Protein AF-A0A933X1C7-F1 (afdb_monomer)

Radius of gyration: 27.73 Å; Cα contacts (8 Å, |Δi|>4): 577; chains: 1; bounding box: 72×44×83 Å

Foldseek 3Di:
DDDDDDDDDDPDDDDDDDDPDDPPPDDPAFDEDDWQPLQCCVQFPVVCQCQPPDPCNLVLVVCLQPPCNLVVSLVVSVVSCVVSVDPDQRSVQWDWDWDDDQQKIKIKIADGDTRYWFGFRIKIKIWDRDPDPVPDPSVPTDIKMKTWTQHPPQWIFIWIQDPVTTDTDGTADGPPPDPVRRVVVVCCVVVNLPFDDLLLLLLLLVLLLLLLVLLVVLVVLQVLLPDPPRDPVVNVCSLCVRLVVSCVVCVVLVSNVSQAPVRNVVSNDRSNRDDPVNSVLSNLCLLLSQLSCVQQVVDPDRDDLQDGRDPCSCVVVVVDDSVVSSVSGDGDDLVVLVLLLVLLLLLLVQLVLVVCVVVPPDDDDDPVCVVVVNHGSLSVQLVVQCVCVVVVSAPRAAPSHGQHPNHHLNPDDPVSSVSSNSSSQSNNLSSQLNNSCQVVSRSVRRDSDD

Mean predicted aligned error: 9.55 Å

Solvent-accessible surface area (backbone atoms only — not comparable to full-atom values): 25430 Å² total; per-residue (Å²): 140,83,82,90,79,91,77,85,87,74,84,80,80,88,74,78,84,77,74,87,76,73,77,76,78,76,75,79,78,72,63,88,56,77,41,56,64,44,61,40,46,44,67,70,44,50,48,47,35,47,59,70,74,35,97,55,18,42,65,46,59,69,35,56,78,40,82,63,42,46,57,53,52,29,53,52,49,52,52,42,37,62,74,60,73,57,84,87,71,62,42,85,46,47,43,66,50,52,49,78,53,93,46,27,41,39,35,43,35,40,44,49,86,68,70,25,41,64,23,51,46,33,39,41,39,42,38,38,75,45,96,48,83,89,79,58,61,60,81,72,45,47,67,47,44,35,34,37,26,32,38,70,96,66,40,29,31,28,30,33,63,47,100,91,44,74,42,85,71,45,78,39,64,62,76,90,60,64,74,62,56,53,53,51,57,49,49,35,68,72,72,48,52,47,42,58,49,36,44,52,46,39,50,47,38,56,51,50,51,54,48,36,52,47,41,59,50,37,57,56,50,37,55,52,62,68,37,85,87,51,52,69,69,58,51,66,42,45,34,60,52,52,37,42,47,56,55,47,52,34,47,77,69,68,45,48,88,74,51,44,73,72,53,49,51,57,46,69,46,47,49,83,70,58,47,68,70,56,42,52,57,43,52,50,44,44,33,32,42,49,49,42,40,30,41,44,61,76,38,98,65,78,78,58,74,70,51,83,62,60,80,70,75,47,59,83,56,64,91,51,59,66,69,57,51,30,73,69,40,43,61,56,59,64,70,60,52,49,52,53,26,56,46,23,43,52,50,33,35,52,45,52,51,52,51,39,55,76,72,64,55,81,69,80,66,53,75,69,38,47,76,72,69,31,75,45,66,65,45,50,44,26,52,50,26,51,50,38,27,74,72,67,70,41,65,73,52,30,92,59,19,51,52,44,84,91,36,26,54,89,75,49,51,73,67,56,44,54,49,36,41,52,45,23,46,34,36,23,29,44,33,28,34,58,65,17,62,6,65,93,54,32,74,90,61,32,56,73,86,114

Nearest PDB structures (foldseek):
  4b9q-assembly2_B  TM=1.887E-01  e=2.417E-01  Escherichia coli
  7ko2-assembly4_D  TM=1.635E-01  e=5.589E-01  Escherichia coli K-12
  8t5j-assembly1_A  TM=3.427E-01  e=7.243E+00  Francisella philomiragia
  4r5l-assembly1_A  TM=1.956E-01  e=8.330E+00  Escherichia coli K-12

Structure (mmCIF, N/CA/C/O backbone):
data_AF-A0A933X1C7-F1
#
_entry.id   AF-A0A933X1C7-F1
#
loop_
_atom_site.group_PDB
_atom_site.id
_atom_site.type_symbol
_atom_site.label_atom_id
_atom_site.label_alt_id
_atom_site.label_comp_id
_atom_site.label_asym_id
_atom_site.label_entity_id
_atom_site.label_seq_id
_atom_site.pdbx_PDB_ins_code
_atom_site.Cartn_x
_atom_site.Cartn_y
_atom_site.Cartn_z
_atom_site.occupancy
_atom_site.B_iso_or_equiv
_atom_site.auth_seq_id
_atom_site.auth_comp_id
_atom_site.auth_asym_id
_atom_site.auth_atom_id
_atom_site.pdbx_PDB_model_num
ATOM 1 N N . MET A 1 1 ? -30.137 -25.053 -16.869 1.00 32.75 1 MET A N 1
ATOM 2 C CA . MET A 1 1 ? -31.485 -25.380 -16.352 1.00 32.75 1 MET A CA 1
ATOM 3 C C . MET A 1 1 ? -31.722 -24.363 -15.245 1.00 32.75 1 MET A C 1
ATOM 5 O O . MET A 1 1 ? -31.117 -24.515 -14.204 1.00 32.75 1 MET A O 1
ATOM 9 N N . PHE A 1 2 ? -32.234 -23.156 -15.465 1.00 25.05 2 PHE A N 1
ATOM 10 C CA . PHE A 1 2 ? -33.471 -22.640 -16.073 1.00 25.05 2 PHE A CA 1
ATOM 11 C C . PHE A 1 2 ? -33.096 -21.479 -17.034 1.00 25.05 2 PHE A C 1
ATOM 13 O O . PHE A 1 2 ? -31.974 -21.001 -16.960 1.00 25.05 2 PHE A O 1
ATOM 20 N N . GLY A 1 3 ? -33.857 -20.976 -18.003 1.00 23.92 3 GLY A N 1
ATOM 21 C CA . GLY A 1 3 ? -35.293 -20.949 -18.268 1.00 23.92 3 GLY A CA 1
ATOM 22 C C . GLY A 1 3 ? -35.610 -19.523 -18.754 1.00 23.92 3 GLY A C 1
ATOM 23 O O . GLY A 1 3 ? -35.578 -18.591 -17.962 1.00 23.92 3 GLY A O 1
ATOM 24 N N . MET A 1 4 ? -35.803 -19.360 -20.066 1.00 27.77 4 MET A N 1
ATOM 25 C CA . MET A 1 4 ? -36.015 -18.099 -20.793 1.00 27.77 4 MET A CA 1
ATOM 26 C C . MET A 1 4 ? -37.122 -17.200 -20.216 1.00 27.77 4 MET A C 1
ATOM 28 O O . MET A 1 4 ? -38.214 -17.691 -19.958 1.00 27.77 4 MET A O 1
ATOM 32 N N . PHE A 1 5 ? -36.907 -15.876 -20.223 1.00 26.16 5 PHE A N 1
ATOM 33 C CA . PHE A 1 5 ? -37.969 -14.884 -20.444 1.00 26.16 5 PHE A CA 1
ATOM 34 C C . PHE A 1 5 ? -37.442 -13.703 -21.275 1.00 26.16 5 PHE A C 1
ATOM 36 O O . PHE A 1 5 ? -36.566 -12.960 -20.840 1.00 26.16 5 PHE A O 1
ATOM 43 N N . LYS A 1 6 ? -38.006 -13.523 -22.476 1.00 32.53 6 LYS A N 1
ATOM 44 C CA . LYS A 1 6 ? -37.988 -12.247 -23.203 1.00 32.53 6 LYS A CA 1
ATOM 45 C C . LYS A 1 6 ? -38.954 -11.291 -22.496 1.00 32.53 6 LYS A C 1
ATOM 47 O O . LYS A 1 6 ? -40.088 -11.682 -22.228 1.00 32.53 6 LYS A O 1
ATOM 52 N N . ARG A 1 7 ? -38.540 -10.049 -22.243 1.00 27.34 7 ARG A N 1
ATOM 53 C CA . ARG A 1 7 ? -39.458 -8.938 -21.955 1.00 27.34 7 ARG A CA 1
ATOM 54 C C . ARG A 1 7 ? -39.226 -7.811 -22.949 1.00 27.34 7 ARG A C 1
ATOM 56 O O . ARG A 1 7 ? -38.091 -7.410 -23.185 1.00 27.34 7 ARG A O 1
ATOM 63 N N . GLU A 1 8 ? -40.329 -7.358 -23.529 1.00 30.61 8 GLU A N 1
ATOM 64 C CA . GLU A 1 8 ? -40.441 -6.167 -24.362 1.00 30.61 8 GLU A CA 1
ATOM 65 C C . GLU A 1 8 ? -40.229 -4.911 -23.508 1.00 30.61 8 GLU A C 1
ATOM 67 O O . GLU A 1 8 ? -40.692 -4.823 -22.369 1.00 30.61 8 GLU A O 1
ATOM 72 N N . SER A 1 9 ? -39.499 -3.947 -24.061 1.00 29.02 9 SER A N 1
ATOM 73 C CA . SER A 1 9 ? -39.193 -2.662 -23.442 1.00 29.02 9 SER A CA 1
ATOM 74 C C . SER A 1 9 ? -40.288 -1.636 -23.746 1.00 29.02 9 SER A C 1
ATOM 76 O O . SER A 1 9 ? -40.385 -1.152 -24.873 1.00 29.02 9 SER A O 1
ATOM 78 N N . THR A 1 10 ? -41.067 -1.247 -22.738 1.00 35.34 10 THR A N 1
ATOM 79 C CA . THR A 1 10 ? -41.773 0.046 -22.717 1.00 35.34 10 THR A CA 1
ATOM 80 C C . THR A 1 10 ? -40.932 1.079 -21.963 1.00 35.34 10 THR A C 1
ATOM 82 O O . THR A 1 10 ? -40.374 0.736 -20.917 1.00 35.34 10 THR A O 1
ATOM 85 N N . PRO A 1 11 ? -40.838 2.332 -22.442 1.00 37.31 11 PRO A N 1
ATOM 86 C CA . PRO A 1 11 ? -40.130 3.387 -21.725 1.00 37.31 11 PRO A CA 1
ATOM 87 C C . PRO A 1 11 ? -40.858 3.726 -20.412 1.00 37.31 11 PRO A C 1
ATOM 89 O O . PRO A 1 11 ? -42.092 3.685 -20.372 1.00 37.31 11 PRO A O 1
ATOM 92 N N . PRO A 1 12 ? -40.127 4.049 -19.329 1.00 43.31 12 PRO A N 1
ATOM 93 C CA . PRO A 1 12 ? -40.744 4.378 -18.055 1.00 43.31 12 PRO A CA 1
ATOM 94 C C . PRO A 1 12 ? -41.442 5.747 -18.124 1.00 43.31 12 PRO A C 1
ATOM 96 O O . PRO A 1 12 ? -41.005 6.630 -18.868 1.00 43.31 12 PRO A O 1
ATOM 99 N N . PRO A 1 13 ? -42.520 5.949 -17.348 1.00 48.59 13 PRO A N 1
ATOM 100 C CA . PRO A 1 13 ? -43.176 7.243 -17.251 1.00 48.59 13 PRO A CA 1
ATOM 101 C C . PRO A 1 13 ? -42.263 8.257 -16.553 1.00 48.59 13 PRO A C 1
ATOM 103 O O . PRO A 1 13 ? -41.566 7.935 -15.589 1.00 48.59 13 PRO A O 1
ATOM 106 N N . VAL A 1 14 ? -42.300 9.498 -17.035 1.00 49.34 14 VAL A N 1
ATOM 107 C CA . VAL A 1 14 ? -41.632 10.644 -16.411 1.00 49.34 14 VAL A CA 1
ATOM 108 C C . VAL A 1 14 ? -42.246 10.861 -15.028 1.00 49.34 14 VAL A C 1
ATOM 110 O O . VAL A 1 14 ? -43.424 11.203 -14.913 1.00 49.34 14 VAL A O 1
ATOM 113 N N . LEU A 1 15 ? -41.460 10.625 -13.976 1.00 51.56 15 LEU A N 1
ATOM 114 C CA . LEU A 1 15 ? -41.883 10.882 -12.602 1.00 51.56 15 LEU A CA 1
ATOM 115 C C . LEU A 1 15 ? -41.860 12.394 -12.313 1.00 51.56 15 LEU A C 1
ATOM 117 O O . LEU A 1 15 ? -40.947 13.088 -12.767 1.00 51.56 15 LEU A O 1
ATOM 121 N N . PRO A 1 16 ? -42.842 12.919 -11.556 1.00 61.53 16 PRO A N 1
ATOM 122 C CA . PRO A 1 16 ? -42.833 14.305 -11.104 1.00 61.53 16 PRO A CA 1
ATOM 123 C C . PRO A 1 16 ? -41.651 14.571 -10.152 1.00 61.53 16 PRO A C 1
ATOM 125 O O . PRO A 1 16 ? -41.147 13.637 -9.521 1.00 61.53 16 PRO A O 1
ATOM 128 N N . PRO A 1 17 ? -41.207 15.836 -10.027 1.00 50.06 17 PRO A N 1
ATOM 129 C CA . PRO A 1 17 ? -40.099 16.205 -9.154 1.00 50.06 17 PRO A CA 1
ATOM 130 C C . PRO A 1 17 ? -40.384 15.779 -7.711 1.00 50.06 17 PRO A C 1
ATOM 132 O O . PRO A 1 17 ? -41.453 16.059 -7.163 1.00 50.06 17 PRO A O 1
ATOM 135 N N . LEU A 1 18 ? -39.415 15.087 -7.106 1.00 50.12 18 LEU A N 1
ATOM 136 C CA . LEU A 1 18 ? -39.477 14.705 -5.700 1.00 50.12 18 LEU A CA 1
ATOM 137 C C . LEU A 1 18 ? -39.570 15.974 -4.832 1.00 50.12 18 LEU A C 1
ATOM 139 O O . LEU A 1 18 ? -38.841 16.937 -5.089 1.00 50.12 18 LEU A O 1
ATOM 143 N N . PRO A 1 19 ? -40.445 15.999 -3.810 1.00 61.22 19 PRO A N 1
ATOM 144 C CA . PRO A 1 19 ? -40.465 17.089 -2.844 1.00 61.22 19 PRO A CA 1
ATOM 145 C C . PRO A 1 19 ? -39.096 17.193 -2.150 1.00 61.22 19 PRO A C 1
ATOM 147 O O . PRO A 1 19 ? -38.398 16.181 -2.038 1.00 61.22 19 PRO A O 1
ATOM 150 N N . PRO A 1 20 ? -38.700 18.389 -1.675 1.00 56.06 20 PRO A N 1
ATOM 151 C CA . PRO A 1 20 ? -37.431 18.575 -0.983 1.00 56.06 20 PRO A CA 1
ATOM 152 C C . PRO A 1 20 ? -37.345 17.586 0.181 1.00 56.06 20 PRO A C 1
ATOM 154 O O . PRO A 1 20 ? -38.153 17.627 1.111 1.00 56.06 20 PRO A O 1
ATOM 157 N N . SER A 1 21 ? -36.393 16.658 0.092 1.00 57.25 21 SER A N 1
ATOM 158 C CA . SER A 1 21 ? -36.139 15.670 1.132 1.00 57.25 21 SER A CA 1
ATOM 159 C C . SER A 1 21 ? -35.829 16.406 2.428 1.00 57.25 21 SER A C 1
ATOM 161 O O . SER A 1 21 ? -34.900 17.216 2.470 1.00 57.25 21 SER A O 1
ATOM 163 N N . SER A 1 22 ? -36.605 16.141 3.480 1.00 53.72 22 SER A N 1
ATOM 164 C CA . SER A 1 22 ? -36.272 16.615 4.820 1.00 53.72 22 SER A CA 1
ATOM 165 C C . SER A 1 22 ? -34.840 16.179 5.148 1.00 53.72 22 SER A C 1
ATOM 167 O O . SER A 1 22 ? -34.491 15.033 4.844 1.00 53.72 22 SER A O 1
ATOM 169 N N . PRO A 1 23 ? -33.996 17.061 5.716 1.00 62.38 23 PRO A N 1
ATOM 170 C CA . PRO A 1 23 ? -32.641 16.682 6.082 1.00 62.38 23 PRO A CA 1
ATOM 171 C C . PRO A 1 23 ? -32.702 15.436 6.977 1.00 62.38 23 PRO A C 1
ATOM 173 O O . PRO A 1 23 ? -33.598 15.348 7.826 1.00 62.38 23 PRO A O 1
ATOM 176 N N . PRO A 1 24 ? -31.808 14.453 6.769 1.00 60.78 24 PRO A N 1
ATOM 177 C CA . PRO A 1 24 ? -31.799 13.247 7.580 1.00 60.78 24 PRO A CA 1
ATOM 178 C C . PRO A 1 24 ? -31.727 13.636 9.064 1.00 60.78 24 PRO A C 1
ATOM 180 O O . PRO A 1 24 ? -31.034 14.600 9.406 1.00 60.78 24 PRO A O 1
ATOM 183 N N . PRO A 1 25 ? -32.456 12.934 9.950 1.00 61.84 25 PRO A N 1
ATOM 184 C CA . PRO A 1 25 ? -32.434 13.239 11.371 1.00 61.84 25 PRO A CA 1
ATOM 185 C C . PRO A 1 25 ? -30.988 13.214 11.866 1.00 61.84 25 PRO A C 1
ATOM 187 O O . PRO A 1 25 ? -30.257 12.255 11.608 1.00 61.84 25 PRO A O 1
ATOM 190 N N . LEU A 1 26 ? -30.584 14.289 12.551 1.00 55.59 26 LEU A N 1
ATOM 191 C CA . LEU A 1 26 ? -29.269 14.382 13.175 1.00 55.59 26 LEU A CA 1
ATOM 192 C C . LEU A 1 26 ? -29.031 13.114 14.011 1.00 55.59 26 LEU A C 1
ATOM 194 O O . LEU A 1 26 ? -29.935 12.711 14.756 1.00 55.59 26 LEU A O 1
ATOM 198 N N . PRO A 1 27 ? -27.855 12.467 13.895 1.00 61.12 27 PRO A N 1
ATOM 199 C CA . PRO A 1 27 ? -27.512 11.337 14.741 1.00 61.12 27 PRO A CA 1
ATOM 200 C C . PRO A 1 27 ? -27.762 11.703 16.208 1.00 61.12 27 PRO A C 1
ATOM 202 O O . PRO A 1 27 ? -27.453 12.832 16.602 1.00 61.12 27 PRO A O 1
ATOM 205 N N . PRO A 1 28 ? -28.330 10.795 17.022 1.00 65.44 28 PRO A N 1
ATOM 206 C CA . PRO A 1 28 ? -28.591 11.092 18.420 1.00 65.44 28 PRO A CA 1
ATOM 207 C C . PRO A 1 28 ? -27.295 11.558 19.085 1.00 65.44 28 PRO A C 1
ATOM 209 O O . PRO A 1 28 ? -26.276 10.862 19.021 1.00 65.44 28 PRO A O 1
ATOM 212 N N . LEU A 1 29 ? -27.352 12.748 19.691 1.00 67.38 29 LEU A N 1
ATOM 213 C CA . LEU A 1 29 ? -26.251 13.304 20.466 1.00 67.38 29 LEU A CA 1
ATOM 214 C C . LEU A 1 29 ? -25.805 12.261 21.486 1.00 67.38 29 LEU A C 1
ATOM 216 O O . LEU A 1 29 ? -26.619 11.654 22.189 1.00 67.38 29 LEU A O 1
ATOM 220 N N . LEU A 1 30 ? -24.500 12.021 21.520 1.00 68.44 30 LEU A N 1
ATOM 221 C CA . LEU A 1 30 ? -23.931 11.045 22.430 1.00 68.44 30 LEU A CA 1
ATOM 222 C C . LEU A 1 30 ? -24.132 11.513 23.869 1.00 68.44 30 LEU A C 1
ATOM 224 O O . LEU A 1 30 ? -24.029 12.712 24.139 1.00 68.44 30 LEU A O 1
ATOM 228 N N . PRO A 1 31 ? -24.405 10.588 24.800 1.00 77.94 31 PRO A N 1
ATOM 229 C CA . PRO A 1 31 ? -24.526 10.955 26.196 1.00 77.94 31 PRO A CA 1
ATOM 230 C C . PRO A 1 31 ? -23.195 11.543 26.680 1.00 77.94 31 PRO A C 1
ATOM 232 O O . PRO A 1 31 ? -22.145 10.908 26.588 1.00 77.94 31 PRO A O 1
ATOM 235 N N . SER A 1 32 ? -23.241 12.769 27.201 1.00 80.44 32 SER A N 1
ATOM 236 C CA . SER A 1 32 ? -22.112 13.384 27.892 1.00 80.44 32 SER A CA 1
ATOM 237 C C . SER A 1 32 ? -21.969 12.734 29.266 1.00 80.44 32 SER A C 1
ATOM 239 O O . SER A 1 32 ? -22.870 12.831 30.099 1.00 80.44 32 SER A O 1
ATOM 241 N N . GLY A 1 33 ? -20.855 12.056 29.509 1.00 86.25 33 GLY A N 1
ATOM 242 C CA . GLY A 1 33 ? -20.566 11.417 30.786 1.00 86.25 33 GLY A CA 1
ATOM 243 C C . GLY A 1 33 ? -19.140 10.877 30.812 1.00 86.25 33 GLY A C 1
ATOM 244 O O . GLY A 1 33 ? -18.539 10.724 29.746 1.00 86.25 33 GLY A O 1
ATOM 245 N N . PRO A 1 34 ? -18.581 10.623 32.005 1.00 90.00 34 PRO A N 1
ATOM 246 C CA . PRO A 1 34 ? -17.289 9.962 32.119 1.00 90.00 34 PRO A CA 1
ATOM 247 C C . PRO A 1 34 ? -17.365 8.525 31.569 1.00 90.00 34 PRO A C 1
ATOM 249 O O . PRO A 1 34 ? -18.448 7.927 31.574 1.00 90.00 34 PRO A O 1
ATOM 252 N N . PRO A 1 35 ? -16.233 7.947 31.129 1.00 89.81 35 PRO A N 1
ATOM 253 C CA . PRO A 1 35 ? -16.173 6.540 30.749 1.00 89.81 35 PRO A CA 1
ATOM 254 C C . PRO A 1 35 ? -16.593 5.647 31.916 1.00 89.81 35 PRO A C 1
ATOM 256 O O . PRO A 1 35 ? -16.361 5.966 33.087 1.00 89.81 35 PRO A O 1
ATOM 259 N N . ARG A 1 36 ? -17.222 4.512 31.604 1.00 92.12 36 ARG A N 1
ATOM 260 C CA . ARG A 1 36 ? -17.620 3.535 32.620 1.00 92.12 36 ARG A CA 1
ATOM 261 C C . ARG A 1 36 ? -16.391 3.008 33.358 1.00 92.12 36 ARG A C 1
ATOM 263 O O . ARG A 1 36 ? -15.430 2.587 32.720 1.00 92.12 36 ARG A O 1
ATOM 270 N N . ALA A 1 37 ? -16.457 2.991 34.691 1.00 90.44 37 ALA A N 1
ATOM 271 C CA . ALA A 1 37 ? -15.336 2.601 35.545 1.00 90.44 37 ALA A CA 1
ATOM 272 C C . ALA A 1 37 ? -14.800 1.205 35.193 1.00 90.44 37 ALA A C 1
ATOM 274 O O . ALA A 1 37 ? -13.633 1.101 34.843 1.00 90.44 37 ALA A O 1
ATOM 275 N N . HIS A 1 38 ? -15.662 0.175 35.124 1.00 89.12 38 HIS A N 1
ATOM 276 C CA . HIS A 1 38 ? -15.227 -1.181 34.744 1.00 89.12 38 HIS A CA 1
ATOM 277 C C . HIS A 1 38 ? -14.546 -1.223 33.379 1.00 89.12 38 HIS A C 1
ATOM 279 O O . HIS A 1 38 ? -13.590 -1.963 33.192 1.00 89.12 38 HIS A O 1
ATOM 285 N N . HIS A 1 39 ? -15.036 -0.440 32.415 1.00 92.06 39 HIS A N 1
ATOM 286 C CA . HIS A 1 39 ? -14.490 -0.432 31.067 1.00 92.06 39 HIS A CA 1
ATOM 287 C C . HIS A 1 39 ? -13.072 0.136 31.105 1.00 92.06 39 HIS A C 1
ATOM 289 O O . HIS A 1 39 ? -12.135 -0.464 30.577 1.00 92.06 39 HIS A O 1
ATOM 295 N N . ARG A 1 40 ? -12.908 1.284 31.766 1.00 92.88 40 ARG A N 1
ATOM 296 C CA . ARG A 1 40 ? -11.615 1.946 31.890 1.00 92.88 40 ARG A CA 1
ATOM 297 C C . ARG A 1 40 ? -10.636 1.116 32.715 1.00 92.88 40 ARG A C 1
ATOM 299 O O . ARG A 1 40 ? -9.551 0.856 32.225 1.00 92.88 40 ARG A O 1
ATOM 306 N N . GLU A 1 41 ? -11.024 0.639 33.893 1.00 93.38 41 GLU A N 1
ATOM 307 C CA . GLU A 1 41 ? -10.184 -0.208 34.755 1.00 93.38 41 GLU A CA 1
ATOM 308 C C . GLU A 1 41 ? -9.746 -1.482 34.024 1.00 93.38 41 GLU A C 1
ATOM 310 O O . GLU A 1 41 ? -8.560 -1.808 33.990 1.00 93.38 41 GLU A O 1
ATOM 315 N N . PHE A 1 42 ? -10.668 -2.175 33.346 1.00 94.12 42 PHE A N 1
ATOM 316 C CA . PHE A 1 42 ? -10.326 -3.388 32.602 1.00 94.12 42 PHE A CA 1
ATOM 317 C C . PHE A 1 42 ? -9.281 -3.128 31.519 1.00 94.12 42 PHE A C 1
ATOM 319 O O . PHE A 1 42 ? -8.298 -3.857 31.390 1.00 94.12 42 PHE A O 1
ATOM 326 N N . THR A 1 43 ? -9.491 -2.065 30.751 1.00 94.94 43 THR A N 1
ATOM 327 C CA . THR A 1 43 ? -8.664 -1.750 29.586 1.00 94.94 43 THR A CA 1
ATOM 328 C C . THR A 1 43 ? -7.349 -1.084 29.959 1.00 94.94 43 THR A C 1
ATOM 330 O O . THR A 1 43 ? -6.368 -1.311 29.262 1.00 94.94 43 THR A O 1
ATOM 333 N N . HIS A 1 44 ? -7.305 -0.300 31.038 1.00 95.31 44 HIS A N 1
ATOM 334 C CA . HIS A 1 44 ? -6.151 0.521 31.408 1.00 95.31 44 HIS A CA 1
ATOM 335 C C . HIS A 1 44 ? -5.340 -0.010 32.588 1.00 95.31 44 HIS A C 1
ATOM 337 O O . HIS A 1 44 ? -4.185 0.382 32.746 1.00 95.31 44 HIS A O 1
ATOM 343 N N . GLU A 1 45 ? -5.914 -0.882 33.409 1.00 93.94 45 GLU A N 1
ATOM 344 C CA . GLU A 1 45 ? -5.250 -1.403 34.603 1.00 93.94 45 GLU A CA 1
ATOM 345 C C . GLU A 1 45 ? -5.081 -2.914 34.495 1.00 93.94 45 GLU A C 1
ATOM 347 O O . GLU A 1 45 ? -3.956 -3.404 34.488 1.00 93.94 45 GLU A O 1
ATOM 352 N N . ILE A 1 46 ? -6.175 -3.656 34.305 1.00 94.12 46 ILE A N 1
ATOM 353 C CA . ILE A 1 46 ? -6.144 -5.125 34.356 1.00 94.12 46 ILE A CA 1
ATOM 354 C C . ILE A 1 46 ? -5.377 -5.729 33.183 1.00 94.12 46 ILE A C 1
ATOM 356 O O . ILE A 1 46 ? -4.537 -6.593 33.405 1.00 94.12 46 ILE A O 1
ATOM 360 N N . ILE A 1 47 ? -5.627 -5.306 31.940 1.00 95.00 47 ILE A N 1
ATOM 361 C CA . ILE A 1 47 ? -4.884 -5.857 30.794 1.00 95.00 47 ILE A CA 1
ATOM 362 C C . ILE A 1 47 ? -3.374 -5.569 30.922 1.00 95.00 47 ILE A C 1
ATOM 364 O O . ILE A 1 47 ? -2.591 -6.521 30.846 1.00 95.00 47 ILE A O 1
ATOM 368 N N . PRO A 1 48 ? -2.923 -4.323 31.165 1.00 95.06 48 PRO A N 1
ATOM 369 C CA . PRO A 1 48 ? -1.504 -4.069 31.394 1.00 95.06 48 PRO A CA 1
ATOM 370 C C . PRO A 1 48 ? -0.916 -4.841 32.577 1.00 95.06 48 PRO A C 1
ATOM 372 O O . PRO A 1 48 ? 0.183 -5.381 32.453 1.00 95.06 48 PRO A O 1
ATOM 375 N N . ASP A 1 49 ? -1.651 -4.961 33.685 1.00 94.00 49 ASP A N 1
ATOM 376 C CA . ASP A 1 49 ? -1.192 -5.735 34.836 1.00 94.00 49 ASP A CA 1
ATOM 377 C C . ASP A 1 49 ? -1.004 -7.211 34.476 1.00 94.00 49 ASP A C 1
ATOM 379 O O . ASP A 1 49 ? 0.064 -7.780 34.665 1.00 94.00 49 ASP A O 1
ATOM 383 N N . VAL A 1 50 ? -1.990 -7.825 33.832 1.00 93.62 50 VAL A N 1
ATOM 384 C CA . VAL A 1 50 ? -1.958 -9.247 33.474 1.00 93.62 50 VAL A CA 1
ATOM 385 C C . VAL A 1 50 ? -0.853 -9.576 32.461 1.00 93.62 50 VAL A C 1
ATOM 387 O O . VAL A 1 50 ? -0.230 -10.635 32.565 1.00 93.62 50 VAL A O 1
ATOM 390 N N . PHE A 1 51 ? -0.595 -8.703 31.480 1.00 93.88 51 PHE A N 1
ATOM 391 C CA . PHE A 1 51 ? 0.277 -9.021 30.337 1.00 93.88 51 PHE A CA 1
ATOM 392 C C . PHE A 1 51 ? 1.633 -8.309 30.326 1.00 93.88 51 PHE A C 1
ATOM 394 O O . PHE A 1 51 ? 2.518 -8.706 29.559 1.00 93.88 51 PHE A O 1
ATOM 401 N N . ILE A 1 52 ? 1.824 -7.270 31.140 1.00 91.75 52 ILE A N 1
ATOM 402 C CA . ILE A 1 52 ? 3.026 -6.428 31.090 1.00 91.75 52 ILE A CA 1
ATOM 403 C C . ILE A 1 52 ? 3.754 -6.397 32.431 1.00 91.75 52 ILE A C 1
ATOM 405 O O . ILE A 1 52 ? 4.962 -6.636 32.442 1.00 91.75 52 ILE A O 1
ATOM 409 N N . THR A 1 53 ? 3.059 -6.159 33.545 1.00 90.88 53 THR A N 1
ATOM 410 C CA . THR A 1 53 ? 3.721 -5.948 34.850 1.00 90.88 53 THR A CA 1
ATOM 411 C C . THR A 1 53 ? 3.555 -7.079 35.858 1.00 90.88 53 THR A C 1
ATOM 413 O O . THR A 1 53 ? 4.351 -7.164 36.787 1.00 90.88 53 THR A O 1
ATOM 416 N N . GLY A 1 54 ? 2.554 -7.939 35.699 1.00 89.31 54 GLY A N 1
ATOM 417 C CA . GLY A 1 54 ? 2.131 -8.884 36.727 1.00 89.31 54 GLY A CA 1
ATOM 418 C C . GLY A 1 54 ? 2.964 -10.161 36.811 1.00 89.31 54 GLY A C 1
ATOM 419 O O . GLY A 1 54 ? 3.531 -10.648 35.831 1.00 89.31 54 GLY A O 1
ATOM 420 N N . ASP A 1 55 ? 2.948 -10.774 37.994 1.00 90.00 55 ASP A N 1
ATOM 421 C CA . ASP A 1 55 ? 3.737 -11.971 38.330 1.00 90.00 55 ASP A CA 1
ATOM 422 C C . ASP A 1 55 ? 3.365 -13.222 37.514 1.00 90.00 55 ASP A C 1
ATOM 424 O O . ASP A 1 55 ? 4.116 -14.193 37.478 1.00 90.00 55 ASP A O 1
ATOM 428 N N . LYS A 1 56 ? 2.191 -13.221 36.869 1.00 91.00 56 LYS A N 1
ATOM 429 C CA . LYS A 1 56 ? 1.690 -14.322 36.023 1.00 91.00 56 LYS A CA 1
ATOM 430 C C . LYS A 1 56 ? 1.818 -14.039 34.529 1.00 91.00 56 LYS A C 1
ATOM 432 O O . LYS A 1 56 ? 1.203 -14.731 33.713 1.00 91.00 56 LYS A O 1
ATOM 437 N N . ARG A 1 57 ? 2.571 -13.005 34.164 1.00 93.81 57 ARG A N 1
ATOM 438 C CA . ARG A 1 57 ? 2.696 -12.533 32.789 1.00 93.81 57 ARG A CA 1
ATOM 439 C C . ARG A 1 57 ? 3.104 -13.631 31.812 1.00 93.81 57 ARG A C 1
ATOM 441 O O . ARG A 1 57 ? 2.485 -13.775 30.767 1.00 93.81 57 ARG A O 1
ATOM 448 N N . ASP A 1 58 ? 4.116 -14.422 32.139 1.00 92.75 58 ASP A N 1
ATOM 449 C CA . ASP A 1 58 ? 4.601 -15.522 31.300 1.00 92.75 58 ASP A CA 1
ATOM 450 C C . ASP A 1 58 ? 3.507 -16.568 31.017 1.00 92.75 58 ASP A C 1
ATOM 452 O O . ASP A 1 58 ? 3.268 -16.926 29.861 1.00 92.75 58 ASP A O 1
ATOM 456 N N . GLN A 1 59 ? 2.773 -16.984 32.053 1.00 93.06 59 GLN A N 1
ATOM 457 C CA . GLN A 1 59 ? 1.652 -17.921 31.945 1.00 93.06 59 GLN A CA 1
ATOM 458 C C . GLN A 1 59 ? 0.539 -17.361 31.055 1.00 93.06 59 GLN A C 1
ATOM 460 O O . GLN A 1 59 ? -0.053 -18.093 30.258 1.00 93.06 59 GLN A O 1
ATOM 465 N N . MET A 1 60 ? 0.262 -16.062 31.173 1.00 94.12 60 MET A N 1
ATOM 466 C CA . MET A 1 60 ? -0.771 -15.386 30.390 1.00 94.12 60 MET A CA 1
ATOM 467 C C . MET A 1 60 ? -0.357 -15.214 28.929 1.00 94.12 60 MET A C 1
ATOM 469 O O . MET A 1 60 ? -1.152 -15.490 28.032 1.00 94.12 60 MET A O 1
ATOM 473 N N . LEU A 1 61 ? 0.900 -14.862 28.657 1.00 93.62 61 LEU A N 1
ATOM 474 C CA . LEU A 1 61 ? 1.417 -14.778 27.289 1.00 93.62 61 LEU A CA 1
ATOM 475 C C . LEU A 1 61 ? 1.411 -16.146 26.589 1.00 93.62 61 LEU A C 1
ATOM 477 O O . LEU A 1 61 ? 1.038 -16.234 25.421 1.00 93.62 61 LEU A O 1
ATOM 481 N N . MET A 1 62 ? 1.726 -17.229 27.307 1.00 91.31 62 MET A N 1
ATOM 482 C CA . MET A 1 62 ? 1.627 -18.596 26.774 1.00 91.31 62 MET A CA 1
ATOM 483 C C . MET A 1 62 ? 0.194 -19.004 26.409 1.00 91.31 62 MET A C 1
ATOM 485 O O . MET A 1 62 ? -0.014 -19.798 25.485 1.00 91.31 62 MET A O 1
ATOM 489 N N . LYS A 1 63 ? -0.795 -18.482 27.140 1.00 94.06 63 LYS A N 1
ATOM 490 C CA . LYS A 1 63 ? -2.219 -18.726 26.891 1.00 94.06 63 LYS A CA 1
ATOM 491 C C . LYS A 1 63 ? -2.792 -17.862 25.778 1.00 94.06 63 LYS A C 1
ATOM 493 O O . LYS A 1 63 ? -3.842 -18.203 25.262 1.00 94.06 63 LYS A O 1
ATOM 498 N N . LEU A 1 64 ? -2.117 -16.791 25.360 1.00 92.38 64 LEU A N 1
ATOM 499 C CA . LEU A 1 64 ? -2.663 -15.806 24.417 1.00 92.38 64 LEU A CA 1
ATOM 500 C C . LEU A 1 64 ? -3.167 -16.423 23.098 1.00 92.38 64 LEU A C 1
ATOM 502 O O . LEU A 1 64 ? -4.117 -15.926 22.508 1.00 92.38 64 LEU A O 1
ATOM 506 N N . VAL A 1 65 ? -2.538 -17.513 22.645 1.00 85.88 65 VAL A N 1
ATOM 507 C CA . VAL A 1 65 ? -2.901 -18.246 21.417 1.00 85.88 65 VAL A CA 1
ATOM 508 C C . VAL A 1 65 ? -3.764 -19.489 21.672 1.00 85.88 65 VAL A C 1
ATOM 510 O O . VAL A 1 65 ? -4.041 -20.248 20.745 1.00 85.88 65 VAL A O 1
ATOM 513 N N . GLN A 1 66 ? -4.148 -19.741 22.923 1.00 92.62 66 GLN A N 1
ATOM 514 C CA . GLN A 1 66 ? -4.978 -20.877 23.308 1.00 92.62 66 GLN A CA 1
ATOM 515 C C . GLN A 1 66 ? -6.468 -20.491 23.255 1.00 92.62 66 GLN A C 1
ATOM 517 O O . GLN A 1 66 ? -6.821 -19.365 23.615 1.00 92.62 66 GLN A O 1
ATOM 522 N N . PRO A 1 67 ? -7.365 -21.407 22.838 1.00 87.88 67 PRO A N 1
ATOM 523 C CA . PRO A 1 67 ? -8.800 -21.115 22.748 1.00 87.88 67 PRO A CA 1
ATOM 524 C C . PRO A 1 67 ? -9.454 -20.708 24.079 1.00 87.88 67 PRO A C 1
ATOM 526 O O . PRO A 1 67 ? -10.425 -19.956 24.080 1.00 87.88 67 PRO A O 1
ATOM 529 N N . ASP A 1 68 ? -8.925 -21.177 25.214 1.00 93.12 68 ASP A N 1
ATOM 530 C CA . ASP A 1 68 ? -9.456 -20.892 26.555 1.00 93.12 68 ASP A CA 1
ATOM 531 C C . ASP A 1 68 ? -9.230 -19.437 26.995 1.00 93.12 68 ASP A C 1
ATOM 533 O O . ASP A 1 68 ? -9.918 -18.949 27.895 1.00 93.12 68 ASP A O 1
ATOM 537 N N . MET A 1 69 ? -8.309 -18.712 26.352 1.00 93.25 69 MET A N 1
ATOM 538 C CA . MET A 1 69 ? -8.024 -17.321 26.699 1.00 93.25 69 MET A CA 1
ATOM 539 C C . MET A 1 69 ? -9.243 -16.420 26.500 1.00 93.25 69 MET A C 1
ATOM 541 O O . MET A 1 69 ? -9.509 -15.547 27.323 1.00 93.25 69 MET A O 1
ATOM 545 N N . GLN A 1 70 ? -10.032 -16.654 25.451 1.00 93.44 70 GLN A N 1
ATOM 546 C CA . GLN A 1 70 ? -11.242 -15.872 25.214 1.00 93.44 70 GLN A CA 1
ATOM 547 C C . GLN A 1 70 ? -12.259 -16.048 26.351 1.00 93.44 70 GLN A C 1
ATOM 549 O O . GLN A 1 70 ? -12.839 -15.070 26.824 1.00 93.44 70 GLN A O 1
ATOM 554 N N . GLU A 1 71 ? -12.458 -17.279 26.827 1.00 94.12 71 GLU A N 1
ATOM 555 C CA . GLU A 1 71 ? -13.355 -17.562 27.953 1.00 94.12 71 GLU A CA 1
ATOM 556 C C . GLU A 1 71 ? -12.834 -16.953 29.258 1.00 94.12 71 GLU A C 1
ATOM 558 O O . GLU A 1 71 ? -13.608 -16.362 30.014 1.00 94.12 71 GLU A O 1
ATOM 563 N N . LEU A 1 72 ? -11.520 -17.022 29.489 1.00 93.88 72 LEU A N 1
ATOM 564 C CA . LEU A 1 72 ? -10.874 -16.409 30.647 1.00 93.88 72 LEU A CA 1
ATOM 565 C C . LEU A 1 72 ? -11.071 -14.885 30.669 1.00 93.88 72 LEU A C 1
ATOM 567 O O . LEU A 1 72 ? -11.433 -14.321 31.707 1.00 93.88 72 LEU A O 1
ATOM 571 N N . MET A 1 73 ? -10.876 -14.216 29.530 1.00 93.75 73 MET A N 1
ATOM 572 C CA . MET A 1 73 ? -11.041 -12.764 29.430 1.00 93.75 73 MET A CA 1
ATOM 573 C C . MET A 1 73 ? -12.505 -12.340 29.564 1.00 93.75 73 MET A C 1
ATOM 575 O O . MET A 1 73 ? -12.790 -11.358 30.249 1.00 93.75 73 MET A O 1
ATOM 579 N N . ARG A 1 74 ? -13.446 -13.111 29.005 1.00 93.94 74 ARG A N 1
ATOM 580 C CA . ARG A 1 74 ? -14.890 -12.894 29.207 1.00 93.94 74 ARG A CA 1
ATOM 581 C C . ARG A 1 74 ? -15.298 -13.051 30.667 1.00 93.94 74 ARG A C 1
ATOM 583 O O . ARG A 1 74 ? -15.992 -12.187 31.194 1.00 93.94 74 ARG A O 1
ATOM 590 N N . GLY A 1 75 ? -14.828 -14.105 31.335 1.00 93.31 75 GLY A N 1
ATOM 591 C CA . GLY A 1 75 ? -15.091 -14.320 32.758 1.00 93.31 75 GLY A CA 1
ATOM 592 C C . GLY A 1 75 ? -14.519 -13.201 33.630 1.00 93.31 75 GLY A C 1
ATOM 593 O O . GLY A 1 75 ? -15.169 -12.762 34.578 1.00 93.31 75 GLY A O 1
ATOM 594 N N . SER A 1 76 ? -13.339 -12.690 33.268 1.00 91.12 76 SER A N 1
ATOM 595 C CA . SER A 1 76 ? -12.719 -11.5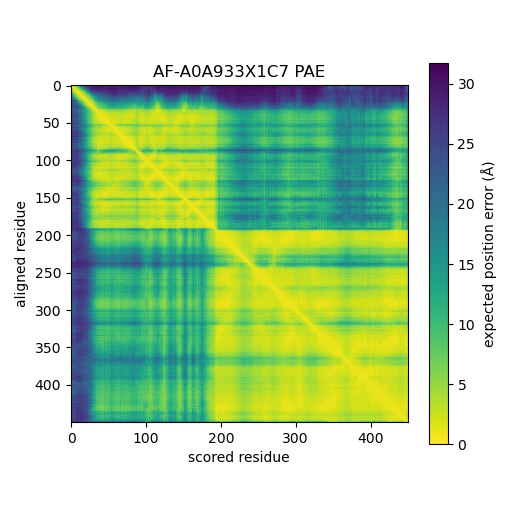42 33.937 1.00 91.12 76 SER A CA 1
ATOM 596 C C . SER A 1 76 ? -13.536 -10.262 33.735 1.00 91.12 76 SER A C 1
ATOM 598 O O . SER A 1 76 ? -13.789 -9.548 34.702 1.00 91.12 76 SER A O 1
ATOM 600 N N . TRP A 1 77 ? -14.011 -9.997 32.513 1.00 91.94 77 TRP A N 1
ATOM 601 C CA . TRP A 1 77 ? -14.896 -8.863 32.221 1.00 91.94 77 TRP A CA 1
ATOM 602 C C . TRP A 1 77 ? -16.197 -8.930 33.032 1.00 91.94 77 TRP A C 1
ATOM 604 O O . TRP A 1 77 ? -16.560 -7.965 33.703 1.00 91.94 77 TRP A O 1
ATOM 614 N N . ASP A 1 78 ? -16.860 -10.091 33.043 1.00 90.88 78 ASP A N 1
ATOM 615 C CA . ASP A 1 78 ? -18.098 -10.315 33.802 1.00 90.88 78 ASP A CA 1
ATOM 616 C C . ASP A 1 78 ? -17.911 -10.129 35.312 1.00 90.88 78 ASP A C 1
ATOM 618 O O . ASP A 1 78 ? -18.818 -9.658 36.004 1.00 90.88 78 ASP A O 1
ATOM 622 N N . ALA A 1 79 ? -16.759 -10.535 35.852 1.00 90.50 79 ALA A N 1
ATOM 623 C CA . ALA A 1 79 ? -16.446 -10.346 37.263 1.00 90.50 79 ALA A CA 1
ATOM 624 C C . ALA A 1 79 ? -16.313 -8.853 37.604 1.00 90.50 79 ALA A C 1
ATOM 626 O O . ALA A 1 79 ? -16.905 -8.391 38.581 1.00 90.50 79 ALA A O 1
ATOM 627 N N . TRP A 1 80 ? -15.603 -8.091 36.771 1.00 87.69 80 TRP A N 1
ATOM 628 C CA . TRP A 1 80 ? -15.401 -6.655 36.970 1.00 87.69 80 TRP A CA 1
ATOM 629 C C . TRP A 1 80 ? -16.666 -5.833 36.793 1.00 87.69 80 TRP A C 1
ATOM 631 O O . TRP A 1 80 ? -16.936 -4.915 37.569 1.00 87.69 80 TRP A O 1
ATOM 641 N N . GLU A 1 81 ? -17.497 -6.203 35.828 1.00 86.44 81 GLU A N 1
ATOM 642 C CA . GLU A 1 81 ? -18.793 -5.573 35.647 1.00 86.44 81 GLU A CA 1
ATOM 643 C C . GLU A 1 81 ? -19.654 -5.678 36.916 1.00 86.44 81 GLU A C 1
ATOM 645 O O . GLU A 1 81 ? -20.172 -4.661 37.389 1.00 86.44 81 GLU A O 1
ATOM 650 N N . ARG A 1 82 ? -19.720 -6.871 37.531 1.00 88.88 82 ARG A N 1
ATOM 651 C CA . ARG A 1 82 ? -20.449 -7.091 38.794 1.00 88.88 82 ARG A CA 1
ATOM 652 C C . ARG A 1 82 ? -19.891 -6.261 39.943 1.00 88.88 82 ARG A C 1
ATOM 654 O O . ARG A 1 82 ? -20.673 -5.727 40.725 1.00 88.88 82 ARG A O 1
ATOM 661 N N . LEU A 1 83 ? -18.567 -6.147 40.042 1.00 89.12 83 LEU A N 1
ATOM 662 C CA . LEU A 1 83 ? -17.915 -5.352 41.085 1.00 89.12 83 LEU A CA 1
ATOM 663 C C . LEU A 1 83 ? -18.197 -3.852 40.927 1.00 89.12 83 LEU A C 1
ATOM 665 O O . LEU A 1 83 ? -18.373 -3.159 41.924 1.00 89.12 83 LEU A O 1
ATOM 669 N N . SER A 1 84 ? -18.316 -3.360 39.691 1.00 87.06 84 SER A N 1
ATOM 670 C CA . SER A 1 84 ? -18.574 -1.939 39.417 1.00 87.06 84 SER A CA 1
ATOM 671 C C . SER A 1 84 ? -20.021 -1.488 39.660 1.00 87.06 84 SER A C 1
ATOM 673 O O . SER A 1 84 ? -20.303 -0.289 39.629 1.00 87.06 84 SER A O 1
ATOM 675 N N . GLY A 1 85 ? -20.959 -2.425 39.850 1.00 87.38 85 GLY A N 1
ATOM 676 C CA . GLY A 1 85 ? -22.382 -2.125 40.041 1.00 87.38 85 GLY A CA 1
ATOM 677 C C . GLY A 1 85 ? -23.075 -1.499 38.822 1.00 87.38 85 GLY A C 1
ATOM 678 O O . GLY A 1 85 ? -24.160 -0.932 38.955 1.00 87.38 85 GLY A O 1
ATOM 679 N N . GLN A 1 86 ? -22.463 -1.566 37.636 1.00 79.94 86 GLN A N 1
ATOM 680 C CA . GLN A 1 86 ? -23.005 -0.986 36.408 1.00 79.94 86 GLN A CA 1
ATOM 681 C C . GLN A 1 86 ? -23.886 -1.976 35.624 1.00 79.94 86 GLN A C 1
ATOM 683 O O . GLN A 1 86 ? -23.708 -3.188 35.735 1.00 79.94 86 GLN A O 1
ATOM 688 N N . PRO A 1 87 ? -24.865 -1.486 34.836 1.00 74.00 87 PRO A N 1
ATOM 689 C CA . PRO A 1 87 ? -25.766 -2.348 34.077 1.00 74.00 87 PRO A CA 1
ATOM 690 C C . PRO A 1 87 ? -25.015 -3.186 33.040 1.00 74.00 87 PRO A C 1
ATOM 692 O O . PRO A 1 87 ? -24.188 -2.655 32.298 1.00 74.00 87 PRO A O 1
ATOM 695 N N . ALA A 1 88 ? -25.396 -4.464 32.959 1.00 62.75 88 ALA A N 1
ATOM 696 C CA . ALA A 1 88 ? -24.709 -5.473 32.168 1.00 62.75 88 ALA A CA 1
ATOM 697 C C . ALA A 1 88 ? -24.574 -5.098 30.681 1.00 62.75 88 ALA A C 1
ATOM 699 O O . ALA A 1 88 ? -25.550 -5.003 29.929 1.00 62.75 88 ALA A O 1
ATOM 700 N N . SER A 1 89 ? -23.337 -4.920 30.250 1.00 70.50 89 SER A N 1
ATOM 701 C CA . SER A 1 89 ? -22.865 -5.041 28.887 1.00 70.50 89 SER A CA 1
ATOM 702 C C . SER A 1 89 ? -22.464 -6.495 28.675 1.00 70.50 89 SER A C 1
ATOM 704 O O . SER A 1 89 ? -21.585 -7.015 29.342 1.00 70.50 89 SER A O 1
ATOM 706 N N . SER A 1 90 ? -23.152 -7.186 27.764 1.00 80.06 90 SER A N 1
ATOM 707 C CA . SER A 1 90 ? -22.923 -8.619 27.562 1.00 80.06 90 SER A CA 1
ATOM 708 C C . SER A 1 90 ? -21.445 -8.902 27.269 1.00 80.06 90 SER A C 1
ATOM 710 O O . SER A 1 90 ? -20.942 -8.454 26.240 1.00 80.06 90 SER A O 1
ATOM 712 N N . SER A 1 91 ? -20.779 -9.698 28.112 1.00 82.50 91 SER A N 1
ATOM 713 C CA . SER A 1 91 ? -19.415 -10.197 27.866 1.00 82.50 91 SER A CA 1
ATOM 714 C C . SER A 1 91 ? -19.275 -10.974 2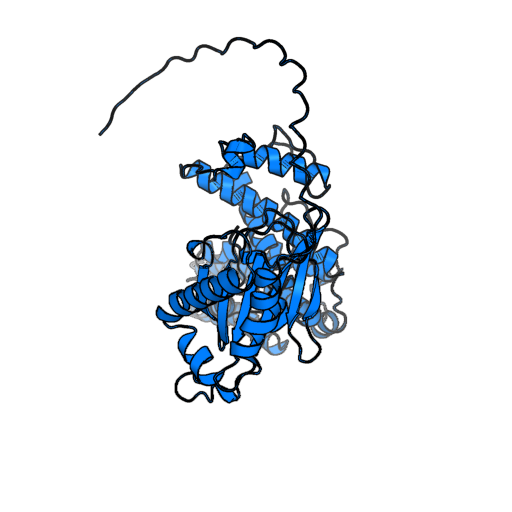6.563 1.00 82.50 91 SER A C 1
ATOM 716 O O . SER A 1 91 ? -18.178 -11.085 26.026 1.00 82.50 91 SER A O 1
ATOM 718 N N . LYS A 1 92 ? -20.387 -11.451 25.985 1.00 86.38 92 LYS A N 1
ATOM 719 C CA . LYS A 1 92 ? -20.411 -12.018 24.629 1.00 86.38 92 LYS A CA 1
ATOM 720 C C . LYS A 1 92 ? -19.938 -11.029 23.563 1.00 86.38 92 LYS A C 1
ATOM 722 O O . LYS A 1 92 ? -19.558 -11.470 22.493 1.00 86.38 92 LYS A O 1
ATOM 727 N N . ALA A 1 93 ? -19.973 -9.727 23.844 1.00 87.19 93 ALA A N 1
ATOM 728 C CA . ALA A 1 93 ? -19.462 -8.691 22.955 1.00 87.19 93 ALA A CA 1
ATOM 729 C C . ALA A 1 93 ? -17.952 -8.440 23.110 1.00 87.19 93 ALA A C 1
ATOM 731 O O . ALA A 1 93 ? -17.410 -7.683 22.316 1.00 87.19 93 ALA A O 1
ATOM 732 N N . LEU A 1 94 ? -17.289 -9.034 24.114 1.00 93.06 94 LEU A N 1
ATOM 733 C CA . LEU A 1 94 ? -15.831 -9.066 24.176 1.00 93.06 94 LEU A CA 1
ATOM 734 C C . LEU A 1 94 ? -15.344 -10.195 23.264 1.00 93.06 94 LEU A C 1
ATOM 736 O O . LEU A 1 94 ? -15.575 -11.380 23.548 1.00 93.06 94 LEU A O 1
ATOM 740 N N . GLU A 1 95 ? -14.693 -9.824 22.171 1.00 94.88 95 GLU A N 1
ATOM 741 C CA . GLU A 1 95 ? -14.063 -10.754 21.235 1.00 94.88 95 GLU A CA 1
ATOM 742 C C . GLU A 1 95 ? -12.546 -10.635 21.342 1.00 94.88 95 GLU A C 1
ATOM 744 O O . GLU A 1 95 ? -11.992 -9.541 21.459 1.00 94.88 95 GLU A O 1
ATOM 749 N N . LEU A 1 96 ? -11.880 -11.786 21.326 1.00 94.69 96 LEU A N 1
ATOM 750 C CA . LEU A 1 96 ? -10.433 -11.896 21.401 1.00 94.69 96 LEU A CA 1
ATOM 751 C C . LEU A 1 96 ? -9.967 -12.781 20.256 1.00 94.69 96 LEU A C 1
ATOM 753 O O . LEU A 1 96 ? -10.436 -13.906 20.107 1.00 94.69 96 LEU A O 1
ATOM 757 N N . SER A 1 97 ? -9.000 -12.298 19.493 1.00 93.69 97 SER A N 1
ATOM 758 C CA . SER A 1 97 ? -8.285 -13.103 18.510 1.00 93.69 97 SER A CA 1
ATOM 759 C C . SER A 1 97 ? -6.786 -12.946 18.711 1.00 93.69 97 SER A C 1
ATOM 761 O O . SER A 1 97 ? -6.311 -11.927 19.211 1.00 93.69 97 SER A O 1
ATOM 763 N N . ALA A 1 98 ? -6.021 -13.974 18.361 1.00 94.12 98 ALA A N 1
ATOM 764 C CA . ALA A 1 98 ? -4.570 -13.908 18.385 1.00 94.12 98 ALA A CA 1
ATOM 765 C C . ALA A 1 98 ? -3.992 -14.657 17.189 1.00 94.12 98 ALA A C 1
ATOM 767 O O . ALA A 1 98 ? -4.472 -15.726 16.814 1.00 94.12 98 ALA A O 1
ATOM 768 N N . PHE A 1 99 ? -2.952 -14.093 16.588 1.00 91.88 99 PHE A N 1
ATOM 769 C CA . PHE A 1 99 ? -2.271 -14.667 15.437 1.00 91.88 99 PHE A CA 1
ATOM 770 C C . PHE A 1 99 ? -0.778 -14.341 15.479 1.00 91.88 99 PHE A C 1
ATOM 772 O O . PHE A 1 99 ? -0.324 -13.465 16.214 1.00 91.88 99 PHE A O 1
ATOM 779 N N . ARG A 1 100 ? 0.011 -15.084 14.702 1.00 90.06 100 ARG A N 1
ATOM 780 C CA . ARG A 1 100 ? 1.441 -14.811 14.528 1.00 90.06 100 ARG A CA 1
ATOM 781 C C . ARG A 1 100 ? 1.648 -13.908 13.321 1.00 90.06 100 ARG A C 1
ATOM 783 O O . ARG A 1 100 ? 1.063 -14.157 12.270 1.00 90.06 100 ARG A O 1
ATOM 790 N N . HIS A 1 101 ? 2.505 -12.908 13.470 1.00 84.31 101 HIS A N 1
ATOM 791 C CA . HIS A 1 101 ? 2.929 -12.019 12.396 1.00 84.31 101 HIS A CA 1
ATOM 792 C C . HIS A 1 101 ? 4.438 -11.826 12.488 1.00 84.31 101 HIS A C 1
ATOM 794 O O . HIS A 1 101 ? 4.939 -11.316 13.490 1.00 84.31 101 HIS A O 1
ATOM 800 N N . GLU A 1 102 ? 5.154 -12.287 11.463 1.00 84.56 102 GLU A N 1
ATOM 801 C CA . GLU A 1 102 ? 6.616 -12.377 11.472 1.00 84.56 102 GLU A CA 1
ATOM 802 C C . GLU A 1 102 ? 7.127 -13.072 12.751 1.00 84.56 102 GLU A C 1
ATOM 804 O O . GLU A 1 102 ? 6.730 -14.196 13.070 1.00 84.56 102 GLU A O 1
ATOM 809 N N . ASN A 1 103 ? 7.976 -12.384 13.509 1.00 89.81 103 ASN A N 1
ATOM 810 C CA . ASN A 1 103 ? 8.548 -12.850 14.762 1.00 89.81 103 ASN A CA 1
ATOM 811 C C . ASN A 1 103 ? 7.729 -12.404 15.982 1.00 89.81 103 ASN A C 1
ATOM 813 O O . ASN A 1 103 ? 8.239 -12.459 17.094 1.00 89.81 103 ASN A O 1
ATOM 817 N N . CYS A 1 104 ? 6.480 -11.963 15.811 1.00 93.75 104 CYS A N 1
ATOM 818 C CA . CYS A 1 104 ? 5.612 -11.495 16.893 1.00 93.75 104 CYS A CA 1
ATOM 819 C C . CYS A 1 104 ? 4.320 -12.316 17.002 1.00 93.75 104 CYS A C 1
ATOM 821 O O . CYS A 1 104 ? 3.843 -12.917 16.037 1.00 93.75 104 CYS A O 1
ATOM 823 N N . ILE A 1 105 ? 3.730 -12.317 18.195 1.00 95.25 105 ILE A N 1
ATOM 824 C CA . ILE A 1 105 ? 2.327 -12.674 18.405 1.00 95.25 105 ILE A CA 1
ATOM 825 C C . ILE A 1 105 ? 1.554 -11.372 18.573 1.00 95.25 105 ILE A C 1
ATOM 827 O O . ILE A 1 105 ? 1.934 -10.513 19.367 1.00 95.25 105 ILE A O 1
ATOM 831 N N . ILE A 1 106 ? 0.462 -11.246 17.831 1.00 95.62 106 ILE A N 1
ATOM 832 C CA . ILE A 1 106 ? -0.464 -10.126 17.919 1.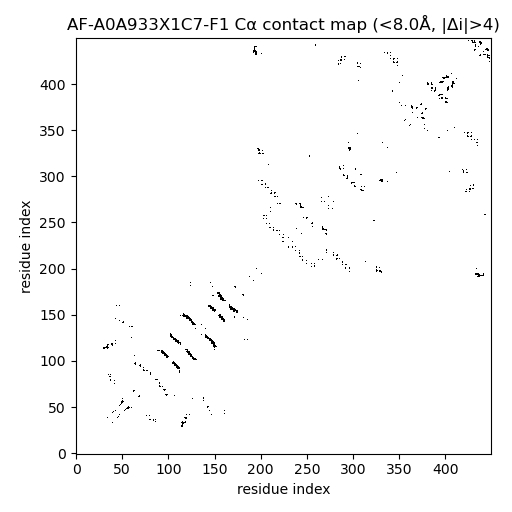00 95.62 106 ILE A CA 1
ATOM 833 C C . ILE A 1 106 ? -1.765 -10.663 18.494 1.00 95.62 106 ILE A C 1
ATOM 835 O O . ILE A 1 106 ? -2.301 -11.652 17.995 1.00 95.62 106 ILE A O 1
ATOM 839 N N . SER A 1 107 ? -2.271 -10.014 19.537 1.00 96.50 107 SER A N 1
ATOM 840 C CA . SER A 1 107 ? -3.601 -10.272 20.074 1.00 96.50 107 SER A CA 1
ATOM 841 C C . SER A 1 107 ? -4.468 -9.033 19.945 1.00 96.50 107 SER A C 1
ATOM 843 O O . SER A 1 107 ? -4.070 -7.933 20.318 1.00 96.50 107 SER A O 1
ATOM 845 N N . PHE A 1 108 ? -5.651 -9.236 19.390 1.00 95.25 108 PHE A N 1
ATOM 846 C CA . PHE A 1 108 ? -6.606 -8.214 19.024 1.00 95.25 108 PHE A CA 1
ATOM 847 C C . PHE A 1 108 ? -7.903 -8.386 19.814 1.00 95.25 108 PHE A C 1
ATOM 849 O O . PHE A 1 108 ? -8.419 -9.499 19.935 1.00 95.25 108 PHE A O 1
ATOM 856 N N . TRP A 1 109 ? -8.400 -7.275 20.350 1.00 95.88 109 TRP A N 1
ATOM 857 C CA . TRP A 1 109 ? -9.484 -7.221 21.320 1.00 95.88 109 TRP A CA 1
ATOM 858 C C . TRP A 1 109 ? -10.561 -6.271 20.807 1.00 95.88 109 TRP A C 1
ATOM 860 O O . TRP A 1 109 ? -10.277 -5.096 20.574 1.00 95.88 109 TRP A O 1
ATOM 870 N N . GLU A 1 110 ? -11.795 -6.751 20.678 1.00 95.50 110 GLU A N 1
ATOM 871 C CA . GLU A 1 110 ? -12.963 -5.897 20.454 1.00 95.50 110 GLU A CA 1
ATOM 872 C C . GLU A 1 110 ? -13.734 -5.767 21.760 1.00 95.50 110 GLU A C 1
ATOM 874 O O . GLU A 1 110 ? -14.228 -6.762 22.295 1.00 95.50 110 GLU A O 1
ATOM 879 N N . PHE A 1 111 ? -13.826 -4.549 22.293 1.00 95.31 111 PHE A N 1
ATOM 880 C CA . PHE A 1 111 ? -14.506 -4.313 23.561 1.00 95.31 111 PHE A CA 1
ATOM 881 C C . PHE A 1 111 ? -16.017 -4.113 23.367 1.00 95.31 111 PHE A C 1
ATOM 883 O O . PHE A 1 111 ? -16.470 -3.652 22.312 1.00 95.31 111 PHE A O 1
ATOM 890 N N . PRO A 1 112 ? -16.836 -4.393 24.401 1.00 93.44 112 PRO A N 1
ATOM 891 C CA . PRO A 1 112 ? -18.267 -4.131 24.345 1.00 93.44 112 PRO A CA 1
ATOM 892 C C . PRO A 1 112 ? -18.588 -2.675 23.996 1.00 93.44 112 PRO A C 1
ATOM 894 O O . PRO A 1 112 ? -17.927 -1.742 24.451 1.00 93.44 112 PRO A O 1
ATOM 897 N N . ARG A 1 113 ? -19.673 -2.486 23.234 1.00 90.75 113 ARG A N 1
ATOM 898 C CA . ARG A 1 113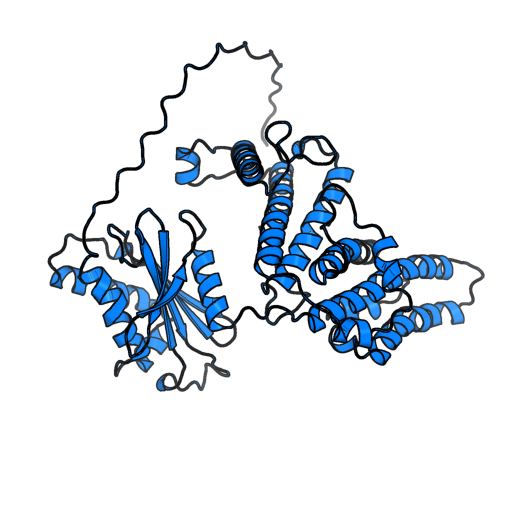 ? -20.092 -1.203 22.643 1.00 90.75 113 ARG A CA 1
ATOM 899 C C . ARG A 1 113 ? -19.854 0.008 23.557 1.00 90.75 113 ARG A C 1
ATOM 901 O O . ARG A 1 113 ? -20.468 0.130 24.622 1.00 90.75 113 ARG A O 1
ATOM 908 N N . VAL A 1 114 ? -19.045 0.939 23.057 1.00 90.69 114 VAL A N 1
ATOM 909 C CA . VAL A 1 114 ? -18.714 2.201 23.724 1.00 90.69 114 VAL A CA 1
ATOM 910 C C . VAL A 1 114 ? -19.903 3.167 23.782 1.00 90.69 114 VAL A C 1
ATOM 912 O O . VAL A 1 114 ? -20.642 3.343 22.806 1.00 90.69 114 VAL A O 1
ATOM 915 N N . ARG A 1 115 ? -20.083 3.831 24.924 1.00 90.19 115 ARG A N 1
ATOM 916 C CA . ARG A 1 115 ? -21.145 4.820 25.186 1.00 90.19 115 ARG A CA 1
ATOM 917 C C . ARG A 1 115 ? -20.602 6.226 25.392 1.00 90.19 115 ARG A C 1
ATOM 919 O O . ARG A 1 115 ? -21.226 7.172 24.923 1.00 90.19 115 ARG A O 1
ATOM 926 N N . TYR A 1 116 ? -19.450 6.335 26.039 1.00 92.75 116 TYR A N 1
ATOM 927 C CA . TYR A 1 116 ? -18.859 7.601 26.459 1.00 92.75 116 TYR A CA 1
ATOM 928 C C . TYR A 1 116 ? -17.495 7.816 25.794 1.00 92.75 116 TYR A C 1
ATOM 930 O O . TYR A 1 116 ? -16.898 6.874 25.268 1.00 92.75 116 TYR A O 1
ATOM 938 N N . ALA A 1 117 ? -17.025 9.063 25.776 1.00 93.62 117 ALA A N 1
ATOM 939 C CA . ALA A 1 117 ? -15.654 9.368 25.376 1.00 93.62 117 ALA A CA 1
ATOM 940 C C . ALA A 1 117 ? -14.665 8.808 26.418 1.00 93.62 117 ALA A C 1
ATOM 942 O O . ALA A 1 117 ? -14.983 8.759 27.607 1.00 93.62 117 ALA A O 1
ATOM 943 N N . GLY A 1 118 ? -13.488 8.375 25.966 1.00 94.19 118 GLY A N 1
ATOM 944 C CA . GLY A 1 118 ? -12.484 7.686 26.781 1.00 94.19 118 GLY A CA 1
ATOM 945 C C . GLY A 1 118 ? -12.800 6.213 27.060 1.00 94.19 118 GLY A C 1
ATOM 946 O O . GLY A 1 118 ? -12.157 5.601 27.904 1.00 94.19 118 GLY A O 1
ATOM 947 N N . GLU A 1 119 ? -13.818 5.632 26.415 1.00 95.50 119 GLU A N 1
ATOM 948 C CA . GLU A 1 119 ? -13.993 4.175 26.414 1.00 95.50 119 GLU A CA 1
ATOM 949 C C . GLU A 1 119 ? -13.216 3.557 25.251 1.00 95.50 119 GLU A C 1
ATOM 951 O O . GLU A 1 119 ? -13.229 4.080 24.128 1.00 95.50 119 GLU A O 1
ATOM 956 N N . ALA A 1 120 ? -12.571 2.425 25.525 1.00 96.38 120 ALA A N 1
ATOM 957 C CA . ALA A 1 120 ? -11.837 1.668 24.532 1.00 96.38 120 ALA A CA 1
ATOM 958 C C . ALA A 1 120 ? -12.804 1.022 23.537 1.00 96.38 120 ALA A C 1
ATOM 960 O O . ALA A 1 120 ? -13.768 0.348 23.888 1.00 96.38 120 ALA A O 1
ATOM 961 N N . ILE A 1 121 ? -12.532 1.219 22.260 1.00 95.50 121 ILE A N 1
ATOM 962 C CA . ILE A 1 121 ? -13.205 0.522 21.173 1.00 95.50 121 ILE A CA 1
ATOM 963 C C . ILE A 1 121 ? -12.476 -0.799 20.942 1.00 95.50 121 ILE A C 1
ATOM 965 O O . ILE A 1 121 ? -13.107 -1.852 20.942 1.00 95.50 121 ILE A O 1
ATOM 969 N N . LEU A 1 122 ? -11.146 -0.729 20.798 1.00 96.94 122 LEU A N 1
ATOM 970 C CA . LEU A 1 122 ? -10.276 -1.853 20.453 1.00 96.94 122 LEU A CA 1
ATOM 971 C C . LEU A 1 122 ? -9.015 -1.863 21.314 1.00 96.94 122 LEU A C 1
ATOM 973 O O . LEU A 1 122 ? -8.556 -0.807 21.755 1.00 96.94 122 LEU A O 1
ATOM 977 N N . GLY A 1 123 ? -8.431 -3.045 21.489 1.00 97.44 123 GLY A N 1
ATOM 978 C CA . GLY A 1 123 ? -7.121 -3.243 22.103 1.00 97.44 123 GLY A CA 1
ATOM 979 C C . GLY A 1 123 ? -6.209 -4.068 21.197 1.00 97.44 123 GLY A C 1
ATOM 980 O O . GLY A 1 123 ? -6.664 -5.009 20.546 1.00 97.44 123 GLY A O 1
ATOM 981 N N . LEU A 1 124 ? -4.922 -3.729 21.154 1.00 97.62 124 LEU A N 1
ATOM 982 C CA . LEU A 1 124 ? -3.903 -4.514 20.459 1.00 97.62 124 LEU A CA 1
ATOM 983 C C . LEU A 1 124 ? -2.716 -4.776 21.382 1.00 97.62 124 LEU A C 1
ATOM 985 O O . LEU A 1 124 ? -2.073 -3.844 21.858 1.00 97.62 124 LEU A O 1
ATOM 989 N N . LEU A 1 125 ? -2.403 -6.048 21.602 1.00 97.56 125 LEU A N 1
ATOM 990 C CA . LEU A 1 125 ? -1.214 -6.497 22.315 1.00 97.56 125 LEU A CA 1
ATOM 991 C C . LEU A 1 125 ? -0.215 -7.062 21.304 1.00 97.56 125 LEU A C 1
ATOM 993 O O . LEU A 1 125 ? -0.551 -7.983 20.559 1.00 97.56 125 LEU A O 1
ATOM 997 N N . VAL A 1 126 ? 1.014 -6.551 21.299 1.00 96.69 126 VAL A N 1
ATOM 998 C CA . VAL A 1 126 ? 2.107 -7.070 20.468 1.00 96.69 126 VAL A CA 1
ATOM 999 C C . VAL A 1 126 ? 3.180 -7.664 21.370 1.00 96.69 126 VAL A C 1
ATOM 1001 O O . VAL A 1 126 ? 3.725 -6.973 22.230 1.00 96.69 126 VAL A O 1
ATOM 1004 N N . VAL A 1 127 ? 3.469 -8.950 21.175 1.00 97.19 127 VAL A N 1
ATOM 1005 C CA . VAL A 1 127 ? 4.421 -9.742 21.961 1.00 97.19 127 VAL A CA 1
ATOM 1006 C C . VAL A 1 127 ? 5.565 -10.180 21.051 1.00 97.19 127 VAL A C 1
ATOM 1008 O O . VAL A 1 127 ? 5.341 -10.938 20.107 1.00 97.19 127 VAL A O 1
ATOM 1011 N N . GLY A 1 128 ? 6.790 -9.737 21.330 1.00 94.12 128 GLY A N 1
ATOM 1012 C CA . GLY A 1 128 ? 7.967 -10.053 20.516 1.00 94.12 128 GLY A CA 1
ATOM 1013 C C . GLY A 1 128 ? 8.836 -8.833 20.184 1.00 94.12 128 GLY A C 1
ATOM 1014 O O . GLY A 1 128 ? 8.617 -7.755 20.736 1.00 94.12 128 GLY A O 1
ATOM 1015 N N . PRO A 1 129 ? 9.841 -8.994 19.303 1.00 92.81 129 PRO A N 1
ATOM 1016 C CA . PRO A 1 129 ? 10.070 -10.168 18.455 1.00 92.81 129 PRO A CA 1
ATOM 1017 C C . PRO A 1 129 ? 10.712 -11.366 19.184 1.00 92.81 129 PRO A C 1
ATOM 1019 O O . PRO A 1 129 ? 11.444 -11.197 20.156 1.00 92.81 129 PRO A O 1
ATOM 1022 N N . ALA A 1 130 ? 10.479 -12.580 18.676 1.00 91.00 130 ALA A N 1
ATOM 1023 C CA . ALA A 1 130 ? 11.105 -13.836 19.091 1.00 91.00 130 ALA A CA 1
ATOM 1024 C C . ALA A 1 130 ? 11.676 -14.586 17.874 1.00 91.00 130 ALA A C 1
ATOM 1026 O O . ALA A 1 130 ? 10.968 -14.824 16.899 1.00 91.00 130 ALA A O 1
ATOM 1027 N N . VAL A 1 131 ? 12.950 -14.986 17.939 1.00 87.12 131 VAL A N 1
ATOM 1028 C CA . VAL A 1 131 ? 13.629 -15.707 16.842 1.00 87.12 131 VAL A CA 1
ATOM 1029 C C . VAL A 1 131 ? 13.207 -17.180 16.780 1.00 87.12 131 VAL A C 1
ATOM 1031 O O . VAL A 1 131 ? 13.028 -17.728 15.697 1.00 87.12 131 VAL A O 1
ATOM 1034 N N . ASP A 1 132 ? 13.017 -17.818 17.940 1.00 90.44 132 ASP A N 1
ATOM 1035 C CA . ASP A 1 132 ? 12.519 -19.191 18.049 1.00 90.44 132 ASP A CA 1
ATOM 1036 C C . ASP A 1 132 ? 11.466 -19.298 19.156 1.00 90.44 132 ASP A C 1
ATOM 1038 O O . ASP A 1 132 ? 11.769 -19.257 20.349 1.00 90.44 132 ASP A O 1
ATOM 1042 N N . TRP A 1 133 ? 10.212 -19.485 18.747 1.00 89.81 133 TRP A N 1
ATOM 1043 C CA . TRP A 1 133 ? 9.072 -19.645 19.648 1.00 89.81 133 TRP A CA 1
ATOM 1044 C C . TRP A 1 133 ? 9.107 -20.931 20.486 1.00 89.81 133 TRP A C 1
ATOM 1046 O O . TRP A 1 133 ? 8.346 -21.033 21.445 1.00 89.81 133 TRP A O 1
ATOM 1056 N N . LYS A 1 134 ? 9.942 -21.924 20.144 1.00 90.31 134 LYS A N 1
ATOM 1057 C CA . LYS A 1 134 ? 10.052 -23.179 20.910 1.00 90.31 134 LYS A CA 1
ATOM 1058 C C . LYS A 1 134 ? 10.929 -23.043 22.151 1.00 90.31 134 LYS A C 1
ATOM 1060 O O . LYS A 1 134 ? 10.706 -23.760 23.121 1.00 90.31 134 LYS A O 1
ATOM 1065 N N . ALA A 1 135 ? 11.906 -22.143 22.114 1.00 90.81 135 ALA A N 1
ATOM 1066 C CA . ALA A 1 135 ? 12.883 -21.927 23.180 1.00 90.81 135 ALA A CA 1
ATOM 1067 C C . ALA A 1 135 ? 12.771 -20.520 23.793 1.00 90.81 135 ALA A C 1
ATOM 1069 O O . ALA A 1 135 ? 13.734 -20.001 24.355 1.00 90.81 135 ALA A O 1
ATOM 1070 N N . VAL A 1 136 ? 11.608 -19.878 23.643 1.00 93.69 136 VAL A N 1
ATOM 1071 C CA . VAL A 1 136 ? 11.424 -18.485 24.037 1.00 93.69 136 VAL A CA 1
ATOM 1072 C C . VAL A 1 136 ? 11.293 -18.338 25.553 1.00 93.69 136 VAL A C 1
ATOM 1074 O O . VAL A 1 136 ? 10.513 -19.033 26.204 1.00 93.69 136 VAL A O 1
ATOM 1077 N N . ASP A 1 137 ? 12.044 -17.394 26.112 1.00 94.19 137 ASP A N 1
ATOM 1078 C CA . ASP A 1 137 ? 11.866 -16.941 27.488 1.00 94.19 137 ASP A CA 1
ATOM 1079 C C . ASP A 1 137 ? 10.749 -15.886 27.518 1.00 94.19 137 ASP A C 1
ATOM 1081 O O . ASP A 1 137 ? 10.983 -14.697 27.285 1.00 94.19 137 ASP A O 1
ATOM 1085 N N . TRP A 1 138 ? 9.513 -16.336 27.756 1.00 93.06 138 TRP A N 1
ATOM 1086 C CA . TRP A 1 138 ? 8.310 -15.492 27.756 1.00 93.06 138 TRP A CA 1
ATOM 1087 C C . TRP A 1 138 ? 8.405 -14.303 28.718 1.00 93.06 138 TRP A C 1
ATOM 1089 O O . TRP A 1 138 ? 7.875 -13.233 28.420 1.00 93.06 138 TRP A O 1
ATOM 1099 N N . ALA A 1 139 ? 9.129 -14.450 29.832 1.00 91.19 139 ALA A N 1
ATOM 1100 C CA . ALA A 1 139 ? 9.326 -13.376 30.799 1.00 91.19 139 ALA A CA 1
ATOM 1101 C C . ALA A 1 139 ? 10.185 -12.228 30.239 1.00 91.19 139 ALA A C 1
ATOM 1103 O O . ALA A 1 139 ? 10.048 -11.088 30.680 1.00 91.19 139 ALA A O 1
ATOM 1104 N N . LYS A 1 140 ? 11.029 -12.485 29.233 1.00 93.56 140 LYS A N 1
ATOM 1105 C CA . LYS A 1 140 ? 11.920 -11.478 28.632 1.00 93.56 140 LYS A CA 1
ATOM 1106 C C . LYS A 1 140 ? 11.406 -10.866 27.335 1.00 93.56 140 LYS A C 1
ATOM 1108 O O . LYS A 1 140 ? 12.016 -9.917 26.847 1.00 93.56 140 LYS A O 1
ATOM 1113 N N . LEU A 1 141 ? 10.324 -11.391 26.757 1.00 94.56 141 LEU A N 1
ATOM 1114 C CA . LEU A 1 141 ? 9.793 -10.841 25.510 1.00 94.56 141 LEU A CA 1
ATOM 1115 C C . LEU A 1 141 ? 9.348 -9.387 25.699 1.00 94.56 141 LEU A C 1
ATOM 1117 O O . LEU A 1 141 ? 8.745 -9.086 26.725 1.00 94.56 141 LEU A O 1
ATOM 1121 N N . PRO A 1 142 ? 9.583 -8.478 24.742 1.00 95.50 142 PRO A N 1
ATOM 1122 C CA . PRO A 1 142 ? 8.938 -7.174 24.768 1.00 95.50 142 PRO A CA 1
ATOM 1123 C C . PRO A 1 142 ? 7.427 -7.355 24.606 1.00 95.50 142 PRO A C 1
ATOM 1125 O O . PRO A 1 142 ? 6.977 -8.178 23.805 1.00 95.50 142 PRO A O 1
ATOM 1128 N N . VAL A 1 143 ? 6.644 -6.595 25.369 1.00 96.50 143 VAL A N 1
ATOM 1129 C CA . VAL A 1 143 ? 5.188 -6.528 25.214 1.00 96.50 143 VAL A CA 1
ATOM 1130 C C . VAL A 1 143 ? 4.785 -5.069 25.138 1.00 96.50 143 VAL A C 1
ATOM 1132 O O . VAL A 1 143 ? 5.166 -4.275 25.996 1.00 96.50 143 VAL A O 1
ATOM 1135 N N . ARG A 1 144 ? 4.023 -4.727 24.102 1.00 97.12 144 ARG A N 1
ATOM 1136 C CA . ARG A 1 144 ? 3.454 -3.393 23.897 1.00 97.12 144 ARG A CA 1
ATOM 1137 C C . ARG A 1 144 ? 1.943 -3.525 23.811 1.00 97.12 144 ARG A C 1
ATOM 1139 O O . ARG A 1 144 ? 1.448 -4.456 23.176 1.00 97.12 144 ARG A O 1
ATOM 1146 N N . TYR A 1 145 ? 1.222 -2.619 24.457 1.00 97.94 145 TYR A N 1
ATOM 1147 C CA . TYR A 1 145 ? -0.235 -2.631 24.481 1.00 97.94 145 TYR A CA 1
ATOM 1148 C C . TYR A 1 145 ? -0.786 -1.285 24.041 1.00 97.94 145 TYR A C 1
ATOM 1150 O O . TYR A 1 145 ? -0.379 -0.242 24.552 1.00 97.94 145 TYR A O 1
ATOM 1158 N N . PHE A 1 146 ? -1.721 -1.339 23.103 1.00 98.00 146 PHE A N 1
ATOM 1159 C CA . PHE A 1 146 ? -2.341 -0.189 22.476 1.00 98.00 146 PHE A CA 1
ATOM 1160 C C . PHE A 1 146 ? -3.844 -0.244 22.650 1.00 98.00 146 PHE A C 1
ATOM 1162 O O . PHE A 1 146 ? -4.446 -1.316 22.579 1.00 98.00 146 PHE A O 1
ATOM 1169 N N . VAL A 1 147 ? -4.452 0.923 22.814 1.00 97.81 147 VAL A N 1
ATOM 1170 C CA . VAL A 1 147 ? -5.899 1.070 22.929 1.00 97.81 147 VAL A CA 1
ATOM 1171 C C . VAL A 1 147 ? -6.369 2.128 21.946 1.00 97.81 147 VAL A C 1
ATOM 1173 O O . VAL A 1 147 ? -5.815 3.226 21.893 1.00 97.81 147 VAL A O 1
ATOM 1176 N N . LEU A 1 148 ? -7.402 1.794 21.175 1.00 97.38 148 LEU A N 1
ATOM 1177 C CA . LEU A 1 148 ? -8.158 2.766 20.400 1.00 97.38 148 LEU A CA 1
ATOM 1178 C C . LEU A 1 148 ? -9.306 3.278 21.257 1.00 97.38 148 LEU A C 1
ATOM 1180 O O . LEU A 1 148 ? -10.260 2.544 21.504 1.00 97.38 148 LEU A O 1
ATOM 1184 N N . GLU A 1 149 ? -9.255 4.533 21.669 1.00 96.69 149 GLU A N 1
ATOM 1185 C CA . GLU A 1 149 ? -10.325 5.156 22.435 1.00 96.69 149 GLU A CA 1
ATOM 1186 C C . GLU A 1 149 ? -11.265 5.975 21.565 1.00 96.69 149 GLU A C 1
ATOM 1188 O O . GLU A 1 149 ? -10.887 6.581 20.557 1.00 96.69 149 GLU A O 1
ATOM 1193 N N . ARG A 1 150 ? -12.513 6.050 22.016 1.00 94.19 150 ARG A N 1
ATOM 1194 C CA . ARG A 1 150 ? -13.486 6.998 21.494 1.00 94.19 150 ARG A CA 1
ATOM 1195 C C . ARG A 1 150 ? -13.185 8.409 22.008 1.00 94.19 150 ARG A C 1
ATOM 1197 O O . ARG A 1 150 ? -13.222 8.645 23.210 1.00 94.19 150 ARG A O 1
ATOM 1204 N N . GLY A 1 151 ? -12.996 9.366 21.110 1.00 92.44 151 GLY A N 1
ATOM 1205 C CA . GLY A 1 151 ? -12.908 10.787 21.437 1.00 92.44 151 GLY A CA 1
ATOM 1206 C C . GLY A 1 151 ? -14.268 11.497 21.455 1.00 92.44 151 GLY A C 1
ATOM 1207 O O . GLY A 1 151 ? -15.337 10.890 21.314 1.00 92.44 151 GLY A O 1
ATOM 1208 N N . THR A 1 152 ? -14.236 12.818 21.626 1.00 87.88 152 THR A N 1
ATOM 1209 C CA . THR A 1 152 ? -15.415 13.682 21.467 1.00 87.88 152 THR A CA 1
ATOM 1210 C C . THR A 1 152 ? -15.791 13.798 19.988 1.00 87.88 152 THR A C 1
ATOM 1212 O O . THR A 1 152 ? -14.938 13.646 19.116 1.00 87.88 152 THR A O 1
ATOM 1215 N N . GLU A 1 153 ? -17.068 14.048 19.686 1.00 83.56 153 GLU A N 1
ATOM 1216 C CA . GLU A 1 153 ? -17.517 14.367 18.313 1.00 83.56 153 GLU A CA 1
ATOM 1217 C C . GLU A 1 153 ? -17.157 13.301 17.261 1.00 83.56 153 GLU A C 1
ATOM 1219 O O . GLU A 1 153 ? -16.825 13.599 16.120 1.00 83.56 153 GLU A O 1
ATOM 1224 N N . HIS A 1 154 ? -17.231 12.027 17.655 1.00 81.06 154 HIS A N 1
ATOM 1225 C CA . HIS A 1 154 ? -16.863 10.881 16.819 1.00 81.06 154 HIS A CA 1
ATOM 1226 C C . HIS A 1 154 ? -15.373 10.802 16.442 1.00 81.06 154 HIS A C 1
ATOM 1228 O O . HIS A 1 154 ? -15.010 9.962 15.635 1.00 81.06 154 HIS A O 1
ATOM 1234 N N . SER A 1 155 ? -14.473 11.586 17.028 1.00 90.62 155 SER A N 1
ATOM 1235 C CA . SER A 1 155 ? -13.039 11.311 16.869 1.00 90.62 155 SER A CA 1
ATOM 1236 C C . SER A 1 155 ? -12.646 9.988 17.544 1.00 90.62 155 SER A C 1
ATOM 1238 O O . SER A 1 155 ? -13.381 9.446 18.376 1.00 90.62 155 SER A O 1
ATOM 1240 N N . THR A 1 156 ? -11.488 9.446 17.177 1.00 95.62 156 THR A N 1
ATOM 1241 C CA . THR A 1 156 ? -10.843 8.352 17.907 1.00 95.62 156 THR A CA 1
ATOM 1242 C C . THR A 1 156 ? -9.375 8.688 18.126 1.00 95.62 156 THR A C 1
ATOM 1244 O O . THR A 1 156 ? -8.813 9.522 17.409 1.00 95.62 156 THR A O 1
ATOM 1247 N N . THR A 1 157 ? -8.760 8.051 19.117 1.00 95.94 157 THR A N 1
ATOM 1248 C CA . THR A 1 157 ? -7.386 8.337 19.534 1.00 95.94 157 THR A CA 1
ATOM 1249 C C . THR A 1 157 ? -6.679 7.044 19.909 1.00 95.94 157 THR A C 1
ATOM 1251 O O . THR A 1 157 ? -7.282 6.184 20.544 1.00 95.94 157 THR A O 1
ATOM 1254 N N . ILE A 1 158 ? -5.414 6.896 19.519 1.00 97.00 158 ILE A N 1
ATOM 1255 C CA . ILE A 1 158 ? -4.602 5.726 19.854 1.00 97.00 158 ILE A CA 1
ATOM 1256 C C . ILE A 1 158 ? -3.677 6.080 21.010 1.00 97.00 158 ILE A C 1
ATOM 1258 O O . ILE A 1 158 ? -2.922 7.055 20.943 1.00 97.00 158 ILE A O 1
ATOM 1262 N N . PHE A 1 159 ? -3.711 5.250 22.044 1.00 97.56 159 PHE A N 1
ATOM 1263 C CA . PHE A 1 159 ? -2.814 5.334 23.184 1.00 97.56 159 PHE A CA 1
ATOM 1264 C C . PHE A 1 159 ? -1.964 4.074 23.302 1.00 97.56 159 PHE A C 1
ATOM 1266 O O . PHE A 1 159 ? -2.419 2.982 22.972 1.00 97.56 159 PHE A O 1
ATOM 1273 N N . GLU A 1 160 ? -0.750 4.229 23.816 1.00 97.81 160 GLU A N 1
ATOM 1274 C CA . GLU A 1 160 ? 0.155 3.138 24.170 1.00 97.81 160 GLU A CA 1
ATOM 1275 C C . GLU A 1 160 ? 0.374 3.124 25.680 1.00 97.81 160 GLU A C 1
ATOM 1277 O O . GLU A 1 160 ? 0.619 4.167 26.288 1.00 97.81 160 GLU A O 1
ATOM 1282 N N . TRP A 1 161 ? 0.303 1.945 26.293 1.00 97.62 161 TRP A N 1
ATOM 1283 C CA . TRP A 1 161 ? 0.637 1.796 27.702 1.00 97.62 161 TRP A CA 1
ATOM 1284 C C . TRP A 1 161 ? 2.142 1.972 27.938 1.00 97.62 161 TRP A C 1
ATOM 1286 O O . TRP A 1 161 ? 2.975 1.405 27.231 1.00 97.62 161 TRP A O 1
ATOM 1296 N N . SER A 1 162 ? 2.487 2.705 28.994 1.00 94.69 162 SER A N 1
ATOM 1297 C CA . SER A 1 162 ? 3.842 2.830 29.528 1.00 94.69 162 SER A CA 1
ATOM 1298 C C . SER A 1 162 ? 3.825 2.679 31.056 1.00 94.69 162 SER A C 1
ATOM 1300 O O . SER A 1 162 ? 2.763 2.819 31.667 1.00 94.69 162 SER A O 1
ATOM 1302 N N . PRO A 1 163 ? 4.987 2.511 31.717 1.00 91.88 163 PRO A N 1
ATOM 1303 C CA . PRO A 1 163 ? 5.058 2.505 33.181 1.00 91.88 163 PRO A CA 1
ATOM 1304 C C . PRO A 1 163 ? 4.518 3.784 33.849 1.00 91.88 163 PRO A C 1
ATOM 1306 O O . PRO A 1 163 ? 4.132 3.754 35.013 1.00 91.88 163 PRO A O 1
ATOM 1309 N N . SER A 1 164 ? 4.479 4.908 33.122 1.00 93.00 164 SER A N 1
ATOM 1310 C CA . SER A 1 164 ? 3.890 6.181 33.570 1.00 93.00 164 SER A CA 1
ATOM 1311 C C . SER A 1 164 ? 2.397 6.336 33.240 1.00 93.00 164 SER A C 1
ATOM 1313 O O . SER A 1 164 ? 1.827 7.397 33.483 1.00 93.00 164 SER A O 1
ATOM 1315 N N . GLY A 1 165 ? 1.761 5.303 32.683 1.00 94.06 165 GLY A N 1
ATOM 1316 C CA . GLY A 1 165 ? 0.385 5.333 32.189 1.00 94.06 165 GLY A CA 1
ATOM 1317 C C . GLY A 1 165 ? 0.300 5.396 30.664 1.00 94.06 165 GLY A C 1
ATOM 1318 O O . GLY A 1 165 ? 1.286 5.185 29.957 1.00 94.06 165 GLY A O 1
ATOM 1319 N N . PHE A 1 166 ? -0.897 5.666 30.146 1.00 96.19 166 PHE A N 1
ATOM 1320 C CA . PHE A 1 166 ? -1.139 5.716 28.705 1.00 96.19 166 PHE A CA 1
ATOM 1321 C C . PHE A 1 166 ? -0.621 7.011 28.086 1.00 96.19 166 PHE A C 1
ATOM 1323 O O . PHE A 1 166 ? -0.935 8.110 28.544 1.00 96.19 166 PHE A O 1
ATOM 1330 N N . VAL A 1 167 ? 0.156 6.863 27.018 1.00 96.56 167 VAL A N 1
ATOM 1331 C CA . VAL A 1 167 ? 0.739 7.955 26.242 1.00 96.56 167 VAL A CA 1
ATOM 1332 C C . VAL A 1 167 ? 0.009 8.054 24.911 1.00 96.56 167 VAL A C 1
ATOM 1334 O O . VAL A 1 167 ? -0.231 7.046 24.249 1.00 96.56 167 VAL A O 1
ATOM 1337 N N . LEU A 1 168 ? -0.353 9.275 24.518 1.00 96.06 168 LEU A N 1
ATOM 1338 C CA . LEU A 1 168 ? -0.938 9.549 23.210 1.00 96.06 168 LEU A CA 1
ATOM 1339 C C . LEU A 1 168 ? 0.064 9.193 22.104 1.00 96.06 168 LEU A C 1
ATOM 1341 O O . LEU A 1 168 ? 1.147 9.774 22.053 1.00 96.06 168 LEU A O 1
ATOM 1345 N N . VAL A 1 169 ? -0.319 8.283 21.210 1.00 92.69 169 VAL A N 1
ATOM 1346 C CA . VAL A 1 169 ? 0.483 7.899 20.040 1.00 92.69 169 VAL A CA 1
ATOM 1347 C C . VAL A 1 169 ? 0.099 8.754 18.840 1.00 92.69 169 VAL A C 1
ATOM 1349 O O . VAL A 1 169 ? 0.936 9.433 18.252 1.00 92.69 169 VAL A O 1
ATOM 1352 N N . SER A 1 170 ? -1.185 8.738 18.481 1.00 91.88 170 SER A N 1
ATOM 1353 C CA . SER A 1 170 ? -1.702 9.450 17.316 1.00 91.88 170 SER A CA 1
ATOM 1354 C C . SER A 1 170 ? -3.219 9.640 17.413 1.00 91.88 170 SER A C 1
ATOM 1356 O O . SER A 1 170 ? -3.890 8.941 18.181 1.00 91.88 170 SER A O 1
ATOM 1358 N N . PRO A 1 171 ? -3.810 10.526 16.591 1.00 93.75 171 PRO A N 1
ATOM 1359 C CA . PRO A 1 171 ? -5.219 10.398 16.233 1.00 93.75 171 PRO A CA 1
ATOM 1360 C C . PRO A 1 171 ? -5.486 8.990 15.686 1.00 93.75 171 PRO A C 1
ATOM 1362 O O . PRO A 1 171 ? -4.623 8.409 15.026 1.00 93.75 171 PRO A O 1
ATOM 1365 N N . GLY A 1 172 ? -6.652 8.430 15.987 1.00 90.94 172 GLY A N 1
ATOM 1366 C CA . GLY A 1 172 ? -7.077 7.132 15.475 1.00 90.94 172 GLY A CA 1
ATOM 1367 C C . GLY A 1 172 ? -7.792 7.231 14.122 1.00 90.94 172 GLY A C 1
ATOM 1368 O O . GLY A 1 172 ? -7.968 8.327 13.575 1.00 90.94 172 GLY A O 1
ATOM 1369 N N . PRO A 1 173 ? -8.220 6.091 13.552 1.00 88.75 173 PRO A N 1
ATOM 1370 C CA . PRO A 1 173 ? -8.983 6.066 12.313 1.00 88.75 173 PRO A CA 1
ATOM 1371 C C . PRO A 1 173 ? -10.299 6.847 12.422 1.00 88.75 173 PRO A C 1
ATOM 1373 O O . PRO A 1 173 ? -11.004 6.814 13.437 1.00 88.75 173 PRO A O 1
ATOM 1376 N N . ARG A 1 174 ? -10.678 7.513 11.324 1.00 83.44 174 ARG A N 1
ATOM 1377 C CA . ARG A 1 174 ? -11.990 8.166 11.214 1.00 83.44 174 ARG A CA 1
ATOM 1378 C C . ARG A 1 174 ? -13.119 7.134 11.417 1.00 83.44 174 ARG A C 1
ATOM 1380 O O . ARG A 1 174 ? -12.976 5.985 10.989 1.00 83.44 174 ARG A O 1
ATOM 1387 N N . PRO A 1 175 ? -14.261 7.523 12.011 1.00 77.06 175 PRO A N 1
ATOM 1388 C CA . PRO A 1 175 ? -15.434 6.662 12.140 1.00 77.06 175 PRO A CA 1
ATOM 1389 C C . PRO A 1 175 ? -15.826 5.978 10.839 1.00 77.06 175 PRO A C 1
ATOM 1391 O O . PRO A 1 175 ? -15.825 6.597 9.779 1.00 77.06 175 PRO A O 1
ATOM 1394 N N . GLY A 1 176 ? -16.213 4.709 10.936 1.00 75.25 176 GLY A N 1
ATOM 1395 C CA . GLY A 1 176 ? -16.668 3.929 9.786 1.00 75.25 176 GLY A CA 1
ATOM 1396 C C . GLY A 1 176 ? -15.543 3.358 8.922 1.00 75.25 176 GLY A C 1
ATOM 1397 O O . GLY A 1 176 ? -15.836 2.576 8.021 1.00 75.25 176 GLY A O 1
ATOM 1398 N N . ARG A 1 177 ? -14.271 3.680 9.202 1.00 78.69 177 ARG A N 1
ATOM 1399 C CA . ARG A 1 177 ? -13.145 2.947 8.613 1.00 78.69 177 ARG A CA 1
ATOM 1400 C C . ARG A 1 177 ? -13.124 1.494 9.120 1.00 78.69 177 ARG A C 1
ATOM 1402 O O . ARG A 1 177 ? -13.538 1.248 10.257 1.00 78.69 177 ARG A O 1
ATOM 1409 N N . PRO A 1 178 ? -12.644 0.537 8.304 1.00 78.50 178 PRO A N 1
ATOM 1410 C CA . PRO A 1 178 ? -12.462 -0.841 8.735 1.00 78.50 178 PRO A CA 1
ATOM 1411 C C . PRO A 1 178 ? -11.578 -0.945 9.976 1.00 78.50 178 PRO A C 1
ATOM 1413 O O . PRO A 1 178 ? -10.628 -0.184 10.158 1.00 78.50 178 PRO A O 1
ATOM 1416 N N . ILE A 1 179 ? -11.876 -1.944 10.798 1.00 77.62 179 ILE A N 1
ATOM 1417 C CA . ILE A 1 179 ? -11.170 -2.242 12.044 1.00 77.62 179 ILE A CA 1
ATOM 1418 C C . ILE A 1 179 ? -9.668 -2.502 11.835 1.00 77.62 179 ILE A C 1
ATOM 1420 O O . ILE A 1 179 ? -8.847 -2.167 12.685 1.00 77.62 179 ILE A O 1
ATOM 1424 N N . THR A 1 180 ? -9.308 -3.023 10.659 1.00 83.00 180 THR A N 1
ATOM 1425 C CA . THR A 1 180 ? -7.930 -3.314 10.251 1.00 83.00 180 THR A CA 1
ATOM 1426 C C . THR A 1 180 ? -7.056 -2.068 10.196 1.00 83.00 180 THR A C 1
ATOM 1428 O O . THR A 1 180 ? -5.870 -2.174 10.469 1.00 83.00 180 THR A O 1
ATOM 1431 N N . VAL A 1 181 ? -7.631 -0.880 9.961 1.00 83.25 181 VAL A N 1
ATOM 1432 C CA . VAL A 1 181 ? -6.864 0.377 9.923 1.00 83.25 181 VAL A CA 1
ATOM 1433 C C . VAL A 1 181 ? -6.207 0.666 11.274 1.00 83.25 181 VAL A C 1
ATOM 1435 O O . VAL A 1 181 ? -5.081 1.147 11.311 1.00 83.25 181 VAL A O 1
ATOM 1438 N N . PHE A 1 182 ? -6.866 0.345 12.394 1.00 91.81 182 PHE A N 1
ATOM 1439 C CA . PHE A 1 182 ? -6.242 0.477 13.714 1.00 91.81 182 PHE A CA 1
ATOM 1440 C C . PHE A 1 182 ? -5.059 -0.482 13.878 1.00 91.81 182 PHE A C 1
ATOM 1442 O O . PHE A 1 182 ? -4.005 -0.059 14.349 1.00 91.81 182 PHE A O 1
ATOM 1449 N N . CYS A 1 183 ? -5.218 -1.746 13.467 1.00 89.88 183 CYS A N 1
ATOM 1450 C CA . CYS A 1 183 ? -4.124 -2.712 13.488 1.00 89.88 183 CYS A CA 1
ATOM 1451 C C . CYS A 1 183 ? -2.947 -2.199 12.662 1.00 89.88 183 CYS A C 1
ATOM 1453 O O . CYS A 1 183 ? -1.853 -2.108 13.202 1.00 89.88 183 CYS A O 1
ATOM 1455 N N . ASP A 1 184 ? -3.181 -1.784 11.416 1.00 84.12 184 ASP A N 1
ATOM 1456 C CA . ASP A 1 184 ? -2.140 -1.262 10.529 1.00 84.12 184 ASP A CA 1
ATOM 1457 C C . ASP A 1 184 ? -1.395 -0.095 11.187 1.00 84.12 184 ASP A C 1
ATOM 1459 O O . ASP A 1 184 ? -0.182 -0.161 11.332 1.00 84.12 184 ASP A O 1
ATOM 1463 N N . MET A 1 185 ? -2.112 0.903 11.721 1.00 88.12 185 MET A N 1
ATOM 1464 C CA . MET A 1 185 ? -1.501 2.051 12.408 1.00 88.12 185 MET A CA 1
ATOM 1465 C C . MET A 1 185 ? -0.627 1.648 13.603 1.00 88.12 185 MET A C 1
ATOM 1467 O O . MET A 1 185 ? 0.425 2.246 13.835 1.00 88.12 185 MET A O 1
ATOM 1471 N N . VAL A 1 186 ? -1.044 0.645 14.379 1.00 91.25 186 VAL A N 1
ATOM 1472 C CA . VAL A 1 186 ? -0.241 0.155 15.503 1.00 91.25 186 VAL A CA 1
ATOM 1473 C C . VAL A 1 186 ? 0.954 -0.653 15.012 1.00 91.25 186 VAL A C 1
ATOM 1475 O O . VAL A 1 186 ? 2.049 -0.459 15.526 1.00 91.25 186 VAL A O 1
ATOM 1478 N N . LEU A 1 187 ? 0.790 -1.539 14.029 1.00 88.06 187 LEU A N 1
ATOM 1479 C CA . LEU A 1 187 ? 1.908 -2.316 13.488 1.00 88.06 187 LEU A CA 1
ATOM 1480 C C . LEU A 1 187 ? 2.934 -1.404 12.808 1.00 88.06 187 LEU A C 1
ATOM 1482 O O . LEU A 1 187 ? 4.132 -1.601 12.988 1.00 88.06 187 LEU A O 1
ATOM 1486 N N . ASP A 1 188 ? 2.477 -0.346 12.147 1.00 84.62 188 ASP A N 1
ATOM 1487 C CA . ASP A 1 188 ? 3.308 0.726 11.606 1.00 84.62 188 ASP A CA 1
ATOM 1488 C C . ASP A 1 188 ? 4.108 1.436 12.700 1.00 84.62 188 ASP A C 1
ATOM 1490 O O . ASP A 1 188 ? 5.286 1.730 12.517 1.00 84.62 188 ASP A O 1
ATOM 1494 N N . HIS A 1 189 ? 3.490 1.707 13.851 1.00 86.81 189 HIS A N 1
ATOM 1495 C CA . HIS A 1 189 ? 4.165 2.306 15.006 1.00 86.81 189 HIS A CA 1
ATOM 1496 C C . HIS A 1 189 ? 5.100 1.320 15.719 1.00 86.81 189 HIS A C 1
ATOM 1498 O O . HIS A 1 189 ? 6.119 1.714 16.292 1.00 86.81 189 HIS A O 1
ATOM 1504 N N . VAL A 1 190 ? 4.772 0.026 15.704 1.00 87.38 190 VAL A N 1
ATOM 1505 C CA . VAL A 1 190 ? 5.544 -1.002 16.406 1.00 87.38 190 VAL A CA 1
ATOM 1506 C C . VAL A 1 190 ? 6.766 -1.442 15.623 1.00 87.38 190 VAL A C 1
ATOM 1508 O O . VAL A 1 190 ? 7.858 -1.508 16.187 1.00 87.38 190 VAL A O 1
ATOM 1511 N N . PHE A 1 191 ? 6.583 -1.734 14.343 1.00 82.50 191 PHE A N 1
ATOM 1512 C CA . PHE A 1 191 ? 7.628 -2.242 13.463 1.00 82.50 191 PHE A CA 1
ATOM 1513 C C . PHE A 1 191 ? 8.294 -1.138 12.644 1.00 82.50 191 PHE A C 1
ATOM 1515 O O . PHE A 1 191 ? 9.374 -1.354 12.094 1.00 82.50 191 PHE A O 1
ATOM 1522 N N . GLY A 1 192 ? 7.684 0.051 12.602 1.00 78.12 192 GLY A N 1
ATOM 1523 C CA . GLY A 1 192 ? 8.029 1.093 11.650 1.00 78.12 192 GLY A CA 1
ATOM 1524 C C . GLY A 1 192 ? 7.517 0.709 10.265 1.00 78.12 192 GLY A C 1
ATOM 1525 O O . GLY A 1 192 ? 7.886 -0.342 9.740 1.00 78.12 192 GLY A O 1
ATOM 1526 N N . LYS A 1 193 ? 6.749 1.583 9.600 1.00 73.88 193 LYS A N 1
ATOM 1527 C CA . LYS A 1 193 ? 6.691 1.495 8.135 1.00 73.88 193 LYS A CA 1
ATOM 1528 C C . LYS A 1 193 ? 8.115 1.637 7.625 1.00 73.88 193 LYS A C 1
ATOM 1530 O O . LYS A 1 193 ? 8.710 2.708 7.762 1.00 73.88 193 LYS A O 1
ATOM 1535 N N . GLN A 1 194 ? 8.661 0.581 7.029 1.00 83.94 194 GLN A N 1
ATOM 1536 C CA . GLN A 1 194 ? 9.943 0.657 6.335 1.00 83.94 194 GLN A CA 1
ATOM 1537 C C . GLN A 1 194 ? 9.733 1.373 5.004 1.00 83.94 194 GLN A C 1
ATOM 1539 O O . GLN A 1 194 ? 9.763 0.775 3.931 1.00 83.94 194 GLN A O 1
ATOM 1544 N N . ARG A 1 195 ? 9.456 2.675 5.098 1.00 91.69 195 ARG A N 1
ATOM 1545 C CA . ARG A 1 195 ? 9.353 3.554 3.945 1.00 91.69 195 ARG A CA 1
ATOM 1546 C C . ARG A 1 195 ? 10.724 3.621 3.276 1.00 91.69 195 ARG A C 1
ATOM 1548 O O . ARG A 1 195 ? 11.725 3.787 3.981 1.00 91.69 195 ARG A O 1
ATOM 1555 N N . PRO A 1 196 ? 10.792 3.502 1.945 1.00 96.06 196 PRO A N 1
ATOM 1556 C CA . PRO A 1 196 ? 12.045 3.676 1.238 1.00 96.06 196 PRO A CA 1
ATOM 1557 C C . PRO A 1 196 ? 12.583 5.088 1.465 1.00 96.06 196 PRO A C 1
ATOM 1559 O O . PRO A 1 196 ? 11.843 6.073 1.458 1.00 96.06 196 PRO A O 1
ATOM 1562 N N . THR A 1 197 ? 13.896 5.197 1.638 1.00 96.56 197 THR A N 1
ATOM 1563 C CA . THR A 1 197 ? 14.565 6.500 1.661 1.00 96.56 197 THR A CA 1
ATOM 1564 C C . THR A 1 197 ? 14.555 7.140 0.266 1.00 96.56 197 THR A C 1
ATOM 1566 O O . THR A 1 197 ? 14.228 6.500 -0.741 1.00 96.56 197 THR A O 1
ATOM 1569 N N . ALA A 1 198 ? 14.970 8.406 0.165 1.00 97.88 198 ALA A N 1
ATOM 1570 C CA . ALA A 1 198 ? 15.161 9.050 -1.135 1.00 97.88 198 ALA A CA 1
ATOM 1571 C C . ALA A 1 198 ? 16.194 8.304 -1.995 1.00 97.88 198 ALA A C 1
ATOM 1573 O O . ALA A 1 198 ? 16.002 8.132 -3.197 1.00 97.88 198 ALA A O 1
ATOM 1574 N N . GLN A 1 199 ? 17.251 7.787 -1.367 1.00 97.88 199 GLN A N 1
ATOM 1575 C CA . GLN A 1 199 ? 18.277 6.994 -2.031 1.00 97.88 199 GLN A CA 1
ATOM 1576 C C . GLN A 1 199 ? 17.722 5.647 -2.507 1.00 97.88 199 GLN A C 1
ATOM 1578 O O . GLN A 1 199 ? 18.011 5.246 -3.631 1.00 97.88 199 GLN A O 1
ATOM 1583 N N . ASP A 1 200 ? 16.902 4.963 -1.703 1.00 97.69 200 ASP A N 1
ATOM 1584 C CA . ASP A 1 200 ? 16.255 3.710 -2.124 1.00 97.69 200 ASP A CA 1
ATOM 1585 C C . ASP A 1 200 ? 15.312 3.947 -3.303 1.00 97.69 200 ASP A C 1
ATOM 1587 O O . ASP A 1 200 ? 15.339 3.200 -4.279 1.00 97.69 200 ASP A O 1
ATOM 1591 N N . THR A 1 201 ? 14.548 5.039 -3.257 1.00 98.38 201 THR A N 1
ATOM 1592 C CA . THR A 1 201 ? 13.652 5.474 -4.337 1.00 98.38 201 THR A CA 1
ATOM 1593 C C . THR A 1 201 ? 14.423 5.760 -5.627 1.00 98.38 201 THR A C 1
ATOM 1595 O O . THR A 1 201 ? 14.032 5.295 -6.697 1.00 98.38 201 THR A O 1
ATOM 1598 N N . ALA A 1 202 ? 15.558 6.460 -5.544 1.00 97.94 202 ALA A N 1
ATOM 1599 C CA . ALA A 1 202 ? 16.413 6.739 -6.697 1.00 97.94 202 ALA A CA 1
ATOM 1600 C C . ALA A 1 202 ? 17.058 5.471 -7.277 1.00 97.94 202 ALA A C 1
ATOM 1602 O O . ALA A 1 202 ? 17.071 5.284 -8.491 1.00 97.94 202 ALA A O 1
ATOM 1603 N N . ARG A 1 203 ? 17.542 4.554 -6.430 1.00 97.81 203 ARG A N 1
ATOM 1604 C CA . ARG A 1 203 ? 18.053 3.252 -6.891 1.00 97.81 203 ARG A CA 1
ATOM 1605 C C . ARG A 1 203 ? 16.967 2.447 -7.589 1.00 97.81 203 ARG A C 1
ATOM 1607 O O . ARG A 1 203 ? 17.219 1.865 -8.640 1.00 97.81 203 ARG A O 1
ATOM 1614 N N . ARG A 1 204 ? 15.755 2.451 -7.031 1.00 98.25 204 ARG A N 1
ATOM 1615 C CA . ARG A 1 204 ? 14.598 1.775 -7.612 1.00 98.25 204 ARG A CA 1
ATOM 1616 C C . ARG A 1 204 ? 14.236 2.342 -8.982 1.00 98.25 204 ARG A C 1
ATOM 1618 O O . ARG A 1 204 ? 14.022 1.566 -9.908 1.00 98.25 204 ARG A O 1
ATOM 1625 N N . LEU A 1 205 ? 14.238 3.669 -9.122 1.00 97.75 205 LEU A N 1
ATOM 1626 C CA . LEU A 1 205 ? 14.042 4.354 -10.400 1.00 97.75 205 LEU A CA 1
ATOM 1627 C C . LEU A 1 205 ? 15.053 3.870 -11.450 1.00 97.75 205 LEU A C 1
ATOM 1629 O O . LEU A 1 205 ? 14.650 3.451 -12.531 1.00 97.75 205 LEU A O 1
ATOM 1633 N N . LEU A 1 206 ? 16.342 3.857 -11.107 1.00 96.75 206 LEU A N 1
ATOM 1634 C CA . LEU A 1 206 ? 17.415 3.438 -12.015 1.00 96.75 206 LEU A CA 1
ATOM 1635 C C . LEU A 1 206 ? 17.320 1.950 -12.394 1.00 96.75 206 LEU A C 1
ATOM 1637 O O . LEU A 1 206 ? 17.578 1.584 -13.540 1.00 96.75 206 LEU A O 1
ATOM 1641 N N . VAL A 1 207 ? 16.922 1.079 -11.460 1.00 97.38 207 VAL A N 1
ATOM 1642 C CA . VAL A 1 207 ? 16.658 -0.342 -11.754 1.00 97.38 207 VAL A CA 1
ATOM 1643 C C . VAL A 1 207 ? 15.505 -0.485 -12.748 1.00 97.38 207 VAL A C 1
ATOM 1645 O O . VAL A 1 207 ? 15.636 -1.206 -13.739 1.00 97.38 207 VAL A O 1
ATOM 1648 N N . LEU A 1 208 ? 14.389 0.213 -12.515 1.00 97.25 208 LEU A N 1
ATOM 1649 C CA . LEU A 1 208 ? 13.232 0.162 -13.409 1.00 97.25 208 LEU A CA 1
ATOM 1650 C C . LEU A 1 208 ? 13.548 0.734 -14.793 1.00 97.25 208 LEU A C 1
ATOM 1652 O O . LEU A 1 208 ? 13.113 0.154 -15.784 1.00 97.25 208 LEU A O 1
ATOM 1656 N N . GLU A 1 209 ? 14.340 1.806 -14.877 1.00 95.75 209 GLU A N 1
ATOM 1657 C CA . GLU A 1 209 ? 14.838 2.353 -16.144 1.00 95.75 209 GLU A CA 1
ATOM 1658 C C . GLU A 1 209 ? 15.550 1.271 -16.972 1.00 95.75 209 GLU A C 1
ATOM 1660 O O . GLU A 1 209 ? 15.192 1.027 -18.125 1.00 95.75 209 GLU A O 1
ATOM 1665 N N . HIS A 1 210 ? 16.505 0.554 -16.372 1.00 94.69 210 HIS A N 1
ATOM 1666 C CA . HIS A 1 210 ? 17.227 -0.519 -17.061 1.00 94.69 210 HIS A CA 1
ATOM 1667 C C . HIS A 1 210 ? 16.290 -1.646 -17.510 1.00 94.69 210 HIS A C 1
ATOM 1669 O O . HIS A 1 210 ? 16.451 -2.184 -18.608 1.00 94.69 210 HIS A O 1
ATOM 1675 N N . LEU A 1 211 ? 15.299 -1.998 -16.687 1.00 95.25 211 LEU A N 1
ATOM 1676 C CA . LEU A 1 211 ? 14.326 -3.041 -17.008 1.00 95.25 211 LEU A CA 1
ATOM 1677 C C . LEU A 1 211 ? 13.416 -2.660 -18.177 1.00 95.25 211 LEU A C 1
ATOM 1679 O O . LEU A 1 211 ? 13.184 -3.498 -19.050 1.00 95.25 211 LEU A O 1
ATOM 1683 N N . VAL A 1 212 ? 12.914 -1.422 -18.231 1.00 94.88 212 VAL A N 1
ATOM 1684 C CA . VAL A 1 212 ? 12.052 -0.992 -19.345 1.00 94.88 212 VAL A CA 1
ATOM 1685 C C . VAL A 1 212 ? 12.841 -0.849 -20.645 1.00 94.88 212 VAL A C 1
ATOM 1687 O O . VAL A 1 212 ? 12.347 -1.263 -21.695 1.00 94.88 212 VAL A O 1
ATOM 1690 N N . VAL A 1 213 ? 14.093 -0.380 -20.582 1.00 92.75 213 VAL A N 1
ATOM 1691 C CA . VAL A 1 213 ? 14.986 -0.340 -21.752 1.00 92.75 213 VAL A CA 1
ATOM 1692 C C . VAL A 1 213 ? 15.303 -1.758 -22.237 1.00 92.75 213 VAL A C 1
ATOM 1694 O O . VAL A 1 213 ? 15.235 -2.027 -23.437 1.00 92.75 213 VAL A O 1
ATOM 1697 N N . TYR A 1 214 ? 15.578 -2.700 -21.328 1.00 93.19 214 TYR A N 1
ATOM 1698 C CA . TYR A 1 214 ? 15.769 -4.106 -21.695 1.00 93.19 214 TYR A CA 1
ATOM 1699 C C . TYR A 1 214 ? 14.507 -4.712 -22.319 1.00 93.19 214 TYR A C 1
ATOM 1701 O O . TYR A 1 214 ? 14.595 -5.382 -23.346 1.00 93.19 214 TYR A O 1
ATOM 1709 N N . SER A 1 215 ? 13.330 -4.443 -21.750 1.00 92.88 215 SER A N 1
ATOM 1710 C CA . SER A 1 215 ? 12.043 -4.884 -22.299 1.00 92.88 215 SER A CA 1
ATOM 1711 C C . SER A 1 215 ? 11.855 -4.417 -23.748 1.00 92.88 215 SER A C 1
ATOM 1713 O O . SER A 1 215 ? 11.547 -5.231 -24.621 1.00 92.88 215 SER A O 1
ATOM 1715 N N . GLN A 1 216 ? 12.153 -3.150 -24.047 1.00 90.50 216 GLN A N 1
ATOM 1716 C CA . GLN A 1 216 ? 12.116 -2.618 -25.413 1.00 90.50 216 GLN A CA 1
ATOM 1717 C C . GLN A 1 216 ? 13.155 -3.281 -26.325 1.00 90.50 216 GLN A C 1
ATOM 1719 O O . GLN A 1 216 ? 12.831 -3.699 -27.437 1.00 90.50 216 GLN A O 1
ATOM 1724 N N . ALA A 1 217 ? 14.391 -3.435 -25.845 1.00 90.50 217 ALA A N 1
ATOM 1725 C CA . ALA A 1 217 ? 15.454 -4.107 -26.584 1.00 90.50 217 ALA A CA 1
ATOM 1726 C C . ALA A 1 217 ? 15.087 -5.568 -26.906 1.00 90.50 217 ALA A C 1
ATOM 1728 O O . ALA A 1 217 ? 15.366 -6.057 -28.001 1.00 90.50 217 ALA A O 1
ATOM 1729 N N . SER A 1 218 ? 14.404 -6.260 -25.989 1.00 90.25 218 SER A N 1
ATOM 1730 C CA . SER A 1 218 ? 14.027 -7.670 -26.129 1.00 90.25 218 SER A CA 1
ATOM 1731 C C . SER A 1 218 ? 13.152 -7.940 -27.359 1.00 90.25 218 SER A C 1
ATOM 1733 O O . SER A 1 218 ? 13.280 -8.995 -27.984 1.00 90.25 218 SER A O 1
ATOM 1735 N N . ALA A 1 219 ? 12.320 -6.973 -27.767 1.00 86.69 219 ALA A N 1
ATOM 1736 C CA . ALA A 1 219 ? 11.509 -7.077 -28.977 1.00 86.69 219 ALA A CA 1
ATOM 1737 C C . ALA A 1 219 ? 12.385 -7.178 -30.238 1.00 86.69 219 ALA A C 1
ATOM 1739 O O . ALA A 1 219 ? 12.164 -8.055 -31.075 1.00 86.69 219 ALA A O 1
ATOM 1740 N N . TYR A 1 220 ? 13.433 -6.354 -30.333 1.00 87.06 220 TYR A N 1
ATOM 1741 C CA . TYR A 1 220 ? 14.420 -6.440 -31.413 1.00 87.06 220 TYR A CA 1
ATOM 1742 C C . TYR A 1 220 ? 15.207 -7.749 -31.352 1.00 87.06 220 TYR A C 1
ATOM 1744 O O . TYR A 1 220 ? 15.444 -8.378 -32.381 1.00 87.06 220 TYR A O 1
ATOM 1752 N N . GLY A 1 221 ? 15.555 -8.207 -30.147 1.00 87.44 221 GLY A N 1
ATOM 1753 C CA . GLY A 1 221 ? 16.237 -9.487 -29.961 1.00 87.44 221 GLY A CA 1
ATOM 1754 C C . GLY A 1 221 ? 15.437 -10.670 -30.513 1.00 87.44 221 GLY A C 1
ATOM 1755 O O . GLY A 1 221 ? 15.984 -11.524 -31.212 1.00 87.44 221 GLY A O 1
ATOM 1756 N N . LYS A 1 222 ? 14.117 -10.684 -30.292 1.00 87.06 222 LYS A N 1
ATOM 1757 C CA . LYS A 1 222 ? 13.219 -11.694 -30.874 1.00 87.06 222 LYS A CA 1
ATOM 1758 C C . LYS A 1 222 ? 13.170 -11.628 -32.398 1.00 87.06 222 LYS A C 1
ATOM 1760 O O . LYS A 1 222 ? 13.241 -12.672 -33.043 1.00 87.06 222 LYS A O 1
ATOM 1765 N N . GLN A 1 223 ? 13.085 -10.427 -32.971 1.00 87.62 223 GLN A N 1
ATOM 1766 C CA . GLN A 1 223 ? 13.095 -10.241 -34.426 1.00 87.62 223 GLN A CA 1
ATOM 1767 C C . GLN A 1 223 ? 14.407 -10.744 -35.047 1.00 87.62 223 GLN A C 1
ATOM 1769 O O . GLN A 1 223 ? 14.383 -11.477 -36.035 1.00 87.62 223 GLN A O 1
ATOM 1774 N N . LEU A 1 224 ? 15.552 -10.431 -34.431 1.00 87.69 224 LEU A N 1
ATOM 1775 C CA . LEU A 1 224 ? 16.861 -10.927 -34.867 1.00 87.69 224 LEU A CA 1
ATOM 1776 C C . LEU A 1 224 ? 16.962 -12.453 -34.764 1.00 87.69 224 LEU A C 1
ATOM 1778 O O . LEU A 1 224 ? 17.456 -13.104 -35.683 1.00 87.69 224 LEU A O 1
ATOM 1782 N N . HIS A 1 225 ? 16.445 -13.046 -33.687 1.00 85.50 225 HIS A N 1
ATOM 1783 C CA . HIS A 1 225 ? 16.425 -14.499 -33.523 1.00 85.50 225 HIS A CA 1
ATOM 1784 C C . HIS A 1 225 ? 15.591 -15.203 -34.613 1.00 85.50 225 HIS A C 1
ATOM 1786 O O . HIS A 1 225 ? 15.943 -16.294 -35.073 1.00 85.50 225 HIS A O 1
ATOM 1792 N N . GLN A 1 226 ? 14.507 -14.568 -35.064 1.00 88.25 226 GLN A N 1
ATOM 1793 C CA . GLN A 1 226 ? 13.647 -15.066 -36.142 1.00 88.25 226 GLN A CA 1
ATOM 1794 C C . GLN A 1 226 ? 14.245 -14.866 -37.545 1.00 88.25 226 GLN A C 1
ATOM 1796 O O . GLN A 1 226 ? 13.792 -15.513 -38.487 1.00 88.25 226 GLN A O 1
ATOM 1801 N N . CYS A 1 227 ? 15.279 -14.031 -37.700 1.00 90.81 227 CYS A N 1
ATOM 1802 C CA . CYS A 1 227 ? 15.922 -13.789 -38.989 1.00 90.81 227 CYS A CA 1
ATOM 1803 C C . CYS A 1 227 ? 16.629 -15.066 -39.506 1.00 90.81 227 CYS A C 1
ATOM 1805 O O . CYS A 1 227 ? 17.485 -15.613 -38.795 1.00 90.81 227 CYS A O 1
ATOM 1807 N N . PRO A 1 228 ? 16.303 -15.572 -40.714 1.00 90.25 228 PRO A N 1
ATOM 1808 C CA . PRO A 1 228 ? 16.893 -16.801 -41.256 1.00 90.25 228 PRO A CA 1
ATOM 1809 C C . PRO A 1 228 ? 18.414 -16.729 -41.426 1.00 90.25 228 PRO A C 1
ATOM 1811 O O . PRO A 1 228 ? 19.106 -17.692 -41.107 1.00 90.25 228 PRO A O 1
ATOM 1814 N N . ASP A 1 229 ? 18.925 -15.569 -41.844 1.00 92.31 229 ASP A N 1
ATOM 1815 C CA . ASP A 1 229 ? 20.343 -15.359 -42.168 1.00 92.31 229 ASP A CA 1
ATOM 1816 C C . ASP A 1 229 ? 21.217 -15.091 -40.934 1.00 92.31 229 ASP A C 1
ATOM 1818 O O . ASP A 1 229 ? 22.434 -14.933 -41.039 1.00 92.31 229 ASP A O 1
ATOM 1822 N N . PHE A 1 230 ? 20.614 -15.023 -39.744 1.00 87.44 230 PHE A N 1
ATOM 1823 C CA . PHE A 1 230 ? 21.350 -14.730 -38.524 1.00 87.44 230 PHE A CA 1
ATOM 1824 C C . PHE A 1 230 ? 22.081 -15.997 -38.019 1.00 87.44 230 PHE A C 1
ATOM 1826 O O . PHE A 1 230 ? 21.427 -17.023 -37.794 1.00 87.44 230 PHE A O 1
ATOM 1833 N N . PRO A 1 231 ? 23.422 -15.980 -37.850 1.00 89.44 231 PRO A N 1
ATOM 1834 C CA . PRO A 1 231 ? 24.199 -17.193 -37.586 1.00 89.44 231 PRO A CA 1
ATOM 1835 C C . PRO A 1 231 ? 23.747 -17.941 -36.318 1.00 89.44 231 PRO A C 1
ATOM 1837 O O . PRO A 1 231 ? 23.541 -17.296 -35.289 1.00 89.44 231 PRO A O 1
ATOM 1840 N N . PRO A 1 232 ? 23.663 -19.289 -36.317 1.00 84.44 232 PRO A N 1
ATOM 1841 C CA . PRO A 1 232 ? 23.237 -20.059 -35.142 1.00 84.44 232 PRO A CA 1
ATOM 1842 C C . PRO A 1 232 ? 24.066 -19.794 -33.876 1.00 84.44 232 PRO A C 1
ATOM 1844 O O . PRO A 1 232 ? 23.505 -19.712 -32.788 1.00 84.44 232 PRO A O 1
ATOM 1847 N N . ALA A 1 233 ? 25.382 -19.597 -34.017 1.00 84.56 233 ALA A N 1
ATOM 1848 C CA . ALA A 1 233 ? 26.249 -19.216 -32.900 1.00 84.56 233 ALA A CA 1
ATOM 1849 C C . ALA A 1 233 ? 25.885 -17.826 -32.340 1.00 84.56 233 ALA A C 1
ATOM 1851 O O . ALA A 1 233 ? 25.739 -17.666 -31.135 1.00 84.56 233 ALA A O 1
ATOM 1852 N N . ALA A 1 234 ? 25.612 -16.849 -33.213 1.00 83.94 234 ALA A N 1
ATOM 1853 C CA . ALA A 1 234 ? 25.177 -15.514 -32.803 1.00 83.94 234 ALA A CA 1
ATOM 1854 C C . ALA A 1 234 ? 23.769 -15.518 -32.174 1.00 83.94 234 ALA A C 1
ATOM 1856 O O . ALA A 1 234 ? 23.501 -14.730 -31.270 1.00 83.94 234 ALA A O 1
ATOM 1857 N N . LYS A 1 235 ? 22.872 -16.419 -32.610 1.00 81.00 235 LYS A N 1
ATOM 1858 C CA . LYS A 1 235 ? 21.564 -16.651 -31.964 1.00 81.00 235 LYS A CA 1
ATOM 1859 C C . LYS A 1 235 ? 21.722 -17.173 -30.541 1.00 81.00 235 LYS A C 1
ATOM 1861 O O . LYS A 1 235 ? 21.032 -16.686 -29.651 1.00 81.00 235 LYS A O 1
ATOM 1866 N N . ALA A 1 236 ? 22.622 -18.136 -30.338 1.00 75.25 236 ALA A N 1
ATOM 1867 C CA . ALA A 1 236 ? 22.911 -18.690 -29.018 1.00 75.25 236 ALA A CA 1
ATOM 1868 C C . ALA A 1 236 ? 23.512 -17.630 -28.076 1.00 75.25 236 ALA A C 1
ATOM 1870 O O . ALA A 1 236 ? 23.132 -17.559 -26.909 1.00 75.25 236 ALA A O 1
ATOM 1871 N N . ASP A 1 237 ? 24.369 -16.752 -28.603 1.00 81.50 237 ASP A N 1
ATOM 1872 C CA . ASP A 1 237 ? 24.999 -15.678 -27.828 1.00 81.50 237 ASP A CA 1
ATOM 1873 C C . ASP A 1 237 ? 24.076 -14.480 -27.566 1.00 81.50 237 ASP A C 1
ATOM 1875 O O . ASP A 1 237 ? 24.350 -13.679 -26.671 1.00 81.50 237 ASP A O 1
ATOM 1879 N N . LEU A 1 238 ? 22.962 -14.347 -28.296 1.00 79.88 238 LEU A N 1
ATOM 1880 C CA . LEU A 1 238 ? 22.068 -13.188 -28.204 1.00 79.88 238 LEU A CA 1
ATOM 1881 C C . LEU A 1 238 ? 21.522 -12.976 -26.781 1.00 79.88 238 LEU A C 1
ATOM 1883 O O . LEU A 1 238 ? 21.313 -11.840 -26.360 1.00 79.88 238 LEU A O 1
ATOM 1887 N N . HIS A 1 239 ? 21.336 -14.057 -26.017 1.00 66.88 239 HIS A N 1
ATOM 1888 C CA . HIS A 1 239 ? 20.948 -13.990 -24.604 1.00 66.88 239 HIS A CA 1
ATOM 1889 C C . HIS A 1 239 ? 22.063 -13.429 -23.715 1.00 66.88 239 HIS A C 1
ATOM 1891 O O . HIS A 1 239 ? 21.832 -12.448 -23.003 1.00 66.88 239 HIS A O 1
ATOM 1897 N N . THR A 1 240 ? 23.266 -14.009 -23.796 1.00 68.62 240 THR A N 1
ATOM 1898 C CA . THR A 1 240 ? 24.459 -13.554 -23.063 1.00 68.62 240 THR A CA 1
ATOM 1899 C C . THR A 1 240 ? 24.760 -12.093 -23.368 1.00 68.62 240 THR A C 1
ATOM 1901 O O . THR A 1 240 ? 25.130 -11.330 -22.477 1.00 68.62 240 THR A O 1
ATOM 1904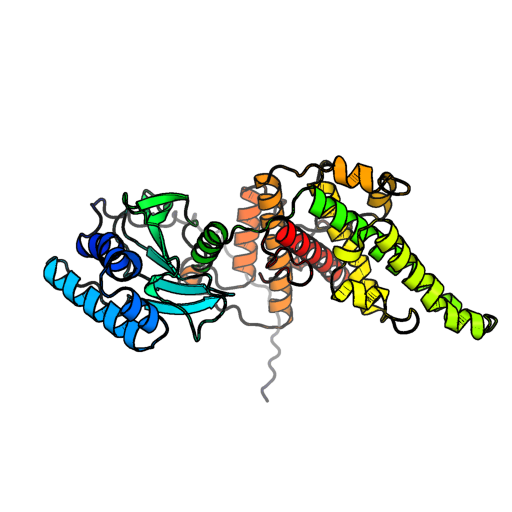 N N . ILE A 1 241 ? 24.564 -11.690 -24.622 1.00 76.00 241 ILE A N 1
ATOM 1905 C CA . ILE A 1 241 ? 24.782 -10.322 -25.065 1.00 76.00 241 ILE A CA 1
ATOM 1906 C C . ILE A 1 241 ? 23.683 -9.421 -24.501 1.00 76.00 241 ILE A C 1
ATOM 1908 O O . ILE A 1 241 ? 23.997 -8.482 -23.791 1.00 76.00 241 ILE A O 1
ATOM 1912 N N . MET A 1 242 ? 22.397 -9.696 -24.727 1.00 80.75 242 MET A N 1
ATOM 1913 C CA . MET A 1 242 ? 21.351 -8.752 -24.319 1.00 80.75 242 MET A CA 1
ATOM 1914 C C . MET A 1 242 ? 21.101 -8.761 -22.806 1.00 80.75 242 MET A C 1
ATOM 1916 O O . MET A 1 242 ? 21.428 -7.789 -22.131 1.00 80.75 242 MET A O 1
ATOM 1920 N N . GLY A 1 243 ? 20.560 -9.848 -22.246 1.00 77.56 243 GLY A N 1
ATOM 1921 C CA . GLY A 1 243 ? 20.225 -9.913 -20.813 1.00 77.56 243 GLY A CA 1
ATOM 1922 C C . GLY A 1 243 ? 21.464 -9.802 -19.916 1.00 77.56 243 GLY A C 1
ATOM 1923 O O . GLY A 1 243 ? 21.440 -9.143 -18.869 1.00 77.56 243 GLY A O 1
ATOM 1924 N N . GLY A 1 244 ? 22.582 -10.373 -20.374 1.00 84.31 244 GLY A N 1
ATOM 1925 C CA . GLY A 1 244 ? 23.871 -10.268 -19.697 1.00 84.31 244 GLY A CA 1
ATOM 1926 C C . GLY A 1 244 ? 24.435 -8.846 -19.681 1.00 84.31 244 GLY A C 1
ATOM 1927 O O . GLY A 1 244 ? 24.948 -8.439 -18.639 1.00 84.31 244 GLY A O 1
ATOM 1928 N N . MET A 1 245 ? 24.286 -8.050 -20.752 1.00 89.44 245 MET A N 1
ATOM 1929 C CA . MET A 1 245 ? 24.719 -6.643 -20.752 1.00 89.44 245 MET A CA 1
ATOM 1930 C C . MET A 1 245 ? 23.957 -5.799 -19.728 1.00 89.44 245 MET A C 1
ATOM 1932 O O . MET A 1 245 ? 24.594 -5.075 -18.966 1.00 89.44 245 MET A O 1
ATOM 1936 N N . PHE A 1 246 ? 22.626 -5.914 -19.650 1.00 91.88 246 PHE A N 1
ATOM 1937 C CA . PHE A 1 246 ? 21.840 -5.149 -18.669 1.00 91.88 246 PHE A CA 1
ATOM 1938 C C . PHE A 1 246 ? 22.140 -5.585 -17.230 1.00 91.88 246 PHE A C 1
ATOM 1940 O O . PHE A 1 246 ? 22.343 -4.743 -16.355 1.00 91.88 246 PHE A O 1
ATOM 1947 N N . SER A 1 247 ? 22.252 -6.895 -16.989 1.00 92.88 247 SER A N 1
ATOM 1948 C CA . SER A 1 247 ? 22.625 -7.428 -15.672 1.00 92.88 247 SER A CA 1
ATOM 1949 C C . SER A 1 247 ? 24.030 -6.989 -15.253 1.00 92.88 247 SER A C 1
ATOM 1951 O O . SER A 1 247 ? 24.255 -6.639 -14.095 1.00 92.88 247 SER A O 1
ATOM 1953 N N . LYS A 1 248 ? 24.983 -6.984 -16.193 1.00 92.94 248 LYS A N 1
ATOM 1954 C CA . LYS A 1 248 ? 26.345 -6.495 -15.973 1.00 92.94 248 LYS A CA 1
ATOM 1955 C C . LYS A 1 248 ? 26.350 -4.999 -15.660 1.00 92.94 248 LYS A C 1
ATOM 1957 O O . LYS A 1 248 ? 26.952 -4.624 -14.660 1.00 92.94 248 LYS A O 1
ATOM 1962 N N . GLY A 1 249 ? 25.629 -4.183 -16.432 1.00 93.38 249 GLY A N 1
ATOM 1963 C CA . GLY A 1 249 ? 25.506 -2.744 -16.183 1.00 93.38 249 GLY A CA 1
ATOM 1964 C C . GLY A 1 249 ? 24.963 -2.447 -14.784 1.00 93.38 249 GLY A C 1
ATOM 1965 O O . GLY A 1 249 ? 25.570 -1.696 -14.026 1.00 93.38 249 GLY A O 1
ATOM 1966 N N . LEU A 1 250 ? 23.894 -3.133 -14.367 1.00 95.56 250 LEU A N 1
ATOM 1967 C CA . LEU A 1 250 ? 23.348 -2.997 -13.010 1.00 95.56 250 LEU A CA 1
ATOM 1968 C C . LEU A 1 250 ? 24.346 -3.406 -11.911 1.00 95.56 250 LEU A C 1
ATOM 1970 O O . LEU A 1 250 ? 24.341 -2.813 -10.832 1.00 95.56 250 LEU A O 1
ATOM 1974 N N . ARG A 1 251 ? 25.211 -4.399 -12.152 1.00 96.12 251 ARG A N 1
ATOM 1975 C CA . ARG A 1 251 ? 26.269 -4.798 -11.203 1.00 96.12 251 ARG A CA 1
ATOM 1976 C C . ARG A 1 251 ? 27.390 -3.770 -11.120 1.00 96.12 251 ARG A C 1
ATOM 1978 O O . ARG A 1 251 ? 27.811 -3.442 -10.017 1.00 96.12 251 ARG A O 1
ATOM 1985 N N . GLU A 1 252 ? 27.845 -3.253 -12.257 1.00 94.88 252 GLU A N 1
ATOM 1986 C CA . GLU A 1 252 ? 28.884 -2.216 -12.326 1.00 94.88 252 GLU A CA 1
ATOM 1987 C C . GLU A 1 252 ? 28.440 -0.923 -11.629 1.00 94.88 252 GLU A C 1
ATOM 1989 O O . GLU A 1 252 ? 29.248 -0.259 -10.987 1.00 94.88 252 GLU A O 1
ATOM 1994 N N . LEU A 1 253 ? 27.139 -0.623 -11.669 1.00 93.75 253 LEU A N 1
ATOM 1995 C CA . LEU A 1 253 ? 26.527 0.502 -10.959 1.00 93.75 253 LEU A CA 1
ATOM 1996 C C . LEU A 1 253 ? 26.224 0.226 -9.474 1.00 93.75 253 LEU A C 1
ATOM 1998 O O . LEU A 1 253 ? 25.719 1.107 -8.781 1.00 93.75 253 LEU A O 1
ATOM 2002 N N . GLY A 1 254 ? 26.476 -0.987 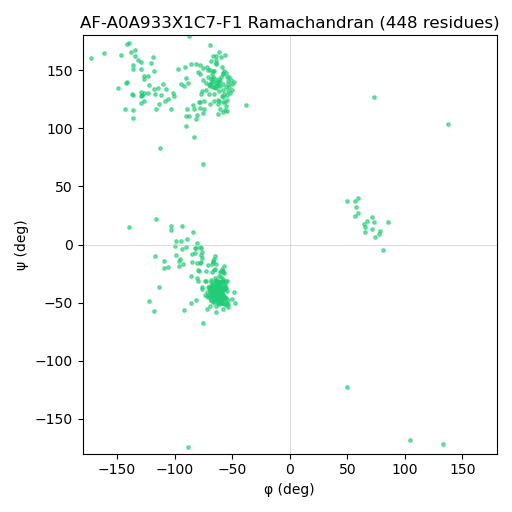-8.968 1.00 95.75 254 GLY A N 1
ATOM 2003 C CA . GLY A 1 254 ? 26.139 -1.369 -7.590 1.00 95.75 254 GLY A CA 1
ATOM 2004 C C . GLY A 1 254 ? 24.630 -1.444 -7.306 1.00 95.75 254 GLY A C 1
ATOM 2005 O O . GLY A 1 254 ? 24.213 -1.380 -6.151 1.00 95.75 254 GLY A O 1
ATOM 2006 N N . LEU A 1 255 ? 23.801 -1.573 -8.346 1.00 97.00 255 LEU A N 1
ATOM 2007 C CA . LEU A 1 255 ? 22.336 -1.605 -8.261 1.00 97.00 255 LEU A CA 1
ATOM 2008 C C . LEU A 1 255 ? 21.755 -3.022 -8.206 1.00 97.00 255 LEU A C 1
ATOM 2010 O O . LEU A 1 255 ? 20.582 -3.187 -7.884 1.00 97.00 255 LEU A O 1
ATOM 2014 N N . TRP A 1 256 ? 22.555 -4.052 -8.490 1.00 97.00 256 TRP A N 1
ATOM 2015 C CA . TRP A 1 256 ? 22.092 -5.444 -8.555 1.00 97.00 256 TRP A CA 1
ATOM 2016 C C . TRP A 1 256 ? 21.402 -5.940 -7.270 1.00 97.00 256 TRP A C 1
ATOM 2018 O O . TRP A 1 256 ? 20.433 -6.703 -7.328 1.00 97.00 256 TRP A O 1
ATOM 2028 N N . GLU A 1 257 ? 21.843 -5.462 -6.106 1.00 95.12 257 GLU A N 1
ATOM 2029 C CA . GLU A 1 257 ? 21.237 -5.812 -4.813 1.00 95.12 257 GLU A CA 1
ATOM 2030 C C . GLU A 1 257 ? 19.812 -5.260 -4.636 1.00 95.12 257 GLU A C 1
ATOM 2032 O O . GLU A 1 257 ? 19.055 -5.777 -3.822 1.00 95.12 257 GLU A O 1
ATOM 2037 N N . TYR A 1 258 ? 19.412 -4.278 -5.449 1.00 96.06 258 TYR A N 1
ATOM 2038 C CA . TYR A 1 258 ? 18.084 -3.650 -5.433 1.00 96.06 258 TYR A CA 1
ATOM 2039 C C . TYR A 1 258 ? 17.147 -4.191 -6.527 1.00 96.06 258 TYR A C 1
ATOM 2041 O O . TYR A 1 258 ? 15.993 -3.765 -6.633 1.00 96.06 258 TYR A O 1
ATOM 2049 N N . VAL A 1 259 ? 17.636 -5.123 -7.351 1.00 97.56 259 VAL A N 1
ATOM 2050 C CA . VAL A 1 259 ? 16.837 -5.843 -8.349 1.00 97.56 259 VAL A CA 1
ATOM 2051 C C . VAL A 1 259 ? 16.046 -6.929 -7.634 1.00 97.56 259 VAL A C 1
ATOM 2053 O O . VAL A 1 259 ? 16.642 -7.789 -6.973 1.00 97.56 259 VAL A O 1
ATOM 2056 N N . SER A 1 260 ? 14.720 -6.907 -7.770 1.00 96.75 260 SER A N 1
ATOM 2057 C CA . SER A 1 260 ? 13.853 -7.858 -7.077 1.00 96.75 260 SER A CA 1
ATOM 2058 C C . SER A 1 260 ? 14.031 -9.287 -7.615 1.00 96.75 260 SER A C 1
ATOM 2060 O O . SER A 1 260 ? 14.494 -9.469 -8.746 1.00 96.75 260 SER A O 1
ATOM 2062 N N . PRO A 1 261 ? 13.676 -10.336 -6.851 1.00 96.19 261 PRO A N 1
ATOM 2063 C CA . PRO A 1 261 ? 13.735 -11.714 -7.338 1.00 96.19 261 PRO A CA 1
ATOM 2064 C C . PRO A 1 261 ? 13.048 -11.922 -8.697 1.00 96.19 261 PRO A C 1
ATOM 2066 O O . PRO A 1 261 ? 13.664 -12.483 -9.603 1.00 96.19 261 PRO A O 1
ATOM 2069 N N . ARG A 1 262 ? 11.830 -11.395 -8.888 1.00 95.94 262 ARG A N 1
ATOM 2070 C CA . ARG A 1 262 ? 11.101 -11.515 -10.166 1.00 95.94 262 ARG A CA 1
ATOM 2071 C C . ARG A 1 262 ? 11.793 -10.785 -11.316 1.00 95.94 262 ARG A C 1
ATOM 2073 O O . ARG A 1 262 ? 11.706 -11.200 -12.469 1.00 95.94 262 ARG A O 1
ATOM 2080 N N . GLU A 1 263 ? 12.490 -9.696 -11.022 1.00 97.12 263 GLU A N 1
ATOM 2081 C CA . GLU A 1 263 ? 13.245 -8.934 -12.019 1.00 97.12 263 GLU A CA 1
ATOM 2082 C C . GLU A 1 263 ? 14.550 -9.620 -12.399 1.00 97.12 263 GLU A C 1
ATOM 2084 O O . GLU A 1 263 ? 14.919 -9.627 -13.572 1.00 97.12 263 GLU A O 1
ATOM 2089 N N . ARG A 1 264 ? 15.217 -10.260 -11.433 1.00 96.12 264 ARG A N 1
ATOM 2090 C CA . ARG A 1 264 ? 16.373 -11.124 -11.699 1.00 96.12 264 ARG A CA 1
ATOM 2091 C C . ARG A 1 264 ? 15.969 -12.290 -12.595 1.00 96.12 264 ARG A C 1
ATOM 2093 O O . ARG A 1 264 ? 16.687 -12.583 -13.545 1.00 96.12 264 ARG A O 1
ATOM 2100 N N . GLU A 1 265 ? 14.818 -12.911 -12.337 1.00 94.00 265 GLU A N 1
ATOM 2101 C CA . GLU A 1 265 ? 14.254 -13.953 -13.205 1.00 94.00 265 GLU A CA 1
ATOM 2102 C C . GLU A 1 265 ? 13.983 -13.428 -14.621 1.00 94.00 265 GLU A C 1
ATOM 2104 O O . GLU A 1 265 ? 14.348 -14.082 -15.597 1.00 94.00 265 GLU A O 1
ATOM 2109 N N . PHE A 1 266 ? 13.399 -12.232 -14.750 1.00 93.94 266 PHE A N 1
ATOM 2110 C CA . PHE A 1 266 ? 13.152 -11.607 -16.051 1.00 93.94 266 PHE A CA 1
ATOM 2111 C C . PHE A 1 266 ? 14.449 -11.324 -16.825 1.00 93.94 266 PHE A C 1
ATOM 2113 O O . PHE A 1 266 ? 14.531 -11.653 -18.004 1.00 93.94 266 PHE A O 1
ATOM 2120 N N . LEU A 1 267 ? 15.472 -10.769 -16.167 1.00 92.69 267 LEU A N 1
ATOM 2121 C CA . LEU A 1 267 ? 16.780 -10.479 -16.772 1.00 92.69 267 LEU A CA 1
ATOM 2122 C C . LEU A 1 267 ? 17.575 -11.747 -17.120 1.00 92.69 267 LEU A C 1
ATOM 2124 O O . LEU A 1 267 ? 18.365 -11.743 -18.063 1.00 92.69 267 LEU A O 1
ATOM 2128 N N . ALA A 1 268 ? 17.379 -12.825 -16.358 1.00 90.62 268 ALA A N 1
ATOM 2129 C CA . ALA A 1 268 ? 18.009 -14.115 -16.611 1.00 90.62 268 ALA A CA 1
ATOM 2130 C C . ALA A 1 268 ? 17.301 -14.918 -17.714 1.00 90.62 268 ALA A C 1
ATOM 2132 O O . ALA A 1 268 ? 17.927 -15.795 -18.310 1.00 90.62 268 ALA A O 1
ATOM 2133 N N . CYS A 1 269 ? 16.029 -14.631 -18.005 1.00 90.25 269 CYS A N 1
ATOM 2134 C CA . CYS A 1 269 ? 15.247 -15.361 -18.996 1.00 90.25 269 CYS A CA 1
ATOM 2135 C C . CYS A 1 269 ? 15.804 -15.153 -20.420 1.00 90.25 269 CYS A C 1
ATOM 2137 O O . CYS A 1 269 ? 16.015 -14.011 -20.844 1.00 90.25 269 CYS A O 1
ATOM 2139 N N . PRO A 1 270 ? 16.033 -16.232 -21.193 1.00 87.81 270 PRO A N 1
ATOM 2140 C CA . PRO A 1 270 ? 16.406 -16.121 -22.596 1.00 87.81 270 PRO A CA 1
ATOM 2141 C C . PRO A 1 270 ? 15.404 -15.298 -23.404 1.00 87.81 270 PRO A C 1
ATOM 2143 O O . PRO A 1 270 ? 14.194 -15.482 -23.294 1.00 87.81 270 PRO A O 1
ATOM 2146 N N . VAL A 1 271 ? 15.899 -14.395 -24.255 1.00 88.69 271 VAL A N 1
ATOM 2147 C CA . VAL A 1 271 ? 15.051 -13.441 -24.996 1.00 88.69 271 VAL A CA 1
ATOM 2148 C C . VAL A 1 271 ? 14.000 -14.136 -25.871 1.00 88.69 271 VAL A C 1
ATOM 2150 O O . VAL A 1 271 ? 12.886 -13.638 -26.032 1.00 88.69 271 VAL A O 1
ATOM 2153 N N . GLN A 1 272 ? 14.335 -15.314 -26.397 1.00 86.25 272 GLN A N 1
ATOM 2154 C CA . GLN A 1 272 ? 13.450 -16.168 -27.182 1.00 86.25 272 GLN A CA 1
ATOM 2155 C C . GLN A 1 272 ? 12.371 -16.868 -26.338 1.00 86.25 272 GLN A C 1
ATOM 2157 O O . GLN A 1 272 ? 11.329 -17.236 -26.873 1.00 86.25 272 GLN A O 1
ATOM 2162 N N . GLU A 1 273 ? 12.601 -17.029 -25.034 1.00 90.19 273 GLU A N 1
ATOM 2163 C CA . GLU A 1 273 ? 11.664 -17.634 -24.078 1.00 90.19 273 GLU A CA 1
ATOM 2164 C C . GLU A 1 273 ? 10.777 -16.595 -23.382 1.00 90.19 273 GLU A C 1
ATOM 2166 O O . GLU A 1 273 ? 9.731 -16.949 -22.830 1.00 90.19 273 GLU A O 1
ATOM 2171 N N . LEU A 1 274 ? 11.151 -15.310 -23.440 1.00 91.31 274 LEU A N 1
ATOM 2172 C CA . LEU A 1 274 ? 10.337 -14.225 -22.903 1.00 91.31 274 LEU A CA 1
ATOM 2173 C C . LEU A 1 274 ? 8.944 -14.250 -23.527 1.00 91.31 274 LEU A C 1
ATOM 2175 O O . LEU A 1 274 ? 8.769 -14.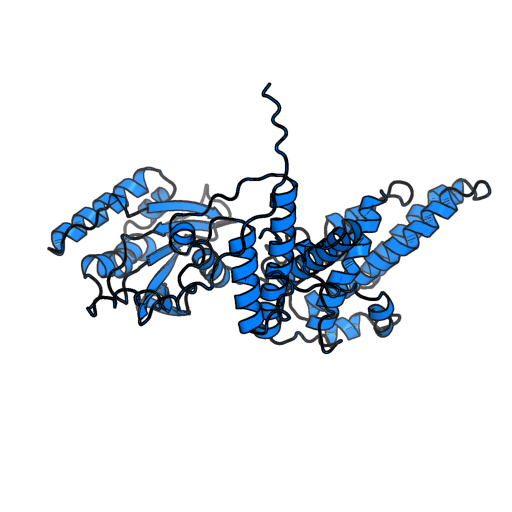100 -24.737 1.00 91.31 274 LEU A O 1
ATOM 2179 N N . LYS A 1 275 ? 7.914 -14.354 -22.695 1.00 93.50 275 LYS A N 1
ATOM 2180 C CA . LYS A 1 275 ? 6.522 -14.294 -23.148 1.00 93.50 275 LYS A CA 1
ATOM 2181 C C . LYS A 1 275 ? 6.120 -12.846 -23.404 1.00 93.50 275 LYS A C 1
ATOM 2183 O O . LYS A 1 275 ? 6.545 -11.944 -22.686 1.00 93.50 275 LYS A O 1
ATOM 2188 N N . GLU A 1 276 ? 5.247 -12.613 -24.381 1.00 91.44 276 GLU A N 1
ATOM 2189 C CA . GLU A 1 276 ? 4.708 -11.269 -24.666 1.00 91.44 276 GLU A CA 1
ATOM 2190 C C . GLU A 1 276 ? 4.078 -10.633 -23.423 1.00 91.44 276 GLU A C 1
ATOM 2192 O O . GLU A 1 276 ? 4.336 -9.473 -23.120 1.00 91.44 276 GLU A O 1
ATOM 2197 N N . GLN A 1 277 ? 3.355 -11.423 -22.624 1.00 92.00 277 GLN A N 1
ATOM 2198 C CA . GLN A 1 277 ? 2.786 -10.957 -21.360 1.00 92.00 277 GLN A CA 1
ATOM 2199 C C . GLN A 1 277 ? 3.842 -10.501 -20.341 1.00 92.00 277 GLN A C 1
ATOM 2201 O O . GLN A 1 277 ? 3.563 -9.598 -19.559 1.00 92.00 277 GLN A O 1
ATOM 2206 N N . GLN A 1 278 ? 5.038 -11.104 -20.315 1.00 92.69 278 GLN A N 1
ATOM 2207 C CA . GLN A 1 278 ? 6.116 -10.667 -19.417 1.00 92.69 278 GLN A CA 1
ATOM 2208 C C . GLN A 1 278 ? 6.686 -9.325 -19.878 1.00 92.69 278 GLN A C 1
ATOM 2210 O O . GLN A 1 278 ? 6.824 -8.414 -19.068 1.00 92.69 278 GLN A O 1
ATOM 2215 N N . VAL A 1 279 ? 6.939 -9.182 -21.183 1.00 93.44 279 VAL A N 1
ATOM 2216 C CA . VAL A 1 279 ? 7.421 -7.931 -21.790 1.00 93.44 279 VAL A CA 1
ATOM 2217 C C . VAL A 1 279 ? 6.416 -6.799 -21.556 1.00 93.44 279 VAL A C 1
ATOM 2219 O O . VAL A 1 279 ? 6.801 -5.734 -21.080 1.00 93.44 279 VAL A O 1
ATOM 2222 N N . MET A 1 280 ? 5.125 -7.064 -21.785 1.00 93.12 280 MET A N 1
ATOM 2223 C CA . MET A 1 280 ? 4.037 -6.114 -21.541 1.00 93.12 280 MET A CA 1
ATOM 2224 C C . MET A 1 280 ? 3.941 -5.708 -20.062 1.00 93.12 280 MET A C 1
ATOM 2226 O O . MET A 1 280 ? 3.798 -4.532 -19.749 1.00 93.12 280 MET A O 1
ATOM 2230 N N . LYS A 1 281 ? 4.049 -6.655 -19.120 1.00 93.56 281 LYS A N 1
ATOM 2231 C CA . LYS A 1 281 ? 4.058 -6.326 -17.682 1.00 93.56 281 LYS A CA 1
ATOM 2232 C C . LYS A 1 281 ? 5.229 -5.417 -17.311 1.00 93.56 281 LYS A C 1
ATOM 2234 O O . LYS A 1 281 ? 5.049 -4.485 -16.539 1.00 93.56 281 LYS A O 1
ATOM 2239 N N . ILE A 1 282 ? 6.416 -5.664 -17.868 1.00 95.19 282 ILE A N 1
ATOM 2240 C CA . ILE A 1 282 ? 7.575 -4.804 -17.617 1.00 95.19 282 ILE A CA 1
ATOM 2241 C C . ILE A 1 282 ? 7.415 -3.443 -18.297 1.00 95.19 282 ILE A C 1
ATOM 2243 O O . ILE A 1 282 ? 7.783 -2.444 -17.691 1.00 95.19 282 ILE A O 1
ATOM 2247 N N . SER A 1 283 ? 6.819 -3.350 -19.492 1.00 94.25 283 SER A N 1
ATOM 2248 C CA . SER A 1 283 ? 6.589 -2.042 -20.124 1.00 94.25 283 SER A CA 1
ATOM 2249 C C . SER A 1 283 ? 5.652 -1.154 -19.305 1.00 94.25 283 SER A C 1
ATOM 2251 O O . SER A 1 283 ? 5.848 0.053 -19.263 1.00 94.25 283 SER A O 1
ATOM 2253 N N . TRP A 1 284 ? 4.694 -1.726 -18.572 1.00 96.56 284 TRP A N 1
ATOM 2254 C CA . TRP A 1 284 ? 3.843 -0.950 -17.663 1.00 96.56 284 TRP A CA 1
ATOM 2255 C C . TRP A 1 284 ? 4.596 -0.331 -16.472 1.00 96.56 284 TRP A C 1
ATOM 2257 O O . TRP A 1 284 ? 4.092 0.607 -15.856 1.00 96.56 284 TRP A O 1
ATOM 2267 N N . ARG A 1 285 ? 5.852 -0.730 -16.204 1.00 96.94 285 ARG A N 1
ATOM 2268 C CA . ARG A 1 285 ? 6.706 -0.065 -15.201 1.00 96.94 285 ARG A CA 1
ATOM 2269 C C . ARG A 1 285 ? 7.056 1.381 -15.553 1.00 96.94 285 ARG A C 1
ATOM 2271 O O . ARG A 1 285 ? 7.540 2.089 -14.676 1.00 96.94 285 ARG A O 1
ATOM 2278 N N . TYR A 1 286 ? 6.757 1.861 -16.761 1.00 96.94 286 TYR A N 1
ATOM 2279 C CA . TYR A 1 286 ? 6.782 3.299 -17.050 1.00 96.94 286 TYR A CA 1
ATOM 2280 C C . TYR A 1 286 ? 5.883 4.109 -16.108 1.00 96.94 286 TYR A C 1
ATOM 2282 O O . TYR A 1 286 ? 6.271 5.196 -15.684 1.00 96.94 286 TYR A O 1
ATOM 2290 N N . GLU A 1 287 ? 4.736 3.563 -15.701 1.00 98.38 287 GLU A N 1
ATOM 2291 C CA . GLU A 1 287 ? 3.857 4.220 -14.730 1.00 98.38 287 GLU A CA 1
ATOM 2292 C C . GLU A 1 287 ? 4.522 4.319 -13.353 1.00 98.38 287 GLU A C 1
ATOM 2294 O O . GLU A 1 287 ? 4.510 5.380 -12.729 1.00 98.38 287 GLU A O 1
ATOM 2299 N N . ALA A 1 288 ? 5.189 3.246 -12.919 1.00 98.31 288 ALA A N 1
ATOM 2300 C CA . ALA A 1 288 ? 5.980 3.235 -11.693 1.00 98.31 288 ALA A CA 1
ATOM 2301 C C . ALA A 1 288 ? 7.134 4.250 -11.744 1.00 98.31 288 ALA A C 1
ATOM 2303 O O . ALA A 1 288 ? 7.319 5.026 -10.810 1.00 98.31 288 ALA A O 1
ATOM 2304 N N . ILE A 1 289 ? 7.872 4.304 -12.856 1.00 98.12 289 ILE A N 1
ATOM 2305 C CA . ILE A 1 289 ? 8.927 5.300 -13.100 1.00 98.12 289 ILE A CA 1
ATOM 2306 C C . ILE A 1 289 ? 8.358 6.718 -12.974 1.00 98.12 289 ILE A C 1
ATOM 2308 O O . ILE A 1 289 ? 8.958 7.547 -12.294 1.00 98.12 289 ILE A O 1
ATOM 2312 N N . GLY A 1 290 ? 7.189 6.996 -13.561 1.00 97.88 290 GLY A N 1
ATOM 2313 C CA . GLY A 1 290 ? 6.525 8.296 -13.443 1.00 97.88 290 GLY A CA 1
ATOM 2314 C C . GLY A 1 290 ? 6.236 8.698 -11.997 1.00 97.88 290 GLY A C 1
ATOM 2315 O O . GLY A 1 290 ? 6.540 9.827 -11.607 1.00 97.88 290 GLY A O 1
ATOM 2316 N N . ILE A 1 291 ? 5.741 7.761 -11.179 1.00 98.56 291 ILE A N 1
ATOM 2317 C CA . ILE A 1 291 ? 5.551 7.985 -9.739 1.00 98.56 291 ILE A CA 1
ATOM 2318 C C . ILE A 1 291 ? 6.882 8.270 -9.038 1.00 98.56 291 ILE A C 1
ATOM 2320 O O . ILE A 1 291 ? 6.956 9.209 -8.252 1.00 98.56 291 ILE A O 1
ATOM 2324 N N . LEU A 1 292 ? 7.935 7.490 -9.303 1.00 98.44 292 LEU A N 1
ATOM 2325 C CA . LEU A 1 292 ? 9.231 7.658 -8.634 1.00 98.44 292 LEU A CA 1
ATOM 2326 C C . LEU A 1 292 ? 9.896 8.991 -9.008 1.00 98.44 292 LEU A C 1
ATOM 2328 O O . LEU A 1 292 ? 10.417 9.679 -8.135 1.00 98.44 292 LEU A O 1
ATOM 2332 N N . ILE A 1 293 ? 9.835 9.394 -10.281 1.00 97.69 293 ILE A N 1
ATOM 2333 C CA . ILE A 1 293 ? 10.340 10.690 -10.766 1.00 97.69 293 ILE A CA 1
ATOM 2334 C C . ILE A 1 293 ? 9.577 11.842 -10.105 1.00 97.69 293 ILE A C 1
ATOM 2336 O O . ILE A 1 293 ? 10.193 12.808 -9.646 1.00 97.69 293 ILE A O 1
ATOM 2340 N N . TRP A 1 294 ? 8.249 11.736 -10.007 1.00 98.12 294 TRP A N 1
ATOM 2341 C CA . TRP A 1 294 ? 7.443 12.710 -9.276 1.00 98.12 294 TRP A CA 1
ATOM 2342 C C . TRP A 1 294 ? 7.815 12.750 -7.794 1.00 98.12 294 TRP A C 1
ATOM 2344 O O . TRP A 1 294 ? 8.106 13.829 -7.280 1.00 98.12 294 TRP A O 1
ATOM 2354 N N . ALA A 1 295 ? 7.876 11.600 -7.120 1.00 98.44 295 ALA A N 1
ATOM 2355 C CA . ALA A 1 295 ? 8.203 11.500 -5.699 1.00 98.44 295 ALA A CA 1
ATOM 2356 C C . ALA A 1 295 ? 9.594 12.070 -5.385 1.00 98.44 295 ALA A C 1
ATOM 2358 O O . ALA A 1 295 ? 9.785 12.657 -4.325 1.00 98.44 295 ALA A O 1
ATOM 2359 N N . LEU A 1 296 ? 10.537 11.965 -6.324 1.00 98.06 296 LEU A N 1
ATOM 2360 C CA . LEU A 1 296 ? 11.884 12.538 -6.250 1.00 98.06 296 LEU A CA 1
ATOM 2361 C C . LEU A 1 296 ? 11.971 14.014 -6.690 1.00 98.06 296 LEU A C 1
ATOM 2363 O O . LEU A 1 296 ? 13.068 14.544 -6.856 1.00 98.06 296 LEU A O 1
ATOM 2367 N N . ARG A 1 297 ? 10.828 14.687 -6.884 1.00 97.19 297 ARG A N 1
ATOM 2368 C CA . ARG A 1 297 ? 10.710 16.112 -7.254 1.00 97.19 297 ARG A CA 1
ATOM 2369 C C . ARG A 1 297 ? 11.280 16.475 -8.634 1.00 97.19 297 ARG A C 1
ATOM 2371 O O . ARG A 1 297 ? 11.490 17.653 -8.911 1.00 97.19 297 ARG A O 1
ATOM 2378 N N . PHE A 1 298 ? 11.490 15.504 -9.523 1.00 95.44 298 PHE A N 1
ATOM 2379 C CA . PHE A 1 298 ? 11.975 15.772 -10.884 1.00 95.44 298 PHE A CA 1
ATOM 2380 C C . PHE A 1 298 ? 10.878 16.281 -11.828 1.00 95.44 298 PHE A C 1
ATOM 2382 O O . PHE A 1 298 ? 11.183 16.955 -12.810 1.00 95.44 298 PHE A O 1
ATOM 2389 N N . ILE A 1 299 ? 9.608 15.996 -11.524 1.00 95.69 299 ILE A N 1
ATOM 2390 C CA . ILE A 1 299 ? 8.449 16.605 -12.189 1.00 95.69 299 ILE A CA 1
ATOM 2391 C C . ILE A 1 299 ? 7.502 17.217 -11.151 1.00 95.69 299 ILE A C 1
ATOM 2393 O O . ILE A 1 299 ? 7.380 16.674 -10.046 1.00 95.69 299 ILE A O 1
ATOM 2397 N N . PRO A 1 300 ? 6.840 18.345 -11.474 1.00 95.81 300 PRO A N 1
ATOM 2398 C CA . PRO A 1 300 ? 6.037 19.092 -10.509 1.00 95.81 300 PRO A CA 1
ATOM 2399 C C . PRO A 1 300 ? 4.722 18.391 -10.159 1.00 95.81 300 PRO A C 1
ATOM 2401 O O . PRO A 1 300 ? 4.283 18.489 -9.016 1.00 95.81 300 PRO A O 1
ATOM 2404 N N . GLU A 1 301 ? 4.138 17.651 -11.101 1.00 95.31 301 GLU A N 1
ATOM 2405 C CA . GLU A 1 301 ? 2.805 17.059 -10.986 1.00 95.31 301 GLU A CA 1
ATOM 2406 C C . GLU A 1 301 ? 2.807 15.614 -11.484 1.00 95.31 301 GLU A C 1
ATOM 2408 O O . GLU A 1 301 ? 3.604 15.240 -12.350 1.00 95.31 301 GLU A O 1
ATOM 2413 N N . LEU A 1 302 ? 1.910 14.802 -10.924 1.00 93.81 302 LEU A N 1
ATOM 2414 C CA . LEU A 1 302 ? 1.647 13.464 -11.436 1.00 93.81 302 LEU A CA 1
ATOM 2415 C C . LEU A 1 302 ? 0.863 13.556 -12.748 1.00 93.81 302 LEU A C 1
ATOM 2417 O O . LEU A 1 302 ? -0.085 14.338 -12.829 1.00 93.81 302 LEU A O 1
ATOM 2421 N N . PRO A 1 303 ? 1.183 12.727 -13.755 1.00 91.44 303 PRO A N 1
ATOM 2422 C CA . PRO A 1 303 ? 0.334 12.605 -14.931 1.00 91.44 303 PRO A CA 1
ATOM 2423 C C . PRO A 1 303 ? -1.089 12.195 -14.533 1.00 91.44 303 PRO A C 1
ATOM 2425 O O . PRO A 1 303 ? -1.287 11.465 -13.562 1.00 91.44 303 PRO A O 1
ATOM 2428 N N . ALA A 1 304 ? -2.096 12.624 -15.290 1.00 95.06 304 ALA A N 1
ATOM 2429 C CA . ALA A 1 304 ? -3.478 12.215 -15.051 1.00 95.06 304 ALA A CA 1
ATOM 2430 C C . ALA A 1 304 ? -3.669 10.697 -15.267 1.00 95.06 304 ALA A C 1
ATOM 2432 O O . ALA A 1 304 ? -2.863 10.040 -15.927 1.00 95.06 304 ALA A O 1
ATOM 2433 N N . TYR A 1 305 ? -4.724 10.119 -14.686 1.00 97.19 305 TYR A N 1
ATOM 2434 C CA . TYR A 1 305 ? -5.031 8.679 -14.798 1.00 97.19 305 TYR A CA 1
ATOM 2435 C C . TYR A 1 305 ? -5.658 8.286 -16.146 1.00 97.19 305 TYR A C 1
ATOM 2437 O O . TYR A 1 305 ? -5.909 7.109 -16.394 1.00 97.19 305 TYR A O 1
ATOM 2445 N N . ASP A 1 306 ? -5.914 9.256 -17.022 1.00 96.06 306 ASP A N 1
ATOM 2446 C CA . ASP A 1 306 ? -6.432 9.044 -18.375 1.00 96.06 306 ASP A CA 1
ATOM 2447 C C . ASP A 1 306 ? -5.334 8.947 -19.449 1.00 96.06 306 ASP A C 1
ATOM 2449 O O . ASP A 1 306 ? -5.643 8.677 -20.616 1.00 96.06 306 ASP A O 1
ATOM 2453 N N . SER A 1 307 ? -4.075 9.144 -19.048 1.00 95.12 307 SER A N 1
ATOM 2454 C CA . SER A 1 307 ? -2.926 9.290 -19.934 1.00 95.12 307 SER A CA 1
ATOM 2455 C C . SER A 1 307 ? -1.734 8.490 -19.413 1.00 95.12 307 SER A C 1
ATOM 2457 O O . SER A 1 307 ? -1.342 8.621 -18.249 1.00 95.12 307 SER A O 1
ATOM 2459 N N . GLN A 1 308 ? -1.140 7.680 -20.291 1.00 96.19 308 GLN A N 1
ATOM 2460 C CA . GLN A 1 308 ? 0.088 6.946 -19.988 1.00 96.19 308 GLN A CA 1
ATOM 2461 C C . GLN A 1 308 ? 1.276 7.891 -19.803 1.00 96.19 308 GLN A C 1
ATOM 2463 O O . GLN A 1 308 ? 1.383 8.936 -20.454 1.00 96.19 308 GLN A O 1
ATOM 2468 N N . VAL A 1 309 ? 2.214 7.485 -18.952 1.00 96.12 309 VAL A N 1
ATOM 2469 C CA . VAL A 1 309 ? 3.522 8.122 -18.829 1.00 96.12 309 VAL A CA 1
ATOM 2470 C C . VAL A 1 309 ? 4.269 8.002 -20.158 1.00 96.12 309 VAL A C 1
ATOM 2472 O O . VAL A 1 309 ? 4.490 6.911 -20.681 1.00 96.12 309 VAL A O 1
ATOM 2475 N N . SER A 1 310 ? 4.697 9.142 -20.702 1.00 93.12 310 SER A N 1
ATOM 2476 C CA . SER A 1 3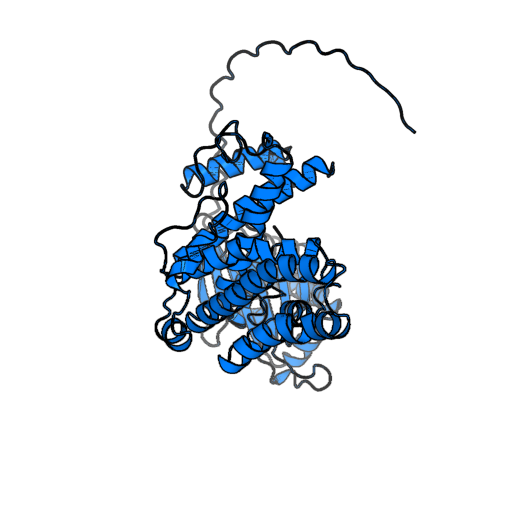10 ? 5.521 9.168 -21.911 1.00 93.12 310 SER A CA 1
ATOM 2477 C C . SER A 1 310 ? 6.901 8.560 -21.652 1.00 93.12 310 SER A C 1
ATOM 2479 O O . SER A 1 310 ? 7.538 8.864 -20.645 1.00 93.12 310 SER A O 1
ATOM 2481 N N . HIS A 1 311 ? 7.421 7.786 -22.608 1.00 89.44 311 HIS A N 1
ATOM 2482 C CA . HIS A 1 311 ? 8.795 7.266 -22.574 1.00 89.44 311 HIS A CA 1
ATOM 2483 C C . HIS A 1 311 ? 9.851 8.380 -22.477 1.00 89.44 311 HIS A C 1
ATOM 2485 O O . HIS A 1 311 ? 10.946 8.166 -21.959 1.00 89.44 311 HIS A O 1
ATOM 2491 N N . GLU A 1 312 ? 9.496 9.588 -22.919 1.00 90.38 312 GLU A N 1
ATOM 2492 C CA . GLU A 1 312 ? 10.345 10.777 -22.872 1.00 90.38 312 GLU A CA 1
ATOM 2493 C C . GLU A 1 312 ? 10.643 11.257 -21.450 1.00 90.38 312 GLU A C 1
ATOM 2495 O O . GLU A 1 312 ? 11.576 12.035 -21.250 1.00 90.38 312 GLU A O 1
ATOM 2500 N N . ILE A 1 313 ? 9.909 10.758 -20.449 1.00 91.56 313 ILE A N 1
ATOM 2501 C CA . ILE A 1 313 ? 10.155 11.053 -19.035 1.00 91.56 313 ILE A CA 1
ATOM 2502 C C . ILE A 1 313 ? 11.560 10.628 -18.578 1.00 91.56 313 ILE A C 1
ATOM 2504 O O . ILE A 1 313 ? 12.086 11.171 -17.610 1.00 91.56 313 ILE A O 1
ATOM 2508 N N . LEU A 1 314 ? 12.182 9.678 -19.287 1.00 90.94 314 LEU A N 1
ATOM 2509 C CA . LEU A 1 314 ? 13.523 9.179 -18.990 1.00 90.94 314 LEU A CA 1
ATOM 2510 C C . LEU A 1 314 ? 14.644 10.020 -19.606 1.00 90.94 314 LEU A C 1
ATOM 2512 O O . LEU A 1 314 ? 15.788 9.885 -19.181 1.00 90.94 314 LEU A O 1
ATOM 2516 N N . LYS A 1 315 ? 14.355 10.907 -20.570 1.00 88.88 315 LYS A N 1
ATOM 2517 C CA . LYS A 1 315 ? 15.375 11.739 -21.237 1.00 88.88 315 LYS A CA 1
ATOM 2518 C C . LYS A 1 315 ? 16.336 12.452 -20.272 1.00 88.88 315 LYS A C 1
ATOM 2520 O O . LYS A 1 315 ? 17.526 12.464 -20.569 1.00 88.88 315 LYS A O 1
ATOM 2525 N N . PRO A 1 316 ? 15.892 13.012 -19.127 1.00 85.88 316 PRO A N 1
ATOM 2526 C CA . PRO A 1 316 ? 16.801 13.667 -18.183 1.00 85.88 316 PRO A CA 1
ATOM 2527 C C . PRO A 1 316 ? 17.807 12.722 -17.507 1.00 85.88 316 PRO A C 1
ATOM 2529 O O . PRO A 1 316 ? 18.835 13.184 -17.017 1.00 85.88 316 PRO A O 1
ATOM 2532 N N . PHE A 1 317 ? 17.515 11.419 -17.463 1.00 86.44 317 PHE A N 1
ATOM 2533 C CA . PHE A 1 317 ? 18.341 10.403 -16.805 1.00 86.44 317 PHE A CA 1
ATOM 2534 C C . PHE A 1 317 ? 19.280 9.684 -17.780 1.00 86.44 317 PHE A C 1
ATOM 2536 O O . PHE A 1 317 ? 20.302 9.139 -17.358 1.00 86.44 317 PHE A O 1
ATOM 2543 N N . GLN A 1 318 ? 19.005 9.754 -19.085 1.00 83.12 318 GLN A N 1
ATOM 2544 C CA . GLN A 1 318 ? 19.858 9.171 -20.117 1.00 83.12 318 GLN A CA 1
ATOM 2545 C C . GLN A 1 318 ? 21.259 9.797 -20.092 1.00 83.12 318 GLN A C 1
ATOM 2547 O O . GLN A 1 318 ? 21.437 10.989 -20.336 1.00 83.12 318 GLN A O 1
ATOM 2552 N N . GLY A 1 319 ? 22.270 8.978 -19.794 1.00 81.94 319 GLY A N 1
ATOM 2553 C CA . GLY A 1 319 ? 23.662 9.426 -19.672 1.00 81.94 319 GLY A CA 1
ATOM 2554 C C . GLY A 1 319 ? 23.968 10.213 -18.392 1.00 81.94 319 GLY A C 1
ATOM 2555 O O . GLY A 1 319 ? 25.079 10.726 -18.250 1.00 81.94 319 GLY A O 1
ATOM 2556 N N . SER A 1 320 ? 23.013 10.313 -17.463 1.00 87.25 320 SER A N 1
ATOM 2557 C CA . SER A 1 320 ? 23.264 10.865 -16.132 1.00 87.25 320 SER A CA 1
ATOM 2558 C C . SER A 1 320 ? 24.158 9.927 -15.317 1.00 87.25 320 SER A C 1
ATOM 2560 O O . SER A 1 320 ? 24.143 8.715 -15.517 1.00 87.25 320 SER A O 1
ATOM 2562 N N . ASP A 1 321 ? 24.951 10.488 -14.399 1.00 92.44 321 ASP A N 1
ATOM 2563 C CA . ASP A 1 321 ? 25.735 9.701 -13.444 1.00 92.44 321 ASP A CA 1
ATOM 2564 C C . ASP A 1 321 ? 24.806 9.141 -12.347 1.00 92.44 321 ASP A C 1
ATOM 2566 O O . ASP A 1 321 ? 24.293 9.924 -11.533 1.00 92.44 321 ASP A O 1
ATOM 2570 N N . PRO A 1 322 ? 24.601 7.810 -12.271 1.00 93.50 322 PRO A N 1
ATOM 2571 C CA . PRO A 1 322 ? 23.698 7.202 -11.297 1.00 93.50 322 PRO A CA 1
ATOM 2572 C C . PRO A 1 322 ? 24.078 7.517 -9.849 1.00 93.50 322 PRO A C 1
ATOM 2574 O O . PRO A 1 322 ? 23.197 7.729 -9.013 1.00 93.50 322 PRO A O 1
ATOM 2577 N N . ALA A 1 323 ? 25.378 7.618 -9.544 1.00 94.00 323 ALA A N 1
ATOM 2578 C CA . ALA A 1 323 ? 25.841 7.944 -8.199 1.00 94.00 323 ALA A CA 1
ATOM 2579 C C . ALA A 1 323 ? 25.379 9.348 -7.786 1.00 94.00 323 ALA A C 1
ATOM 2581 O O . ALA A 1 323 ? 24.888 9.545 -6.671 1.00 94.00 323 ALA A O 1
ATOM 2582 N N . ARG A 1 324 ? 25.453 10.310 -8.712 1.00 94.56 324 ARG A N 1
ATOM 2583 C CA . ARG A 1 324 ? 24.980 11.679 -8.500 1.00 94.56 324 ARG A CA 1
ATOM 2584 C C . ARG A 1 324 ? 23.465 11.748 -8.332 1.00 94.56 324 ARG A C 1
ATOM 2586 O O . ARG A 1 324 ? 22.998 12.475 -7.452 1.00 94.56 324 ARG A O 1
ATOM 2593 N N . VAL A 1 325 ? 22.699 11.002 -9.131 1.00 95.44 325 VAL A N 1
ATOM 2594 C CA . VAL A 1 325 ? 21.232 10.930 -8.994 1.00 95.44 325 VAL A CA 1
ATOM 2595 C C . VAL A 1 325 ? 20.857 10.405 -7.606 1.00 95.44 325 VAL A C 1
ATOM 2597 O O . VAL A 1 325 ? 20.063 11.034 -6.913 1.00 95.44 325 VAL A O 1
ATOM 2600 N N . ILE A 1 326 ? 21.487 9.318 -7.148 1.00 96.94 326 ILE A N 1
ATOM 2601 C CA . ILE A 1 326 ? 21.225 8.735 -5.822 1.00 96.94 326 ILE A CA 1
ATOM 2602 C C . ILE A 1 326 ? 21.626 9.700 -4.702 1.00 96.94 326 ILE A C 1
ATOM 2604 O O . ILE A 1 326 ? 20.870 9.889 -3.752 1.00 96.94 326 ILE A O 1
ATOM 2608 N N . GLN A 1 327 ? 22.802 10.328 -4.794 1.00 96.69 327 GLN A N 1
ATOM 2609 C CA . GLN A 1 327 ? 23.309 11.215 -3.742 1.00 96.69 327 GLN A CA 1
ATOM 2610 C C . GLN A 1 327 ? 22.462 12.486 -3.583 1.00 96.69 327 GLN A C 1
ATOM 2612 O O . GLN A 1 327 ? 22.285 12.967 -2.466 1.00 96.69 327 GLN A O 1
ATOM 2617 N N . SER A 1 328 ? 21.950 13.026 -4.692 1.00 95.56 328 SER A N 1
ATOM 2618 C CA . SER A 1 328 ? 21.157 14.264 -4.710 1.00 95.56 328 SER A CA 1
ATOM 2619 C C . SER A 1 328 ? 19.650 14.047 -4.539 1.00 95.56 328 SER A C 1
ATOM 2621 O O . SER A 1 328 ? 18.905 15.023 -4.467 1.00 95.56 328 SER A O 1
ATOM 2623 N N . ALA A 1 329 ? 19.204 12.792 -4.446 1.00 97.50 329 ALA A N 1
ATOM 2624 C CA . ALA A 1 329 ? 17.801 12.427 -4.336 1.00 97.50 329 ALA A CA 1
ATOM 2625 C C . ALA A 1 329 ? 17.124 13.065 -3.113 1.00 97.50 329 ALA A C 1
ATOM 2627 O O . ALA A 1 329 ? 17.626 12.984 -1.989 1.00 97.50 329 ALA A O 1
ATOM 2628 N N . GLN A 1 330 ? 15.941 13.645 -3.325 1.00 97.94 330 GLN A N 1
ATOM 2629 C CA . GLN A 1 330 ? 15.099 14.198 -2.264 1.00 97.94 330 GLN A CA 1
ATOM 2630 C C . GLN A 1 330 ? 13.651 13.786 -2.485 1.00 97.94 330 GLN A C 1
ATOM 2632 O O . GLN A 1 330 ? 13.108 13.991 -3.567 1.00 97.94 330 GLN A O 1
ATOM 2637 N N . LEU A 1 331 ? 13.015 13.238 -1.451 1.00 98.19 331 LEU A N 1
ATOM 2638 C CA . LEU A 1 331 ? 11.598 12.897 -1.512 1.00 98.19 331 LEU A CA 1
ATOM 2639 C C . LEU A 1 331 ? 10.720 14.128 -1.304 1.00 98.19 331 LEU A C 1
ATOM 2641 O O . LEU A 1 331 ? 11.066 15.063 -0.577 1.00 98.19 331 LEU A O 1
ATOM 2645 N N . ARG A 1 332 ? 9.557 14.122 -1.947 1.00 98.38 332 ARG A N 1
ATOM 2646 C CA . ARG A 1 332 ? 8.416 14.972 -1.599 1.00 98.38 332 ARG A CA 1
ATOM 2647 C C . ARG A 1 332 ? 7.999 14.779 -0.148 1.00 98.38 332 ARG A C 1
ATOM 2649 O O . ARG A 1 332 ? 8.378 13.806 0.504 1.00 98.38 332 ARG A O 1
ATOM 2656 N N . ASP A 1 333 ? 7.233 15.742 0.347 1.00 96.69 333 ASP A N 1
ATOM 2657 C CA . ASP A 1 333 ? 6.707 15.664 1.700 1.00 96.69 333 ASP A CA 1
ATOM 2658 C C . ASP A 1 333 ? 5.797 14.446 1.827 1.00 96.69 333 ASP A C 1
ATOM 2660 O O . ASP A 1 333 ? 5.009 14.117 0.940 1.00 96.69 333 ASP A O 1
ATOM 2664 N N . GLN A 1 334 ? 5.906 13.763 2.957 1.00 93.00 334 GLN A N 1
ATOM 2665 C CA . GLN A 1 334 ? 5.255 12.474 3.121 1.00 93.00 334 GLN A CA 1
ATOM 2666 C C . GLN A 1 334 ? 3.727 12.560 3.041 1.00 93.00 334 GLN A C 1
ATOM 2668 O O . GLN A 1 334 ? 3.102 11.671 2.474 1.00 93.00 334 GLN A O 1
ATOM 2673 N N . ALA A 1 335 ? 3.134 13.640 3.552 1.00 90.31 335 ALA A N 1
ATOM 2674 C CA . ALA A 1 335 ? 1.697 13.876 3.440 1.00 90.31 335 ALA A CA 1
ATOM 2675 C C . ALA A 1 335 ? 1.243 14.014 1.974 1.00 90.31 335 ALA A C 1
ATOM 2677 O O . ALA A 1 335 ? 0.133 13.616 1.634 1.00 90.31 335 ALA A O 1
ATOM 2678 N N . GLU A 1 336 ? 2.105 14.536 1.096 1.00 97.12 336 GLU A N 1
ATOM 2679 C CA . GLU A 1 336 ? 1.833 14.629 -0.340 1.00 97.12 336 GLU A CA 1
ATOM 2680 C C . GLU A 1 336 ? 1.842 13.239 -0.993 1.00 97.12 336 GLU A C 1
ATOM 2682 O O . GLU A 1 336 ? 0.944 12.911 -1.769 1.00 97.12 336 GLU A O 1
ATOM 2687 N N . ILE A 1 337 ? 2.821 12.399 -0.638 1.00 97.94 337 ILE A N 1
ATOM 2688 C CA . ILE A 1 337 ? 2.922 11.009 -1.110 1.00 97.94 337 ILE A CA 1
ATOM 2689 C C . ILE A 1 337 ? 1.734 10.178 -0.606 1.00 97.94 337 ILE A C 1
ATOM 2691 O O . ILE A 1 337 ? 1.112 9.463 -1.391 1.00 97.94 337 ILE A O 1
ATOM 2695 N N . ASP A 1 338 ? 1.387 10.308 0.676 1.00 94.19 338 ASP A N 1
ATOM 2696 C CA . ASP A 1 338 ? 0.259 9.605 1.292 1.00 94.19 338 ASP A CA 1
ATOM 2697 C C . ASP A 1 338 ? -1.070 10.021 0.629 1.00 94.19 338 ASP A C 1
ATOM 2699 O O . ASP A 1 338 ? -1.860 9.156 0.250 1.00 94.19 338 ASP A O 1
ATOM 2703 N N . ARG A 1 339 ? -1.283 11.319 0.359 1.00 95.19 339 ARG A N 1
ATOM 2704 C CA . ARG A 1 339 ? -2.465 11.791 -0.386 1.00 95.19 339 ARG A CA 1
ATOM 2705 C C . ARG A 1 339 ? -2.508 11.245 -1.816 1.00 95.19 339 ARG A C 1
ATOM 2707 O O . ARG A 1 339 ? -3.555 10.800 -2.280 1.00 95.19 339 ARG A O 1
ATOM 2714 N N . ALA A 1 340 ? -1.380 11.239 -2.530 1.00 98.19 340 ALA A N 1
ATOM 2715 C CA . ALA A 1 340 ? -1.321 10.665 -3.875 1.00 98.19 340 ALA A CA 1
ATOM 2716 C C . ALA A 1 340 ? -1.668 9.166 -3.874 1.00 98.19 340 ALA A C 1
ATOM 2718 O O . ALA A 1 340 ? -2.350 8.692 -4.787 1.00 98.19 340 ALA A O 1
ATOM 2719 N N . ARG A 1 341 ? -1.241 8.429 -2.839 1.00 97.69 341 ARG A N 1
ATOM 2720 C CA . ARG A 1 341 ? -1.592 7.019 -2.628 1.00 97.69 341 ARG A CA 1
ATOM 2721 C C . ARG A 1 341 ? -3.093 6.831 -2.444 1.00 97.69 341 ARG A C 1
ATOM 2723 O O . ARG A 1 341 ? -3.648 5.946 -3.087 1.00 97.69 341 ARG A O 1
ATOM 2730 N N . GLU A 1 342 ? -3.743 7.640 -1.609 1.00 95.50 342 GLU A N 1
ATOM 2731 C CA . GLU A 1 342 ? -5.200 7.585 -1.400 1.00 95.50 342 GLU A CA 1
ATOM 2732 C C . GLU A 1 342 ? -5.964 7.790 -2.720 1.00 95.50 342 GLU A C 1
ATOM 2734 O O . GLU A 1 342 ? -6.863 7.017 -3.052 1.00 95.50 342 GLU A O 1
ATOM 2739 N N . ILE A 1 343 ? -5.537 8.754 -3.542 1.00 97.88 343 ILE A N 1
ATOM 2740 C CA . ILE A 1 343 ? -6.115 8.978 -4.877 1.00 97.88 343 ILE A CA 1
ATOM 2741 C C . ILE A 1 343 ? -5.896 7.755 -5.784 1.00 97.88 343 ILE A C 1
ATOM 2743 O O . ILE A 1 343 ? -6.817 7.318 -6.478 1.00 97.88 343 ILE A O 1
ATOM 2747 N N . ALA A 1 344 ? -4.694 7.172 -5.785 1.00 98.25 344 ALA A N 1
ATOM 2748 C CA . ALA A 1 344 ? -4.384 5.983 -6.582 1.00 98.25 344 ALA A CA 1
ATOM 2749 C C . ALA A 1 344 ? -5.221 4.763 -6.179 1.00 98.25 344 ALA A C 1
ATOM 2751 O O . ALA A 1 344 ? -5.688 4.014 -7.042 1.00 98.25 344 ALA A O 1
ATOM 2752 N N . GLU A 1 345 ? -5.443 4.588 -4.878 1.00 97.62 345 GLU A N 1
ATOM 2753 C CA . GLU A 1 345 ? -6.308 3.550 -4.330 1.00 97.62 345 GLU A CA 1
ATOM 2754 C C . GLU A 1 345 ? -7.750 3.718 -4.817 1.00 97.62 345 GLU A C 1
ATOM 2756 O O . GLU A 1 345 ? -8.334 2.739 -5.271 1.00 97.62 345 GLU A O 1
ATOM 2761 N N . LEU A 1 346 ? -8.304 4.940 -4.831 1.00 97.50 346 LEU A N 1
ATOM 2762 C CA . LEU A 1 346 ? -9.650 5.202 -5.365 1.00 97.50 346 LEU A CA 1
ATOM 2763 C C . LEU A 1 346 ? -9.781 4.792 -6.840 1.00 97.50 346 LEU A C 1
ATOM 2765 O O . LEU A 1 346 ? -10.761 4.148 -7.225 1.00 97.50 346 LEU A O 1
ATOM 2769 N N . TRP A 1 347 ? -8.787 5.120 -7.671 1.00 98.44 347 TRP A N 1
ATOM 2770 C CA . TRP A 1 347 ? -8.768 4.707 -9.078 1.00 98.44 347 TRP A CA 1
ATOM 2771 C C . TRP A 1 347 ? -8.667 3.188 -9.244 1.00 98.44 347 TRP A C 1
ATOM 2773 O O . TRP A 1 347 ? -9.345 2.607 -10.100 1.00 98.44 347 TRP A O 1
ATOM 2783 N N . ASN A 1 348 ? -7.837 2.527 -8.435 1.00 97.81 348 ASN A N 1
ATOM 2784 C CA . ASN A 1 348 ? -7.695 1.074 -8.473 1.00 97.81 348 ASN A CA 1
ATOM 2785 C C . ASN A 1 348 ? -8.960 0.364 -7.951 1.00 97.81 348 ASN A C 1
ATOM 2787 O O . ASN A 1 348 ? -9.434 -0.585 -8.579 1.00 97.81 348 ASN A O 1
ATOM 2791 N N . TRP A 1 349 ? -9.574 0.886 -6.887 1.00 97.44 349 TRP A N 1
ATOM 2792 C CA . TRP A 1 349 ? -10.861 0.441 -6.355 1.00 97.44 349 TRP A CA 1
ATOM 2793 C C . TRP A 1 349 ? -11.970 0.557 -7.403 1.00 97.44 349 TRP A C 1
ATOM 2795 O O . TRP A 1 349 ? -12.731 -0.392 -7.616 1.00 97.44 349 TRP A O 1
ATOM 2805 N N . ARG A 1 350 ? -12.051 1.683 -8.127 1.00 98.19 350 ARG A N 1
ATOM 2806 C CA . ARG A 1 350 ? -13.060 1.870 -9.181 1.00 98.19 350 ARG A CA 1
ATOM 2807 C C . ARG A 1 350 ? -12.899 0.843 -10.299 1.00 98.19 350 ARG A C 1
ATOM 2809 O O . ARG A 1 350 ? -13.896 0.271 -10.755 1.00 98.19 350 ARG A O 1
ATOM 2816 N N . ASN A 1 351 ? -11.658 0.584 -10.709 1.00 97.62 351 ASN A N 1
ATOM 2817 C CA . ASN A 1 351 ? -11.324 -0.462 -11.669 1.00 97.62 351 ASN A CA 1
ATOM 2818 C C . ASN A 1 351 ? -11.756 -1.856 -11.170 1.00 97.62 351 ASN A C 1
ATOM 2820 O O . ASN A 1 351 ? -12.455 -2.582 -11.883 1.00 97.62 351 ASN A O 1
ATOM 2824 N N . ARG A 1 352 ? -11.397 -2.214 -9.931 1.00 96.56 352 ARG A N 1
ATOM 2825 C CA . ARG A 1 352 ? -11.769 -3.495 -9.315 1.00 96.56 352 ARG A CA 1
ATOM 2826 C C . ARG A 1 352 ? -13.284 -3.650 -9.213 1.00 96.56 352 ARG A C 1
ATOM 2828 O O . ARG A 1 352 ? -13.812 -4.716 -9.516 1.00 96.56 352 ARG A O 1
ATOM 2835 N N . THR A 1 353 ? -13.989 -2.572 -8.894 1.00 97.50 353 THR A N 1
ATOM 2836 C CA . THR A 1 353 ? -15.453 -2.542 -8.843 1.00 97.50 353 THR A CA 1
ATOM 2837 C C . THR A 1 353 ? -16.068 -2.830 -10.216 1.00 97.50 353 THR A C 1
ATOM 2839 O O . THR A 1 353 ? -16.949 -3.680 -10.309 1.00 97.50 353 THR A O 1
ATOM 2842 N N . ARG A 1 354 ? -15.559 -2.231 -11.311 1.00 97.75 354 ARG A N 1
ATOM 2843 C CA . ARG A 1 354 ? -16.000 -2.595 -12.678 1.00 97.75 354 ARG A CA 1
ATOM 2844 C C . ARG A 1 354 ? -15.759 -4.077 -12.959 1.00 97.75 354 ARG A C 1
ATOM 2846 O O . ARG A 1 354 ? -16.636 -4.735 -13.507 1.00 97.75 354 ARG A O 1
ATOM 2853 N N . GLN A 1 355 ? -14.604 -4.612 -12.566 1.00 97.06 355 GLN A N 1
ATOM 2854 C CA . GLN A 1 355 ? -14.298 -6.030 -12.754 1.00 97.06 355 GLN A CA 1
ATOM 2855 C C . GLN A 1 355 ? -15.293 -6.943 -12.020 1.00 97.06 355 GLN A C 1
ATOM 2857 O O . GLN A 1 355 ? -15.733 -7.938 -12.592 1.00 97.06 355 GLN A O 1
ATOM 2862 N N . LEU A 1 356 ? -15.671 -6.607 -10.782 1.00 96.50 356 LEU A N 1
ATOM 2863 C CA . LEU A 1 356 ? -16.678 -7.355 -10.022 1.00 96.50 356 LEU A CA 1
ATOM 2864 C C . LEU A 1 356 ? -18.040 -7.346 -10.728 1.00 96.50 356 LEU A C 1
ATOM 2866 O O . LEU A 1 356 ? -18.648 -8.404 -10.885 1.00 96.50 356 LEU A O 1
ATOM 2870 N N . MET A 1 357 ? -18.466 -6.179 -11.221 1.00 97.12 357 MET A N 1
ATOM 2871 C CA . MET A 1 357 ? -19.715 -6.018 -11.973 1.00 97.12 357 MET A CA 1
ATOM 2872 C C . MET A 1 357 ? -19.716 -6.838 -13.271 1.00 97.12 357 MET A C 1
ATOM 2874 O O . MET A 1 357 ? -20.661 -7.581 -13.525 1.00 97.12 357 MET A O 1
ATOM 2878 N N . VAL A 1 358 ? -18.646 -6.755 -14.073 1.00 96.44 358 VAL A N 1
ATOM 2879 C CA . VAL A 1 358 ? -18.499 -7.508 -15.337 1.00 96.44 358 VAL A CA 1
ATOM 2880 C C . VAL A 1 358 ? -18.506 -9.018 -15.093 1.00 96.44 358 VAL A C 1
ATOM 2882 O O . VAL A 1 358 ? -19.098 -9.770 -15.863 1.00 96.44 358 VAL A O 1
ATOM 2885 N N . ASN A 1 359 ? -17.895 -9.464 -13.996 1.00 97.50 359 ASN A N 1
ATOM 2886 C CA . ASN A 1 359 ? -17.872 -10.871 -1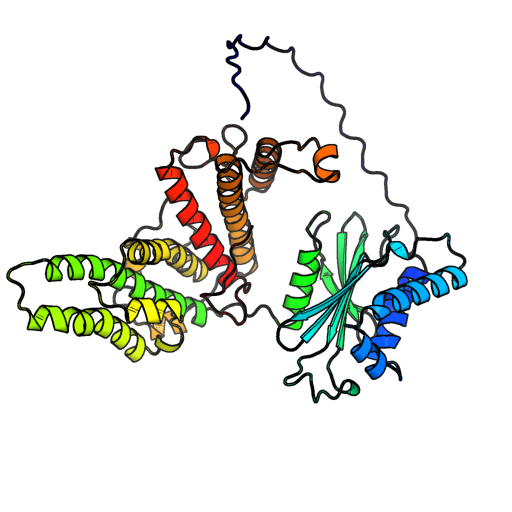3.608 1.00 97.50 359 ASN A CA 1
ATOM 2887 C C . ASN A 1 359 ? -19.186 -11.349 -12.956 1.00 97.50 359 ASN A C 1
ATOM 2889 O O . ASN A 1 359 ? -19.297 -12.526 -12.617 1.00 97.50 359 ASN A O 1
ATOM 2893 N N . GLY A 1 360 ? -20.171 -10.464 -12.767 1.00 97.31 360 GLY A N 1
ATOM 2894 C CA . GLY A 1 360 ? -21.475 -10.804 -12.200 1.00 97.31 360 GLY A CA 1
ATOM 2895 C C . GLY A 1 360 ? -21.451 -11.125 -10.704 1.00 97.31 360 GLY A C 1
ATOM 2896 O O . GLY A 1 360 ? -22.338 -11.832 -10.227 1.00 97.31 360 GLY A O 1
ATOM 2897 N N . TYR A 1 361 ? -20.453 -10.638 -9.958 1.00 96.88 361 TYR A N 1
ATOM 2898 C CA . TYR A 1 361 ? -20.459 -10.774 -8.501 1.00 96.88 361 TYR A CA 1
ATOM 2899 C C . TYR A 1 361 ? -21.604 -9.942 -7.903 1.00 96.88 361 TYR A C 1
ATOM 2901 O O . TYR A 1 361 ? -21.807 -8.802 -8.328 1.00 96.88 361 TYR A O 1
ATOM 2909 N N . PRO A 1 362 ? -22.369 -10.478 -6.934 1.00 95.50 362 PRO A N 1
ATOM 2910 C CA . PRO A 1 362 ? -23.431 -9.721 -6.290 1.00 95.50 362 PRO A CA 1
ATOM 2911 C C . PRO A 1 362 ? -22.850 -8.634 -5.380 1.00 95.50 362 PRO A C 1
ATOM 2913 O O . PRO A 1 362 ? -21.845 -8.841 -4.699 1.00 95.50 362 PRO A O 1
ATOM 2916 N N . PHE A 1 363 ? -23.524 -7.486 -5.326 1.00 95.31 363 PHE A N 1
ATOM 2917 C CA . PHE A 1 363 ? -23.258 -6.481 -4.304 1.00 95.31 363 PHE A CA 1
ATOM 2918 C C . PHE A 1 363 ? -24.019 -6.847 -3.026 1.00 95.31 363 PHE A C 1
ATOM 2920 O O . PHE A 1 363 ? -25.250 -6.865 -3.016 1.00 95.31 363 PHE A O 1
ATOM 2927 N N . GLU A 1 364 ? -23.290 -7.127 -1.948 1.00 93.81 364 GLU A N 1
ATOM 2928 C CA . GLU A 1 364 ? -23.857 -7.489 -0.646 1.00 93.81 364 GLU A CA 1
ATOM 2929 C C . GLU A 1 364 ? -23.576 -6.382 0.384 1.00 93.81 364 GLU A C 1
ATOM 2931 O O . GLU A 1 364 ? -22.602 -6.453 1.137 1.00 93.81 364 GLU A O 1
ATOM 2936 N N . PRO A 1 365 ? -24.394 -5.312 0.428 1.00 90.12 365 PRO A N 1
ATOM 2937 C CA . PRO A 1 365 ? -24.169 -4.224 1.365 1.00 90.12 365 PRO A CA 1
ATOM 2938 C C . PRO A 1 365 ? -24.448 -4.679 2.798 1.00 90.12 365 PRO A C 1
ATOM 2940 O O . PRO A 1 365 ? -25.479 -5.291 3.090 1.00 90.12 365 PRO A O 1
ATOM 2943 N N . GLY A 1 366 ? -23.572 -4.298 3.726 1.00 83.56 366 GLY A N 1
ATOM 2944 C CA . GLY A 1 366 ? -23.862 -4.414 5.154 1.00 83.56 366 GLY A CA 1
ATOM 2945 C C . GLY A 1 366 ? -25.046 -3.530 5.575 1.00 83.56 366 GLY A C 1
ATOM 2946 O O . GLY A 1 366 ? -25.398 -2.560 4.901 1.00 83.56 366 GLY A O 1
ATOM 2947 N N . GLU A 1 367 ? -25.632 -3.808 6.742 1.00 86.50 367 GLU A N 1
ATOM 2948 C CA . GLU A 1 367 ? -26.812 -3.085 7.260 1.00 86.50 367 GLU A CA 1
ATOM 2949 C C . GLU A 1 367 ? -26.614 -1.567 7.407 1.00 86.50 367 GLU A C 1
ATOM 2951 O O . GLU A 1 367 ? -27.571 -0.793 7.394 1.00 86.50 367 GLU A O 1
ATOM 2956 N N . THR A 1 368 ? -25.373 -1.106 7.558 1.00 80.94 368 THR A N 1
ATOM 2957 C CA . THR A 1 368 ? -25.052 0.329 7.573 1.00 80.94 368 THR A CA 1
ATOM 2958 C C . THR A 1 368 ? -25.236 0.968 6.196 1.00 80.94 368 THR A C 1
ATOM 2960 O O . THR A 1 368 ? -25.862 2.020 6.106 1.00 80.94 368 THR A O 1
ATOM 2963 N N . LEU A 1 369 ? -24.760 0.319 5.129 1.00 84.44 369 LEU A N 1
ATOM 2964 C CA . LEU A 1 369 ? -24.891 0.815 3.756 1.00 84.44 369 LEU A CA 1
ATOM 2965 C C . LEU A 1 369 ? -26.348 0.776 3.285 1.00 84.44 369 LEU A C 1
ATOM 2967 O O . LEU A 1 369 ? -26.838 1.770 2.753 1.00 84.44 369 LEU A O 1
ATOM 2971 N N . LYS A 1 370 ? -27.083 -0.301 3.598 1.00 91.19 370 LYS A N 1
ATOM 2972 C CA . LYS A 1 370 ? -28.525 -0.392 3.305 1.00 91.19 370 LYS A CA 1
ATOM 2973 C C . LYS A 1 370 ? -29.319 0.750 3.939 1.00 91.19 370 LYS A C 1
ATOM 2975 O O . LYS A 1 370 ? -30.134 1.381 3.274 1.00 91.19 370 LYS A O 1
ATOM 2980 N N . ARG A 1 371 ? -29.056 1.061 5.217 1.00 91.06 371 ARG A N 1
ATOM 2981 C CA . ARG A 1 371 ? -29.702 2.188 5.919 1.00 91.06 371 ARG A CA 1
ATOM 2982 C C . ARG A 1 371 ? -29.343 3.549 5.326 1.00 91.06 371 ARG A C 1
ATOM 2984 O O . ARG A 1 371 ? -30.157 4.461 5.401 1.00 91.06 371 ARG A O 1
ATOM 2991 N N . ALA A 1 372 ? -28.159 3.673 4.730 1.00 86.12 372 ALA A N 1
ATOM 2992 C CA . ALA A 1 372 ? -27.740 4.860 3.989 1.00 86.12 372 ALA A CA 1
ATOM 2993 C C . ALA A 1 372 ? -28.308 4.916 2.555 1.00 86.12 372 ALA A C 1
ATOM 2995 O O . ALA A 1 372 ? -28.006 5.849 1.818 1.00 86.12 372 ALA A O 1
ATOM 2996 N N . GLY A 1 373 ? -29.125 3.938 2.146 1.00 93.31 373 GLY A N 1
ATOM 2997 C CA . GLY A 1 373 ? -29.702 3.868 0.803 1.00 93.31 373 GLY A CA 1
ATOM 2998 C C . GLY A 1 373 ? -28.744 3.344 -0.271 1.00 93.31 373 GLY A C 1
ATOM 2999 O O . GLY A 1 373 ? -29.070 3.429 -1.450 1.00 93.31 373 GLY A O 1
ATOM 3000 N N . VAL A 1 374 ? -27.590 2.790 0.114 1.00 94.75 374 VAL A N 1
ATOM 3001 C CA . VAL A 1 374 ? -26.599 2.217 -0.806 1.00 94.75 374 VAL A CA 1
ATOM 3002 C C . VAL A 1 374 ? -26.918 0.739 -1.016 1.00 94.75 374 VAL A C 1
ATOM 3004 O O . VAL A 1 374 ? -26.633 -0.094 -0.154 1.00 94.75 374 VAL A O 1
ATOM 3007 N N . ASN A 1 375 ? -27.533 0.419 -2.157 1.00 95.88 375 ASN A N 1
ATOM 3008 C CA . ASN A 1 375 ? -28.047 -0.923 -2.451 1.00 95.88 375 ASN A CA 1
ATOM 3009 C C . ASN A 1 375 ? -27.367 -1.591 -3.651 1.00 95.88 375 ASN A C 1
ATOM 3011 O O . ASN A 1 375 ? -27.591 -2.776 -3.887 1.00 95.88 375 ASN A O 1
ATOM 3015 N N . THR A 1 376 ? -26.560 -0.850 -4.408 1.00 97.00 376 THR A N 1
ATOM 3016 C CA . THR A 1 376 ? -25.918 -1.309 -5.647 1.00 97.00 376 THR A CA 1
ATOM 3017 C C . THR A 1 376 ? -24.460 -0.854 -5.729 1.00 97.00 376 THR A C 1
ATOM 3019 O O . THR A 1 376 ? -24.038 0.050 -4.998 1.00 97.00 376 THR A O 1
ATOM 3022 N N . TYR A 1 377 ? -23.687 -1.449 -6.646 1.00 97.44 377 TYR A N 1
ATOM 3023 C CA . TYR A 1 377 ? -22.349 -0.944 -6.970 1.00 97.44 377 TYR A CA 1
ATOM 3024 C C . TYR A 1 377 ? -22.415 0.500 -7.481 1.00 97.44 377 TYR A C 1
ATOM 3026 O O . TYR A 1 377 ? -21.585 1.330 -7.123 1.00 97.44 377 TYR A O 1
ATOM 3034 N N . GLU A 1 378 ? -23.427 0.824 -8.278 1.00 97.88 378 GLU A N 1
ATOM 3035 C CA . GLU A 1 378 ? -23.652 2.154 -8.828 1.00 97.88 378 GLU A CA 1
ATOM 3036 C C . GLU A 1 378 ? -23.900 3.197 -7.733 1.00 97.88 378 GLU A C 1
ATOM 3038 O O . GLU A 1 378 ? -23.405 4.319 -7.843 1.00 97.88 378 GLU A O 1
ATOM 3043 N N . ASP A 1 379 ? -24.607 2.836 -6.656 1.00 97.12 379 ASP A N 1
ATOM 3044 C CA . ASP A 1 379 ? -24.822 3.734 -5.519 1.00 97.12 379 ASP A CA 1
ATOM 3045 C C . ASP A 1 379 ? -23.513 4.088 -4.815 1.00 97.12 379 ASP A C 1
ATOM 3047 O O . ASP A 1 379 ? -23.260 5.265 -4.549 1.00 97.12 379 ASP A O 1
ATOM 3051 N N . VAL A 1 380 ? -22.666 3.089 -4.532 1.00 96.06 380 VAL A N 1
ATOM 3052 C CA . VAL A 1 380 ? -21.378 3.342 -3.870 1.00 96.06 380 VAL A CA 1
ATOM 3053 C C . VAL A 1 380 ? -20.416 4.086 -4.797 1.00 96.06 380 VAL A C 1
ATOM 3055 O O . VAL A 1 380 ? -19.738 4.999 -4.342 1.00 96.06 380 VAL A O 1
ATOM 3058 N N . ILE A 1 381 ? -20.404 3.783 -6.101 1.00 98.00 381 ILE A N 1
ATOM 3059 C CA . ILE A 1 381 ? -19.603 4.516 -7.095 1.00 98.00 381 ILE A CA 1
ATOM 3060 C C . ILE A 1 381 ? -20.004 5.991 -7.124 1.00 98.00 381 ILE A C 1
ATOM 3062 O O . ILE A 1 381 ? -19.134 6.853 -7.005 1.00 98.00 381 ILE A O 1
ATOM 3066 N N . ARG A 1 382 ? -21.305 6.284 -7.234 1.00 97.94 382 ARG A N 1
ATOM 3067 C CA . ARG A 1 382 ? -21.832 7.654 -7.258 1.00 97.94 382 ARG A CA 1
ATOM 3068 C C . ARG A 1 382 ? -21.459 8.420 -5.996 1.00 97.94 382 ARG A C 1
ATOM 3070 O O . ARG A 1 382 ? -20.941 9.529 -6.088 1.00 97.94 382 ARG A O 1
ATOM 3077 N N . MET A 1 383 ? -21.694 7.820 -4.828 1.00 96.06 383 MET A N 1
ATOM 3078 C CA . MET A 1 383 ? -21.381 8.436 -3.539 1.00 96.06 383 MET A CA 1
ATOM 3079 C C . MET A 1 383 ? -19.879 8.727 -3.408 1.00 96.06 383 MET A C 1
ATOM 3081 O O . MET A 1 383 ? -19.504 9.847 -3.065 1.00 96.06 383 MET A O 1
ATOM 3085 N N . THR A 1 384 ? -19.022 7.754 -3.734 1.00 95.75 384 THR A N 1
ATOM 3086 C CA . THR A 1 384 ? -17.561 7.907 -3.675 1.00 95.75 384 THR A CA 1
ATOM 3087 C C . THR A 1 384 ? -17.062 8.962 -4.663 1.00 95.75 384 THR A C 1
ATOM 3089 O O . THR A 1 384 ? -16.259 9.809 -4.281 1.00 95.75 384 THR A O 1
ATOM 3092 N N . ALA A 1 385 ? -17.554 8.960 -5.907 1.00 97.69 385 ALA A N 1
ATOM 3093 C CA . ALA A 1 385 ? -17.158 9.935 -6.924 1.00 97.69 385 ALA A CA 1
ATOM 3094 C C . ALA A 1 385 ? -17.531 11.370 -6.514 1.00 97.69 385 ALA A C 1
ATOM 3096 O O . ALA A 1 385 ? -16.711 12.277 -6.633 1.00 97.69 385 ALA A O 1
ATOM 3097 N N . GLN A 1 386 ? -18.745 11.578 -5.993 1.00 97.38 386 GLN A N 1
ATOM 3098 C CA . GLN A 1 386 ? -19.201 12.889 -5.520 1.00 97.38 386 GLN A CA 1
ATOM 3099 C C . GLN A 1 386 ? -18.400 13.374 -4.304 1.00 97.38 386 GLN A C 1
ATOM 3101 O O . GLN A 1 386 ? -18.014 14.540 -4.261 1.00 97.38 386 GLN A O 1
ATOM 3106 N N . MET A 1 387 ? -18.124 12.487 -3.343 1.00 94.69 387 MET A N 1
ATOM 3107 C CA . MET A 1 387 ? -17.343 12.816 -2.147 1.00 94.69 387 MET A CA 1
ATOM 3108 C C . MET A 1 387 ? -15.906 13.208 -2.508 1.00 94.69 387 MET A C 1
ATOM 3110 O O . MET A 1 387 ? -15.474 14.305 -2.165 1.00 94.69 387 MET A O 1
ATOM 3114 N N . ALA A 1 388 ? -15.207 12.369 -3.275 1.00 94.50 388 ALA A N 1
ATOM 3115 C CA . ALA A 1 388 ? -13.821 12.619 -3.668 1.00 94.50 388 ALA A CA 1
ATOM 3116 C C . ALA A 1 388 ? -13.676 13.867 -4.560 1.00 94.50 388 ALA A C 1
ATOM 3118 O O . ALA A 1 388 ? -12.692 14.597 -4.462 1.00 94.50 388 ALA A O 1
ATOM 3119 N N . ALA A 1 389 ? -14.670 14.165 -5.403 1.00 96.88 389 ALA A N 1
ATOM 3120 C CA . ALA A 1 389 ? -14.695 15.419 -6.152 1.00 96.88 389 ALA A CA 1
ATOM 3121 C C . ALA A 1 389 ? -14.935 16.641 -5.251 1.00 96.88 389 ALA A C 1
ATOM 3123 O O . ALA A 1 389 ? -14.310 17.681 -5.449 1.00 96.88 389 ALA A O 1
ATOM 3124 N N . GLY A 1 390 ? -15.805 16.522 -4.242 1.00 95.12 390 GLY A N 1
ATOM 3125 C CA . GLY A 1 390 ? -16.036 17.573 -3.246 1.00 95.12 390 GLY A CA 1
ATOM 3126 C C . GLY A 1 390 ? -14.803 17.880 -2.388 1.00 95.12 390 GLY A C 1
ATOM 3127 O O . GLY A 1 390 ? -14.610 19.025 -1.987 1.00 95.12 390 GLY A O 1
ATOM 3128 N N . GLU A 1 391 ? -13.950 16.880 -2.156 1.00 93.69 391 GLU A N 1
ATOM 3129 C CA . GLU A 1 391 ? -12.662 17.010 -1.458 1.00 93.69 391 GLU A CA 1
ATOM 3130 C C . GLU A 1 391 ? -11.526 17.508 -2.378 1.00 93.69 391 GLU A C 1
ATOM 3132 O O . GLU A 1 391 ? -10.442 17.847 -1.903 1.00 93.69 391 GLU A O 1
ATOM 3137 N N . GLY A 1 392 ? -11.769 17.612 -3.691 1.00 95.19 392 GLY A N 1
ATOM 3138 C CA . GLY A 1 392 ? -10.764 18.023 -4.677 1.00 95.19 392 GLY A CA 1
ATOM 3139 C C . GLY A 1 392 ? -9.704 16.954 -4.966 1.00 95.19 392 GLY A C 1
ATOM 3140 O O . GLY A 1 392 ? -8.622 17.278 -5.459 1.00 95.19 392 GLY A O 1
ATOM 3141 N N . ASP A 1 393 ? -9.996 15.693 -4.646 1.00 94.00 393 ASP A N 1
ATOM 3142 C CA . ASP A 1 393 ? -9.131 14.540 -4.912 1.00 94.00 393 ASP A CA 1
ATOM 3143 C C . ASP A 1 393 ? -9.350 13.969 -6.321 1.00 94.00 393 ASP A C 1
ATOM 3145 O O . ASP A 1 393 ? -8.429 13.407 -6.916 1.00 94.00 393 ASP A O 1
ATOM 3149 N N . LEU A 1 394 ? -10.552 14.148 -6.882 1.00 96.31 394 LEU A N 1
ATOM 3150 C CA . LEU A 1 394 ? -10.914 13.745 -8.243 1.00 96.31 394 LEU A CA 1
ATOM 3151 C C . LEU A 1 394 ? -11.561 14.897 -9.033 1.00 96.31 394 LEU A C 1
ATOM 3153 O O . LEU A 1 394 ? -12.133 15.812 -8.439 1.00 96.31 394 LEU A O 1
ATOM 3157 N N . PRO A 1 395 ? -11.527 14.855 -10.381 1.00 96.44 395 PRO A N 1
ATOM 3158 C CA . PRO A 1 395 ? -12.325 15.754 -11.209 1.00 96.44 395 PRO A CA 1
ATOM 3159 C C . PRO A 1 395 ? -13.830 15.606 -10.943 1.00 96.44 395 PRO A C 1
ATOM 3161 O O . PRO A 1 395 ? -14.290 14.577 -10.445 1.00 96.44 395 PRO A O 1
ATOM 3164 N N . ALA A 1 396 ? -14.608 16.616 -11.344 1.00 97.88 396 ALA A N 1
ATOM 3165 C CA . ALA A 1 396 ? -16.064 16.569 -11.250 1.00 97.88 396 ALA A CA 1
ATOM 3166 C C . ALA A 1 396 ? -16.626 15.305 -11.946 1.00 97.88 396 ALA A C 1
ATOM 3168 O O . ALA A 1 396 ? -16.238 15.035 -13.088 1.00 97.88 396 ALA A O 1
ATOM 3169 N N . PRO A 1 397 ? -17.535 14.542 -11.305 1.00 98.25 397 PRO A N 1
ATOM 3170 C CA . PRO A 1 397 ? -18.070 13.310 -11.875 1.00 98.25 397 PRO A CA 1
ATOM 3171 C C . PRO A 1 397 ? -18.817 13.556 -13.191 1.00 98.25 397 PRO A C 1
ATOM 3173 O O . PRO A 1 397 ? -19.558 14.531 -13.320 1.00 98.25 397 PRO A O 1
ATOM 3176 N N . ILE A 1 398 ? -18.688 12.633 -14.147 1.00 98.50 398 ILE A N 1
ATOM 3177 C CA . ILE A 1 398 ? -19.500 12.602 -15.374 1.00 98.50 398 ILE A CA 1
ATOM 3178 C C . ILE A 1 398 ? -20.462 11.423 -15.247 1.00 98.50 398 ILE A C 1
ATOM 3180 O O . ILE A 1 398 ? -20.024 10.297 -15.028 1.00 98.50 398 ILE A O 1
ATOM 3184 N N . GLY A 1 399 ? -21.770 11.675 -15.360 1.00 97.50 399 GLY A N 1
ATOM 3185 C CA . GLY A 1 399 ? -22.786 10.619 -15.264 1.00 97.50 399 GLY A CA 1
ATOM 3186 C C . GLY A 1 399 ? -22.762 9.863 -13.928 1.00 97.50 399 GLY A C 1
ATOM 3187 O O . GLY A 1 399 ? -22.889 8.639 -13.920 1.00 97.50 399 GLY A O 1
ATOM 3188 N N . ASP A 1 400 ? -22.551 10.580 -12.816 1.00 97.69 400 ASP A N 1
ATOM 3189 C CA . ASP A 1 400 ? -22.439 10.005 -11.466 1.00 97.69 400 ASP A CA 1
ATOM 3190 C C . ASP A 1 400 ? -21.323 8.946 -11.326 1.00 97.69 400 ASP A C 1
ATOM 3192 O O . ASP A 1 400 ? -21.448 7.973 -10.582 1.00 97.69 400 ASP A O 1
ATOM 3196 N N . ASP A 1 401 ? -20.231 9.096 -12.075 1.00 98.62 401 ASP A N 1
ATOM 3197 C CA . ASP A 1 401 ? -19.070 8.203 -12.051 1.00 98.62 401 ASP A CA 1
ATOM 3198 C C . ASP A 1 401 ? -17.762 9.002 -12.184 1.00 98.62 401 ASP A C 1
ATOM 3200 O O . ASP A 1 401 ? -17.764 10.203 -12.460 1.00 98.62 401 ASP A O 1
ATOM 3204 N N . PHE A 1 402 ? -16.631 8.322 -12.015 1.00 98.38 402 PHE A N 1
ATOM 3205 C CA . PHE A 1 402 ? -15.294 8.872 -12.202 1.00 98.38 402 PHE A CA 1
ATOM 3206 C C . PHE A 1 402 ? -15.157 9.395 -13.638 1.00 98.38 402 PHE A C 1
ATOM 3208 O O . PHE A 1 402 ? -15.437 8.673 -14.598 1.00 98.38 402 PHE A O 1
ATOM 3215 N N . ALA A 1 403 ? -14.725 10.647 -13.786 1.00 98.25 403 ALA A N 1
ATOM 3216 C CA . ALA A 1 403 ? -14.495 11.265 -15.086 1.00 98.25 403 ALA A CA 1
ATOM 3217 C C . ALA A 1 403 ? -13.103 10.897 -15.615 1.00 98.25 403 ALA A C 1
ATOM 3219 O O . ALA A 1 403 ? -12.091 11.195 -14.982 1.00 98.25 403 ALA A O 1
ATOM 3220 N N . VAL A 1 404 ? -13.046 10.249 -16.778 1.00 98.06 404 VAL A N 1
ATOM 3221 C CA . VAL A 1 404 ? -11.804 9.744 -17.380 1.00 98.06 404 VAL A CA 1
ATOM 3222 C C . VAL A 1 404 ? -11.926 9.763 -18.899 1.00 98.06 404 VAL A C 1
ATOM 3224 O O . VAL A 1 404 ? -12.964 9.386 -19.439 1.00 98.06 404 VAL A O 1
ATOM 3227 N N . LYS A 1 405 ? -10.897 10.248 -19.610 1.00 97.31 405 LYS A N 1
ATOM 3228 C CA . LYS A 1 405 ? -10.924 10.403 -21.081 1.00 97.31 405 LYS A CA 1
ATOM 3229 C C . LYS A 1 405 ? -12.185 11.142 -21.583 1.00 97.31 405 LYS A C 1
ATOM 3231 O O . LYS A 1 405 ? -12.768 10.786 -22.606 1.00 97.31 405 LYS A O 1
ATOM 3236 N N . GLY A 1 406 ? -12.638 12.145 -20.824 1.00 97.62 406 GLY A N 1
ATOM 3237 C CA . GLY A 1 406 ? -13.805 12.974 -21.155 1.00 97.62 406 GLY A CA 1
ATOM 3238 C C . GLY A 1 406 ? -15.176 12.290 -21.043 1.00 97.62 406 GLY A C 1
ATOM 3239 O O . GLY A 1 406 ? -16.154 12.842 -21.539 1.00 97.62 406 GLY A O 1
ATOM 3240 N N . LYS A 1 407 ? -15.274 11.111 -20.416 1.00 98.31 407 LYS A N 1
ATOM 3241 C CA . LYS A 1 407 ? -16.532 10.365 -20.238 1.00 98.31 407 LYS A CA 1
ATOM 3242 C C . LYS A 1 407 ? -16.628 9.728 -18.846 1.00 98.31 407 LYS A C 1
ATOM 3244 O O . LYS A 1 407 ? -15.677 9.785 -18.065 1.00 98.31 407 LYS A O 1
ATOM 3249 N N . ALA A 1 408 ? -17.781 9.143 -18.528 1.00 98.50 408 ALA A N 1
ATOM 3250 C CA . ALA A 1 408 ? -17.958 8.361 -17.308 1.00 98.50 408 ALA A CA 1
ATOM 3251 C C . ALA A 1 408 ? -17.139 7.060 -17.381 1.00 98.50 408 ALA A C 1
ATOM 3253 O O . ALA A 1 408 ? -17.085 6.419 -18.430 1.00 98.50 408 ALA A O 1
ATOM 3254 N N . TYR A 1 409 ? -16.549 6.614 -16.270 1.00 98.56 409 TYR A N 1
ATOM 3255 C CA . TYR A 1 409 ? -15.731 5.391 -16.230 1.00 98.56 409 TYR A CA 1
ATOM 3256 C C . TYR A 1 409 ? -16.465 4.141 -16.747 1.00 98.56 409 TYR A C 1
ATOM 3258 O O . TYR A 1 409 ? -15.878 3.283 -17.416 1.00 98.56 409 TYR A O 1
ATOM 3266 N N . ARG A 1 410 ? -17.766 4.022 -16.451 1.00 98.31 410 ARG A N 1
ATOM 3267 C CA . ARG A 1 410 ? -18.623 2.935 -16.954 1.00 98.31 410 ARG A CA 1
ATOM 3268 C C . ARG A 1 410 ? -18.737 2.889 -18.485 1.00 98.31 410 ARG A C 1
ATOM 3270 O O . ARG A 1 410 ? -18.976 1.812 -19.017 1.00 98.31 410 ARG A O 1
ATOM 3277 N N . ASP A 1 411 ? -18.504 4.010 -19.167 1.00 98.31 411 ASP A N 1
ATOM 3278 C CA . ASP A 1 411 ? -18.627 4.147 -20.624 1.00 98.31 411 ASP A CA 1
ATOM 3279 C C . ASP A 1 411 ? -17.293 3.930 -21.363 1.00 98.31 411 ASP A C 1
ATOM 3281 O O . ASP A 1 411 ? -17.223 4.080 -22.585 1.00 98.31 411 ASP A O 1
ATOM 3285 N N . LEU A 1 412 ? -16.208 3.595 -20.650 1.00 98.50 412 LEU A N 1
ATOM 3286 C CA . LEU A 1 412 ? -14.944 3.233 -21.294 1.00 98.50 412 LEU A CA 1
ATOM 3287 C C . LEU A 1 412 ? -15.103 1.946 -22.110 1.00 98.50 412 LEU A C 1
ATOM 3289 O O . LEU A 1 412 ? -15.656 0.952 -21.620 1.00 98.50 412 LEU A O 1
ATOM 3293 N N . THR A 1 413 ? -14.533 1.946 -23.313 1.00 98.25 413 THR A N 1
ATOM 3294 C CA . THR A 1 413 ? -14.325 0.728 -24.109 1.00 98.25 413 THR A CA 1
ATOM 3295 C C . THR A 1 413 ? -13.415 -0.258 -23.369 1.00 98.25 413 THR A C 1
ATOM 3297 O O . THR A 1 413 ? -12.756 0.105 -22.395 1.00 98.25 413 THR A O 1
ATOM 3300 N N . GLU A 1 414 ? -13.363 -1.515 -23.813 1.00 97.75 414 GLU A N 1
ATOM 3301 C CA . GLU A 1 414 ? -12.493 -2.521 -23.185 1.00 97.75 414 GLU A CA 1
ATOM 3302 C C . GLU A 1 414 ? -11.008 -2.136 -23.250 1.00 97.75 414 GLU A C 1
ATOM 3304 O O . GLU A 1 414 ? -10.302 -2.291 -22.255 1.00 97.75 414 GLU A O 1
ATOM 3309 N N . ASP A 1 415 ? -10.552 -1.554 -24.363 1.00 97.62 415 ASP A N 1
ATOM 3310 C CA . ASP A 1 415 ? -9.163 -1.104 -24.514 1.00 97.62 415 ASP A CA 1
ATOM 3311 C C . ASP A 1 415 ? -8.853 0.085 -23.596 1.00 97.62 415 ASP A C 1
ATOM 3313 O O . ASP A 1 415 ? -7.850 0.080 -22.880 1.00 97.62 415 ASP A O 1
ATOM 3317 N N . GLU A 1 416 ? -9.745 1.081 -23.541 1.00 98.25 416 GLU A N 1
ATOM 3318 C CA . GLU A 1 416 ? -9.587 2.222 -22.634 1.00 98.25 416 GLU A CA 1
ATOM 3319 C C . GLU A 1 416 ? -9.629 1.788 -21.164 1.00 98.25 416 GLU A C 1
ATOM 3321 O O . GLU A 1 416 ? -8.873 2.304 -20.342 1.00 98.25 416 GLU A O 1
ATOM 3326 N N . TRP A 1 417 ? -10.495 0.833 -20.815 1.00 98.25 417 TRP A N 1
ATOM 3327 C CA . TRP A 1 417 ? -10.556 0.288 -19.464 1.00 98.25 417 TRP A CA 1
ATOM 3328 C C . TRP A 1 417 ? -9.287 -0.496 -19.119 1.00 98.25 417 TRP A C 1
ATOM 3330 O O . TRP A 1 417 ? -8.741 -0.312 -18.031 1.00 98.25 417 TRP A O 1
ATOM 3340 N N . ALA A 1 418 ? -8.779 -1.327 -20.033 1.00 97.12 418 ALA A N 1
ATOM 3341 C CA . ALA A 1 418 ? -7.539 -2.074 -19.840 1.00 97.12 418 ALA A CA 1
ATOM 3342 C C . ALA A 1 418 ? -6.326 -1.149 -19.644 1.00 97.12 418 ALA A C 1
ATOM 3344 O O . ALA A 1 418 ? -5.473 -1.430 -18.795 1.00 97.12 418 ALA A O 1
ATOM 3345 N N . GLU A 1 419 ? -6.276 -0.036 -20.376 1.00 97.62 419 GLU A N 1
ATOM 3346 C CA . GLU A 1 419 ? -5.268 1.012 -20.219 1.00 97.62 419 GLU A CA 1
ATOM 3347 C C . GLU A 1 419 ? -5.375 1.687 -18.845 1.00 97.62 419 GLU A C 1
ATOM 3349 O O . GLU A 1 419 ? -4.429 1.628 -18.060 1.00 97.62 419 GLU A O 1
ATOM 3354 N N . VAL A 1 420 ? -6.537 2.262 -18.511 1.00 98.12 420 VAL A N 1
ATOM 3355 C CA . VAL A 1 420 ? -6.750 2.981 -17.239 1.00 98.12 420 VAL A CA 1
ATOM 3356 C C . VAL A 1 420 ? -6.529 2.063 -16.039 1.00 98.12 420 VAL A C 1
ATOM 3358 O O . VAL A 1 420 ? -5.979 2.490 -15.026 1.00 98.12 420 VAL A O 1
ATOM 3361 N N . ARG A 1 421 ? -6.908 0.785 -16.153 1.00 97.50 421 ARG A N 1
ATOM 3362 C CA . ARG A 1 421 ? -6.603 -0.246 -15.158 1.00 97.50 421 ARG A CA 1
ATOM 3363 C C . ARG A 1 421 ? -5.104 -0.404 -14.945 1.00 97.50 421 ARG A C 1
ATOM 3365 O O . ARG A 1 421 ? -4.658 -0.432 -13.806 1.00 97.50 421 ARG A O 1
ATOM 3372 N N . SER A 1 422 ? -4.339 -0.556 -16.021 1.00 97.56 422 SER A N 1
ATOM 3373 C CA . SER A 1 422 ? -2.892 -0.767 -15.915 1.00 97.56 422 SER A CA 1
ATOM 3374 C C . SER A 1 422 ? -2.214 0.454 -15.291 1.00 97.56 422 SER A C 1
ATOM 3376 O O . SER A 1 422 ? -1.401 0.302 -14.382 1.00 97.56 422 SER A O 1
ATOM 3378 N N . ILE A 1 423 ? -2.643 1.656 -15.691 1.00 98.31 423 ILE A N 1
ATOM 3379 C CA . ILE A 1 423 ? -2.208 2.924 -15.097 1.00 98.31 423 ILE A CA 1
ATOM 3380 C C . ILE A 1 423 ? -2.503 2.955 -13.593 1.00 98.31 423 ILE A C 1
ATOM 3382 O O . ILE A 1 423 ? -1.596 3.162 -12.787 1.00 98.31 423 ILE A O 1
ATOM 3386 N N . SER A 1 424 ? -3.758 2.741 -13.188 1.00 98.12 424 SER A N 1
ATOM 3387 C CA . SER A 1 424 ? -4.139 2.874 -11.782 1.00 98.12 424 SER A CA 1
ATOM 3388 C C . SER A 1 424 ? -3.500 1.813 -10.893 1.00 98.12 424 SER A C 1
ATOM 3390 O O . SER A 1 424 ? -3.031 2.141 -9.802 1.00 98.12 424 SER A O 1
ATOM 3392 N N . THR A 1 425 ? -3.403 0.569 -11.366 1.00 97.94 425 THR A N 1
ATOM 3393 C CA . THR A 1 425 ? -2.765 -0.520 -10.623 1.00 97.94 425 THR A CA 1
ATOM 3394 C C . THR A 1 425 ? -1.266 -0.275 -10.423 1.00 97.94 425 THR A C 1
ATOM 3396 O O . THR A 1 425 ? -0.800 -0.381 -9.292 1.00 97.94 425 THR A O 1
ATOM 3399 N N . GLU A 1 426 ? -0.503 0.097 -11.456 1.00 98.31 426 GLU A N 1
ATOM 3400 C CA . GLU A 1 426 ? 0.950 0.320 -11.321 1.00 98.31 426 GLU A CA 1
ATOM 3401 C C . GLU A 1 426 ? 1.290 1.550 -10.469 1.00 98.31 426 GLU A C 1
ATOM 3403 O O . GLU A 1 426 ? 2.256 1.542 -9.694 1.00 98.31 426 GLU A O 1
ATOM 3408 N N . ARG A 1 427 ? 0.476 2.607 -10.566 1.00 98.50 427 ARG A N 1
ATOM 3409 C CA . ARG A 1 427 ? 0.638 3.798 -9.727 1.00 98.50 427 ARG A CA 1
ATOM 3410 C C . ARG A 1 427 ? 0.317 3.501 -8.270 1.00 98.50 427 ARG A C 1
ATOM 3412 O O . ARG A 1 427 ? 1.127 3.827 -7.405 1.00 98.50 427 ARG A O 1
ATOM 3419 N N . HIS A 1 428 ? -0.806 2.830 -7.999 1.00 98.50 428 HIS A N 1
ATOM 3420 C CA . HIS A 1 428 ? -1.173 2.410 -6.644 1.00 98.50 428 HIS A CA 1
ATOM 3421 C C . HIS A 1 428 ? -0.127 1.462 -6.050 1.00 98.50 428 HIS A C 1
ATOM 3423 O O . HIS A 1 428 ? 0.287 1.655 -4.910 1.00 98.50 428 HIS A O 1
ATOM 3429 N N . PHE A 1 429 ? 0.372 0.506 -6.839 1.00 98.44 429 PHE A N 1
ATOM 3430 C CA . PHE A 1 429 ? 1.473 -0.374 -6.453 1.00 98.44 429 PHE A CA 1
ATOM 3431 C C . PHE A 1 429 ? 2.695 0.429 -5.995 1.00 98.44 429 PHE A C 1
ATOM 3433 O O . PHE A 1 429 ? 3.190 0.252 -4.888 1.00 98.44 429 PHE A O 1
ATOM 3440 N N . THR A 1 430 ? 3.164 1.363 -6.819 1.00 98.62 430 THR A N 1
ATOM 3441 C CA . THR A 1 430 ? 4.384 2.126 -6.519 1.00 98.62 430 THR A CA 1
ATOM 3442 C C . THR A 1 430 ? 4.198 3.053 -5.319 1.00 98.62 430 THR A C 1
ATOM 3444 O O . THR A 1 430 ? 5.090 3.172 -4.480 1.00 98.62 430 THR A O 1
ATOM 3447 N N . LEU A 1 431 ? 3.023 3.673 -5.198 1.00 98.44 431 LEU A N 1
ATOM 3448 C CA . LEU A 1 431 ? 2.679 4.522 -4.061 1.00 98.44 431 LEU A CA 1
ATOM 3449 C C . LEU A 1 431 ? 2.539 3.716 -2.764 1.00 98.44 431 LEU A C 1
ATOM 3451 O O . LEU A 1 431 ? 2.987 4.181 -1.723 1.00 98.44 431 LEU A O 1
ATOM 3455 N N . ASN A 1 432 ? 2.034 2.481 -2.810 1.00 96.88 432 ASN A N 1
ATOM 3456 C CA . ASN A 1 432 ? 2.050 1.591 -1.647 1.00 96.88 432 ASN A CA 1
ATOM 3457 C C . ASN A 1 432 ? 3.472 1.275 -1.184 1.00 96.88 432 ASN A C 1
ATOM 3459 O O . ASN A 1 432 ? 3.736 1.306 0.020 1.00 96.88 432 ASN A O 1
ATOM 3463 N N . TRP A 1 433 ? 4.399 1.038 -2.114 1.00 97.81 433 TRP A N 1
ATOM 3464 C CA . TRP A 1 433 ? 5.809 0.837 -1.782 1.00 97.81 433 TRP A CA 1
ATOM 3465 C C . TRP A 1 433 ? 6.410 2.087 -1.120 1.00 97.81 433 TRP A C 1
ATOM 3467 O O . TRP A 1 433 ? 6.953 1.992 -0.022 1.00 97.81 433 TRP A O 1
ATOM 3477 N N . LEU A 1 434 ? 6.218 3.271 -1.717 1.00 97.94 434 LEU A N 1
ATOM 3478 C CA . LEU A 1 434 ? 6.678 4.555 -1.161 1.00 97.94 434 LEU A CA 1
ATOM 3479 C C . LEU A 1 434 ? 6.083 4.866 0.218 1.00 97.94 434 LEU A C 1
ATOM 3481 O O . LEU A 1 434 ? 6.762 5.401 1.093 1.00 97.94 434 LEU A O 1
ATOM 3485 N N . CYS A 1 435 ? 4.819 4.511 0.435 1.00 95.25 435 CYS A N 1
ATOM 3486 C CA . CYS A 1 435 ? 4.152 4.692 1.716 1.00 95.25 435 CYS A CA 1
ATOM 3487 C C . CYS A 1 435 ? 4.568 3.651 2.761 1.00 95.25 435 CYS A C 1
ATOM 3489 O O . CYS A 1 435 ? 4.184 3.825 3.915 1.00 95.25 435 CYS A O 1
ATOM 3491 N N . GLY A 1 436 ? 5.368 2.636 2.403 1.00 92.56 436 GLY A N 1
ATOM 3492 C CA . GLY A 1 436 ? 5.901 1.619 3.313 1.00 92.56 436 GLY A CA 1
ATOM 3493 C C . GLY A 1 436 ? 4.971 0.428 3.558 1.00 92.56 436 GLY A C 1
ATOM 3494 O O . GLY A 1 436 ? 5.148 -0.273 4.546 1.00 92.56 436 GLY A O 1
ATOM 3495 N N . TYR A 1 437 ? 3.991 0.191 2.679 1.00 89.19 437 TYR A N 1
ATOM 3496 C CA . TYR A 1 437 ? 3.106 -0.985 2.747 1.00 89.19 437 TYR A CA 1
ATOM 3497 C C . TYR A 1 437 ? 3.770 -2.271 2.235 1.00 89.19 437 TYR A C 1
ATOM 3499 O O . TYR A 1 437 ? 3.202 -3.353 2.360 1.00 89.19 437 TYR A O 1
ATOM 3507 N N . ALA A 1 438 ? 4.955 -2.166 1.633 1.00 89.88 438 ALA A N 1
ATOM 3508 C CA . ALA A 1 438 ? 5.742 -3.309 1.200 1.00 89.88 438 ALA A CA 1
ATOM 3509 C C . ALA A 1 438 ? 6.467 -3.946 2.404 1.00 89.88 438 ALA A C 1
ATOM 3511 O O . ALA A 1 438 ? 7.334 -3.289 2.991 1.00 89.88 438 ALA A O 1
ATOM 3512 N N . PRO A 1 439 ? 6.181 -5.212 2.766 1.00 80.94 439 PRO A N 1
ATOM 3513 C CA . PRO A 1 439 ? 6.835 -5.869 3.897 1.00 80.94 439 PRO A CA 1
ATOM 3514 C C . PRO A 1 439 ? 8.354 -5.906 3.716 1.00 80.94 439 PRO A C 1
ATOM 3516 O O . PRO A 1 439 ? 8.846 -6.341 2.671 1.00 80.94 439 PRO A O 1
ATOM 3519 N N . GLY A 1 440 ? 9.101 -5.422 4.710 1.00 81.69 440 GLY A N 1
ATOM 3520 C CA . GLY A 1 440 ? 10.564 -5.332 4.638 1.00 81.69 440 GLY A CA 1
ATOM 3521 C C . GLY A 1 440 ? 11.082 -4.466 3.482 1.00 81.69 440 GLY A C 1
ATOM 3522 O O . GLY A 1 440 ? 12.146 -4.757 2.938 1.00 81.69 440 GLY A O 1
ATOM 3523 N N . ASN A 1 441 ? 10.295 -3.478 3.032 1.00 89.56 441 ASN A N 1
ATOM 3524 C CA . ASN A 1 441 ? 10.569 -2.665 1.843 1.00 89.56 441 ASN A CA 1
ATOM 3525 C C . ASN A 1 441 ? 10.740 -3.501 0.546 1.00 89.56 441 ASN A C 1
ATOM 3527 O O . ASN A 1 441 ? 11.392 -3.080 -0.415 1.00 89.56 441 ASN A O 1
ATOM 3531 N N . ASN A 1 442 ? 10.159 -4.708 0.498 1.00 91.31 442 ASN A N 1
ATOM 3532 C CA . ASN A 1 442 ? 10.286 -5.627 -0.631 1.00 91.31 442 ASN A CA 1
ATOM 3533 C C . ASN A 1 442 ? 9.316 -5.270 -1.763 1.00 91.31 442 ASN A C 1
ATOM 3535 O O . ASN A 1 442 ? 8.117 -5.543 -1.677 1.00 91.31 442 ASN A O 1
ATOM 3539 N N . TRP A 1 443 ? 9.866 -4.744 -2.860 1.00 96.31 443 TRP A N 1
ATOM 3540 C CA . TRP A 1 443 ? 9.111 -4.362 -4.052 1.00 96.31 443 TRP A CA 1
ATOM 3541 C C . TRP A 1 443 ? 8.122 -5.436 -4.525 1.00 96.31 443 TRP A C 1
ATOM 3543 O O . TRP A 1 443 ? 6.947 -5.129 -4.696 1.00 96.31 443 TRP A O 1
ATOM 3553 N N . ASP A 1 444 ? 8.548 -6.693 -4.689 1.00 95.50 444 ASP A N 1
ATOM 3554 C CA . ASP A 1 444 ? 7.716 -7.757 -5.282 1.00 95.50 444 ASP A CA 1
ATOM 3555 C C . ASP A 1 444 ? 6.485 -8.124 -4.443 1.00 95.50 444 ASP A C 1
ATOM 3557 O O . ASP A 1 444 ? 5.522 -8.683 -4.981 1.00 95.50 444 ASP A O 1
ATOM 3561 N N . ASN A 1 445 ? 6.525 -7.801 -3.149 1.00 90.25 445 ASN A N 1
ATOM 3562 C CA . ASN A 1 445 ? 5.482 -8.093 -2.171 1.00 90.25 445 ASN A CA 1
ATOM 3563 C C . ASN A 1 445 ? 4.634 -6.861 -1.830 1.00 90.25 445 ASN A C 1
ATOM 3565 O O . ASN A 1 445 ? 3.925 -6.864 -0.825 1.00 90.25 445 ASN A O 1
ATOM 3569 N N . THR A 1 446 ? 4.702 -5.805 -2.641 1.00 94.94 446 THR A N 1
ATOM 3570 C CA . THR A 1 446 ? 3.884 -4.612 -2.422 1.00 94.94 446 THR A CA 1
ATOM 3571 C C . THR A 1 446 ? 2.409 -4.924 -2.698 1.00 94.94 446 THR A C 1
ATOM 3573 O O . THR A 1 446 ? 2.078 -5.334 -3.815 1.00 94.94 446 THR A O 1
ATOM 3576 N N . PRO A 1 447 ? 1.510 -4.754 -1.712 1.00 91.88 447 PRO A N 1
ATOM 3577 C CA . PRO A 1 447 ? 0.106 -5.101 -1.880 1.00 91.88 447 PRO A CA 1
ATOM 3578 C C . PRO A 1 447 ? -0.624 -4.070 -2.747 1.00 91.88 447 PRO A C 1
ATOM 3580 O O . PRO A 1 447 ? -0.271 -2.893 -2.761 1.00 91.88 447 PRO A O 1
ATOM 3583 N N . THR A 1 448 ? -1.677 -4.500 -3.441 1.00 91.25 448 THR A N 1
ATOM 3584 C CA . THR A 1 448 ? -2.588 -3.622 -4.209 1.00 91.25 448 THR A CA 1
ATOM 3585 C C . THR A 1 448 ? -4.052 -4.026 -4.069 1.00 91.25 448 THR A C 1
ATOM 3587 O O . THR A 1 448 ? -4.878 -3.622 -4.887 1.00 91.25 448 THR A O 1
ATOM 3590 N N . GLU A 1 449 ? -4.370 -4.865 -3.085 1.00 86.25 449 GLU A N 1
ATOM 3591 C CA . GLU A 1 449 ? -5.750 -5.253 -2.799 1.00 86.25 449 GLU A CA 1
ATOM 3592 C C . GLU A 1 449 ? -6.530 -4.019 -2.318 1.00 86.25 449 GLU A C 1
ATOM 3594 O O . GLU A 1 449 ? -6.005 -3.227 -1.534 1.00 86.25 449 GLU A O 1
ATOM 3599 N N . THR A 1 450 ? -7.749 -3.839 -2.833 1.00 79.44 450 THR A N 1
ATOM 3600 C CA . THR A 1 450 ? -8.636 -2.684 -2.589 1.00 79.44 450 THR A CA 1
ATOM 3601 C C . THR A 1 450 ? -10.079 -3.112 -2.450 1.00 79.44 450 THR A C 1
ATOM 3603 O O . THR A 1 450 ? -10.450 -4.049 -3.203 1.00 79.44 450 THR A O 1
#

Secondary structure (DSSP, 8-state):
---------PPPP-PPPPP-PPPPPPPPPPPP-PPPHHHHHIIIIIHHIIIIISTTHHHHHHHTTSTHHHHHHHHHHHHHHHHHT-----GGG-EEEEEEETTEEEEEEEPS---STT-EEEEEEEE---S-TTS--GGGS-EEEEEEEE-GGG-EEEEEEETTEEEEEEE-PPTTS-THHHHHHHHIIIII--PPPHHHHHHHHHHHHHHHHHHHHHHHHHHHHH-TTS-HHHHHHHHHHHHHHHHHHHHHTT-GGGS-HHHHHHHHS-TTT--HHHHHHHHTHHHHHHHHHHHTTSSSSPPPTTSPPPGGGGTTTTT--HHHHHHH--PPPHHHHHHHHHHHHHHHHHHHHHHHHHTTPPP---HHHHHTT--SHHHHHHHHHHHHHHTTSSPPPBTTB-EETTEEGGG--HHHHHHHHHHHHHHHHHHHHHTT-SGGG-GGG-----

Sequence (450 aa):
MFGMFKRESTPPPVLPPLPPSSPPPLPPLLPSGPPRAHHREFTHEIIPDVFITGDKRDQMLMKLVQPDMQELMRGSWDAWERLSGQPASSSKALELSAFRHENCIISFWEFPRVRYAGEAILGLLVVGPAVDWKAVDWAKLPVRYFVLERGTEHSTTIFEWSPSGFVLVSPGPRPGRPITVFCDMVLDHVFGKQRPTAQDTARRLLVLEHLVVYSQASAYGKQLHQCPDFPPAAKADLHTIMGGMFSKGLRELGLWEYVSPREREFLACPVQELKEQQVMKISWRYEAIGILIWALRFIPELPAYDSQVSHEILKPFQGSDPARVIQSAQLRDQAEIDRAREIAELWNWRNRTRQLMVNGYPFEPGETLKRAGVNTYEDVIRMTAQMAAGEGDLPAPIGDDFAVKGKAYRDLTEDEWAEVRSISTERHFTLNWLCGYAPGNNWDNTPTET

pLDDT: mean 89.53, std 13.2, range [23.92, 98.62]